Protein AF-A0A9E0WW57-F1 (afdb_monomer)

Radius of gyration: 29.09 Å; Cα contacts (8 Å, |Δi|>4): 1567; chains: 1; bounding box: 92×57×75 Å

Sequence (703 aa):
MQRLDLAATPPTPWKNGLGQTRELACWPPGAGLDDFEWRVSVATVAASGPFSVLPGVDRQLMLLDGDGMRLRSADGSVDQRLNTRWSVLDFAGEAAVDGTLLGGPSTDLNLMLRRGRWQGRLRVVHEAREPGSTPAGLCMVLAGQWRLGNQVFTPGQGLWWSQPQAGPALAPMAPQPGEPAPALAWVGLAPAAALRIQPGQLSLAQLRAAWQQAQTIELDPAARGAIGASAATIQAIVARGDAAYGINTGFGKLAKTRIPDAQLEQLQRNLILSHSVGTGEPMLDATVRLVMLMKAASLARGHSGVRPVVIDTLLALLNADVLPLIPVKGSVGASGDLAPLSHMTLALMGEGLVRVRGQVQPAARALQAAGIAPLALAAKEGLALINGTQVSTALALHGLFLAERLLEAGTVIGALCVDAAKGSDAPFDPRIHAVRGQPGQIAQAAVTRALLAGSQIRQSHLVHDERVQDPYSLRCQPQVMGACRDLIAQAARTLLIEANAVTDNPLVFVDTGEVLSGGNFHAEPVAFAADTLALAISEIGAISERRVALLIDSTLSGLPPFLVDNPGLNSGFMIAHVTAAALASENKSHAHPASVDSLPTSANQEDHVSMATFAARRLAEMAGNTATILGIEWLAAAQGVDFHRPLATSQRLQSAHATLRAQVPFYAEDRLFAPDIEAARQLVLQGRSADGNRDALAGLWPA

Secondary structure (DSSP, 8-state):
-EEEETTTS--EE-TTSSEEEEEEEEESTT--TTT-SEEEEEEEE-S-EEPPP-TTEEEEEEEEESS-EEEEETTSS-EEEE-STT-EEEEETTS-EEEEESSS-EEEEEEEEETTTEEEEEEEE-S-B-PPEESEEEEEEEES-EEETTEEE-TTEEEEESSSEEPPPEEEPPPPTTPPPPEEEEEEEEEPPPEEE-TT---HHHHHHHHHS---EEE-TTHHHHHHHHHHHHHHHHHHT---TTTTB-SGGGTT-BPPGGGHHHHHHHHHHHH---EEEEPPHHHHHHHHHHHHHHHTTS-S---HHHHHHHHHHHHTT-EE--EEE---SSSSSHHHHHHHHHHHTT-SEEEETTEEEEHHHHHHHTTPPPPPP-TTHHHHHHSSSHHHHHHHHHHHHHHHHHHHHHHHHHHHHHHHTT--SGGG-HHHHHHH--HHHHHHHHHHHHHHTT-HHHHTTSSS---S---HHHHTHHHHHHHHHHHHHHHHHHHHHHHTS---SSEEETTTTEEE---TT--HHHHHHHHHHHHHHHHHHHHHHHHHHHHH-HHHHSSPGGG-SSBTTB-TTHHHHHHHHHHHHHHHHHTS-STT----BGGGTB-----HHHHHHHHHHHHHHHHHHHHHHHHHHHHHHHHTTT----HHHHHHHHHHHTTS----S----HHHHHHHHHHHHTTGGGTTTHHHHGGGS--

Foldseek 3Di:
DDKFFQVPFDWDADPVNQWTKRWRDWPPPPDDLQDTQKTKIKIKGQAWFWDAQRAQKKKKKAWQDDQFWFKAAPLRQGTDTRRDHGDIDIDGSNGGIIIHHDGGITMIIMMIHRHQFKDKDKHKDQAWDFAAKFQWWWKAKSFAWKDFANDIDHHRITDIGRGTDGGTGIHGDDHDVPGDRTMMIIMGMHTHDAAEQPFLDDDLVSLVVLLVHAHQYDYDPVLQVLLVLLLVLLVVCVVVVDQDAQFQFAHQVGSVHGHDQVCQLVRLVVQLVVLQPADDAFDDLSLQSQLLLLLLSLSSNNWQNFHPLLSVLSSLCSNQSWGFRFHLDDDLLFQAQQNRLSSVLCLLQQADWTDHSNDIDGSVVSCVVSVHDRDRDHGSRSQSRRGAHRSLLSLQSVLLVLLLLLLLLLLLLLLLLCLLLLHDLVLLPLVVVVVVPQQLLSLSSQLSCVNQPPFLSNVVQPPPNPDPHADCLNNVRSVQSSLLLVLSQQLSVLSSSRSSHNRTPQTADSVVSDTHGDGSSACQSLLVSLLSSLSSLLSSLVSLLVSLVQLQDCVRRVADHLLEPPPPQFPHCVVLSVLSVVLSVVSVVLSPRPQVDADAPSVNSSVGHRSSSSSSNSSVVSSLSSLLSSLSSSLSSLSSQVVPPPGGGDPQSVQLSVLLCSSDPHCHGDDDCVSSSVSSSVCSSVSVSCPSPVVSSCSSDDD

Structure (mmCIF, N/CA/C/O backbone):
data_AF-A0A9E0WW57-F1
#
_entry.id   AF-A0A9E0WW57-F1
#
loop_
_atom_site.group_PDB
_atom_site.id
_atom_site.type_symbol
_atom_site.label_atom_id
_atom_site.label_alt_id
_atom_site.label_comp_id
_atom_site.label_asym_id
_atom_site.label_entity_id
_atom_site.label_seq_id
_atom_site.pdbx_PDB_ins_code
_atom_site.Cartn_x
_atom_site.Cartn_y
_atom_site.Cartn_z
_atom_site.occupancy
_atom_site.B_iso_or_equiv
_atom_site.auth_seq_id
_atom_site.auth_comp_id
_atom_site.auth_asym_id
_atom_site.auth_atom_id
_atom_site.pdbx_PDB_model_num
ATOM 1 N N . MET A 1 1 ? 23.654 -3.320 33.442 1.00 87.75 1 MET A N 1
ATOM 2 C CA . MET A 1 1 ? 24.288 -4.074 32.328 1.00 87.75 1 MET A CA 1
ATOM 3 C C . MET A 1 1 ? 24.526 -5.502 32.763 1.00 87.75 1 MET A C 1
ATOM 5 O O . MET A 1 1 ? 24.764 -5.721 33.944 1.00 87.75 1 MET A O 1
ATOM 9 N N . GLN A 1 2 ? 24.470 -6.446 31.833 1.00 90.81 2 GLN A N 1
ATOM 10 C CA . GLN A 1 2 ? 24.778 -7.851 32.076 1.00 90.81 2 GLN A CA 1
ATOM 11 C C . GLN A 1 2 ? 26.033 -8.244 31.299 1.00 90.81 2 GLN A C 1
ATOM 13 O O . GLN A 1 2 ? 26.244 -7.765 30.183 1.00 90.81 2 GLN A O 1
ATOM 18 N N . ARG A 1 3 ? 26.876 -9.088 31.904 1.00 93.12 3 ARG A N 1
ATOM 19 C CA . ARG A 1 3 ? 28.075 -9.619 31.252 1.00 93.12 3 ARG A CA 1
ATOM 20 C C . ARG A 1 3 ? 27.685 -10.688 30.245 1.00 93.12 3 ARG A C 1
ATOM 22 O O . ARG A 1 3 ? 26.856 -11.543 30.530 1.00 93.12 3 ARG A O 1
ATOM 29 N N . LEU A 1 4 ? 28.323 -10.623 29.090 1.00 92.62 4 LEU A N 1
ATOM 30 C CA . LEU A 1 4 ? 28.211 -11.584 28.014 1.00 92.62 4 LEU A CA 1
ATOM 31 C C . LEU A 1 4 ? 29.529 -12.342 27.888 1.00 92.62 4 LEU A C 1
ATOM 33 O O . LEU A 1 4 ? 30.600 -11.733 27.897 1.00 92.62 4 LEU A O 1
ATOM 37 N N . ASP A 1 5 ? 29.437 -13.662 27.773 1.00 94.50 5 ASP A N 1
ATOM 38 C CA . ASP A 1 5 ? 30.563 -14.539 27.467 1.00 94.50 5 ASP A CA 1
ATOM 39 C C . ASP A 1 5 ? 30.078 -15.653 26.532 1.00 94.50 5 ASP A C 1
ATOM 41 O O . ASP A 1 5 ? 29.324 -16.549 26.926 1.00 94.50 5 ASP A O 1
ATOM 45 N N . LEU A 1 6 ? 30.481 -15.568 25.264 1.00 94.19 6 LEU A N 1
ATOM 46 C CA . LEU A 1 6 ? 30.071 -16.497 24.216 1.00 94.19 6 LEU A CA 1
ATOM 47 C C . LEU A 1 6 ? 30.490 -17.941 24.527 1.00 94.19 6 LEU A C 1
ATOM 49 O O . LEU A 1 6 ? 29.732 -18.868 24.233 1.00 94.19 6 LEU A O 1
ATOM 53 N N . ALA A 1 7 ? 31.660 -18.143 25.142 1.00 92.12 7 ALA A N 1
ATOM 54 C CA . ALA A 1 7 ? 32.162 -19.475 25.467 1.00 92.12 7 ALA A CA 1
ATOM 55 C C . ALA A 1 7 ? 31.309 -20.139 26.557 1.00 92.12 7 ALA A C 1
ATOM 57 O O . ALA A 1 7 ? 31.011 -21.332 26.463 1.00 92.12 7 ALA A O 1
ATOM 58 N N . ALA A 1 8 ? 30.853 -19.349 27.534 1.00 92.56 8 ALA A N 1
ATOM 59 C CA . ALA A 1 8 ? 29.972 -19.801 28.611 1.00 92.56 8 ALA A CA 1
ATOM 60 C C . ALA A 1 8 ? 28.489 -19.918 28.200 1.00 92.56 8 ALA A C 1
ATOM 62 O O . ALA A 1 8 ? 27.704 -20.541 28.912 1.00 92.56 8 ALA A O 1
ATOM 63 N N . THR A 1 9 ? 28.089 -19.335 27.066 1.00 92.31 9 THR A N 1
ATOM 64 C CA . THR A 1 9 ? 26.694 -19.346 26.593 1.00 92.31 9 THR A CA 1
ATOM 65 C C . THR A 1 9 ? 26.376 -20.668 25.885 1.00 92.31 9 THR A C 1
ATOM 67 O O . THR A 1 9 ? 26.959 -20.918 24.831 1.00 92.31 9 THR A O 1
ATOM 70 N N . PRO A 1 10 ? 25.464 -21.520 26.385 1.00 91.44 10 PRO A N 1
ATOM 71 C CA . PRO A 1 10 ? 25.228 -22.843 25.809 1.00 91.44 10 PRO A CA 1
ATOM 72 C C . PRO A 1 10 ? 24.640 -22.765 24.385 1.00 91.44 10 PRO A C 1
ATOM 74 O O . PRO A 1 10 ? 23.759 -21.941 24.125 1.00 91.44 10 PRO A O 1
ATOM 77 N N . PRO A 1 11 ? 25.093 -23.616 23.444 1.00 94.19 11 PRO A N 1
ATOM 78 C CA . PRO A 1 11 ? 24.504 -23.691 22.115 1.00 94.19 11 PRO A CA 1
ATOM 79 C C . PRO A 1 11 ? 23.192 -24.481 22.134 1.00 94.19 11 PRO A C 1
ATOM 81 O O . PRO A 1 11 ? 23.075 -25.514 22.789 1.00 94.19 11 PRO A O 1
ATOM 84 N N . THR A 1 12 ? 22.219 -24.021 21.354 1.00 93.75 12 THR A N 1
ATOM 85 C CA . THR A 1 12 ? 20.977 -24.742 21.066 1.00 93.75 12 THR A CA 1
ATOM 86 C C . THR A 1 12 ? 21.026 -25.260 19.626 1.00 93.75 12 THR A C 1
ATOM 88 O O . THR A 1 12 ? 21.110 -24.440 18.705 1.00 93.75 12 THR A O 1
ATOM 91 N N . PRO A 1 13 ? 20.983 -26.585 19.395 1.00 93.75 13 PRO A N 1
ATOM 92 C CA . PRO A 1 13 ? 20.924 -27.152 18.051 1.00 93.75 13 PRO A CA 1
ATOM 93 C C . PRO A 1 13 ? 19.667 -26.711 17.300 1.00 93.75 13 PRO A C 1
ATOM 95 O O . PRO A 1 13 ? 18.583 -26.594 17.876 1.00 93.75 13 PRO A O 1
ATOM 98 N N . TRP A 1 14 ? 19.794 -26.488 15.997 1.00 90.50 14 TRP A N 1
ATOM 99 C CA . TRP A 1 14 ? 18.646 -26.210 15.143 1.00 90.50 14 TRP A CA 1
ATOM 100 C C . TRP A 1 14 ? 17.806 -27.466 14.925 1.00 90.50 14 TRP A C 1
ATOM 102 O O . TRP A 1 14 ? 18.336 -28.569 14.813 1.00 90.50 14 TRP A O 1
ATOM 112 N N . LYS A 1 15 ? 16.483 -27.299 14.784 1.00 87.75 15 LYS A N 1
ATOM 113 C CA . LYS A 1 15 ? 15.547 -28.418 14.553 1.00 87.75 15 LYS A CA 1
ATOM 114 C C . LYS A 1 15 ? 15.866 -29.229 13.291 1.00 87.75 15 LYS A C 1
ATOM 116 O O . LYS A 1 15 ? 15.566 -30.413 13.246 1.00 87.75 15 LYS A O 1
ATOM 121 N N . ASN A 1 16 ? 16.457 -28.595 12.278 1.00 86.75 16 ASN A N 1
ATOM 122 C CA . ASN A 1 16 ? 16.863 -29.237 11.025 1.00 86.75 16 ASN A CA 1
ATOM 123 C C . ASN A 1 16 ? 18.254 -29.898 11.099 1.00 86.75 16 ASN A C 1
ATOM 125 O O . ASN A 1 16 ? 18.685 -30.497 10.121 1.00 86.75 16 ASN A O 1
ATOM 129 N N . GLY A 1 17 ? 18.971 -29.771 12.222 1.00 90.25 17 GLY A N 1
ATOM 130 C CA . GLY A 1 17 ? 20.317 -30.319 12.403 1.00 90.25 17 GLY A CA 1
ATOM 131 C C . GLY A 1 17 ? 21.423 -29.618 11.603 1.00 90.25 17 GLY A C 1
ATOM 132 O O . GLY A 1 17 ? 22.564 -30.064 11.652 1.00 90.25 17 GLY A O 1
ATOM 133 N N . LEU A 1 18 ? 21.126 -28.525 10.889 1.00 92.25 18 LEU A N 1
ATOM 134 C CA . LEU A 1 18 ? 22.079 -27.862 9.981 1.00 92.25 18 LEU A CA 1
ATOM 135 C C . LEU A 1 18 ? 22.990 -26.838 10.680 1.00 92.25 18 LEU A C 1
ATOM 137 O O . LEU A 1 18 ? 23.841 -26.220 10.042 1.00 92.25 18 LEU A O 1
ATOM 141 N N . GLY A 1 19 ? 22.824 -26.642 11.986 1.00 93.56 19 GLY A N 1
ATOM 142 C CA . GLY A 1 19 ? 23.579 -25.656 12.747 1.00 93.56 19 GLY A CA 1
ATOM 143 C C . GLY A 1 19 ? 23.149 -25.564 14.205 1.00 93.56 19 GLY A C 1
ATOM 144 O O . GLY A 1 19 ? 22.376 -26.382 14.711 1.00 93.56 19 GLY A O 1
ATOM 145 N N . GLN A 1 20 ? 23.671 -24.551 14.886 1.00 95.62 20 GLN A N 1
ATOM 146 C CA . GLN A 1 20 ? 23.374 -24.256 16.287 1.00 95.62 20 GLN A CA 1
ATOM 147 C C . GLN A 1 20 ? 23.400 -22.749 16.547 1.00 95.62 20 GLN A C 1
ATOM 149 O O . GLN A 1 20 ? 24.118 -22.009 15.876 1.00 95.62 20 GLN A O 1
ATOM 154 N N . THR A 1 21 ? 22.660 -22.292 17.557 1.00 95.19 21 THR A N 1
ATOM 155 C CA . THR A 1 21 ? 22.618 -20.881 17.969 1.00 95.19 21 THR A CA 1
ATOM 156 C C . THR A 1 21 ? 22.934 -20.724 19.450 1.00 95.19 21 THR A C 1
ATOM 158 O O . THR A 1 21 ? 22.389 -21.439 20.285 1.00 95.19 21 THR A O 1
ATOM 161 N N . ARG A 1 22 ? 23.777 -19.745 19.778 1.00 96.38 22 ARG A N 1
ATOM 162 C CA . ARG A 1 22 ? 24.003 -19.222 21.128 1.00 96.38 22 ARG A CA 1
ATOM 163 C C . ARG A 1 22 ? 23.269 -17.892 21.250 1.00 96.38 22 ARG A C 1
ATOM 165 O O . ARG A 1 22 ? 23.616 -16.924 20.573 1.00 96.38 22 ARG A O 1
ATOM 172 N N . GLU A 1 23 ? 22.221 -17.853 22.064 1.00 95.00 23 GLU A N 1
ATOM 173 C CA . GLU A 1 23 ? 21.483 -16.617 22.320 1.00 95.00 23 GLU A CA 1
ATOM 174 C C . GLU A 1 23 ? 22.282 -15.720 23.260 1.00 95.00 23 GLU A C 1
ATOM 176 O O . GLU A 1 23 ? 22.566 -16.094 24.392 1.00 95.00 23 GLU A O 1
ATOM 181 N N . LEU A 1 24 ? 22.649 -14.539 22.771 1.00 94.50 24 LEU A N 1
ATOM 182 C CA . LEU A 1 24 ? 23.434 -13.577 23.532 1.00 94.50 24 LEU A CA 1
ATOM 183 C C . LEU A 1 24 ? 22.542 -12.674 24.380 1.00 94.50 24 LEU A C 1
ATOM 185 O O . LEU A 1 24 ? 22.856 -12.391 25.534 1.00 94.50 24 LEU A O 1
ATOM 189 N N . ALA A 1 25 ? 21.447 -12.201 23.785 1.00 93.56 25 ALA A N 1
ATOM 190 C CA . ALA A 1 25 ? 20.455 -11.370 24.444 1.00 93.56 25 ALA A CA 1
ATOM 191 C C . ALA A 1 25 ? 19.126 -11.421 23.677 1.00 93.56 25 ALA A C 1
ATOM 193 O O . ALA A 1 25 ? 19.109 -11.490 22.445 1.00 93.56 25 ALA A O 1
ATOM 194 N N . CYS A 1 26 ? 18.015 -11.344 24.401 1.00 93.00 26 CYS A N 1
ATOM 195 C CA . CYS A 1 26 ? 16.671 -11.314 23.835 1.00 93.00 26 CYS A CA 1
ATOM 196 C C . CYS A 1 26 ? 15.753 -10.449 24.705 1.00 93.00 26 CYS A C 1
ATOM 198 O O . CYS A 1 26 ? 15.917 -10.394 25.929 1.00 93.00 26 CYS A O 1
ATOM 200 N N . TRP A 1 27 ? 14.791 -9.774 24.076 1.00 91.06 27 TRP A N 1
ATOM 201 C CA . TRP A 1 27 ? 13.757 -9.014 24.771 1.00 91.06 27 TRP A CA 1
ATOM 202 C C . TRP A 1 27 ? 12.354 -9.374 24.269 1.00 91.06 27 TRP A C 1
ATOM 204 O O . TRP A 1 27 ? 12.166 -9.393 23.055 1.00 91.06 27 TRP A O 1
ATOM 214 N N . PRO A 1 28 ? 11.368 -9.586 25.165 1.00 89.69 28 PRO A N 1
ATOM 215 C CA . PRO A 1 28 ? 11.549 -9.749 26.611 1.00 89.69 28 PRO A CA 1
ATOM 216 C C . PRO A 1 28 ? 12.412 -10.988 26.946 1.00 89.69 28 PRO A C 1
ATOM 218 O O . PRO A 1 28 ? 12.587 -11.864 26.095 1.00 89.69 28 PRO A O 1
ATOM 221 N N . PRO A 1 29 ? 13.013 -11.066 28.150 1.00 88.00 29 PRO A N 1
ATOM 222 C CA . PRO A 1 29 ? 13.856 -12.200 28.519 1.00 88.00 29 PRO A CA 1
ATOM 223 C C . PRO A 1 29 ? 13.067 -13.513 28.460 1.00 88.00 29 PRO A C 1
ATOM 225 O O . PRO A 1 29 ? 11.960 -13.589 28.989 1.00 88.00 29 PRO A O 1
ATOM 228 N N . GLY A 1 30 ? 13.639 -14.541 27.830 1.00 85.38 30 GLY A N 1
ATOM 229 C CA . GLY A 1 30 ? 12.990 -15.845 27.659 1.00 85.38 30 GLY A CA 1
ATOM 230 C C . GLY A 1 30 ? 11.981 -15.929 26.507 1.00 85.38 30 GLY A C 1
ATOM 231 O O . GLY A 1 30 ? 11.376 -16.985 26.337 1.00 85.38 30 GLY A O 1
ATOM 232 N N . ALA A 1 31 ? 11.809 -14.863 25.715 1.00 88.69 31 ALA A N 1
ATOM 233 C CA . ALA A 1 31 ? 10.988 -14.909 24.508 1.00 88.69 31 ALA A CA 1
ATOM 234 C C . ALA A 1 31 ? 11.537 -15.924 23.489 1.00 88.69 31 ALA A C 1
ATOM 236 O O . ALA A 1 31 ? 12.745 -16.042 23.273 1.00 88.69 31 ALA A O 1
ATOM 237 N N . GLY A 1 32 ? 10.631 -16.655 22.848 1.00 88.19 32 GLY A N 1
ATOM 238 C CA . GLY A 1 32 ? 10.922 -17.524 21.719 1.00 88.19 32 GLY A CA 1
ATOM 239 C C . GLY A 1 32 ? 10.979 -16.760 20.393 1.00 88.19 32 GLY A C 1
ATOM 240 O O . GLY A 1 32 ? 10.920 -15.534 20.329 1.00 88.19 32 GLY A O 1
ATOM 241 N N . LEU A 1 33 ? 11.072 -17.507 19.288 1.00 86.06 33 LEU A N 1
ATOM 242 C CA . LEU A 1 33 ? 11.101 -16.935 17.931 1.00 86.06 33 LEU A CA 1
ATOM 243 C C . LEU A 1 33 ? 9.810 -16.198 17.548 1.00 86.06 33 LEU A C 1
ATOM 245 O O . LEU A 1 33 ? 9.825 -15.349 16.655 1.00 86.06 33 LEU A O 1
ATOM 249 N N . ASP A 1 34 ? 8.708 -16.503 18.223 1.00 80.88 34 ASP A N 1
ATOM 250 C CA . ASP A 1 34 ? 7.412 -15.936 17.888 1.00 80.88 34 ASP A CA 1
ATOM 251 C C . ASP A 1 34 ? 7.193 -14.575 18.554 1.00 80.88 34 ASP A C 1
ATOM 253 O O . ASP A 1 34 ? 6.552 -13.720 17.955 1.00 80.88 34 ASP A O 1
ATOM 257 N N . ASP A 1 35 ? 7.739 -14.331 19.746 1.00 84.06 35 ASP A N 1
ATOM 258 C CA . ASP A 1 35 ? 7.348 -13.232 20.639 1.00 84.06 35 ASP A CA 1
ATOM 259 C C . ASP A 1 35 ? 8.478 -12.283 21.064 1.00 84.06 35 ASP A C 1
ATOM 261 O O . ASP A 1 35 ? 8.219 -11.338 21.807 1.00 84.06 35 ASP A O 1
ATOM 265 N N . PHE A 1 36 ? 9.700 -12.454 20.550 1.00 91.69 36 PHE A N 1
ATOM 266 C CA . PHE A 1 36 ? 10.763 -11.466 20.755 1.00 91.69 36 PHE A CA 1
ATOM 267 C C . PHE A 1 36 ? 10.469 -10.131 20.045 1.00 91.69 36 PHE A C 1
ATOM 269 O O . PHE A 1 36 ? 9.923 -10.107 18.943 1.00 91.69 36 PHE A O 1
ATOM 276 N N . GLU A 1 37 ? 10.924 -9.032 20.639 1.00 90.31 37 GLU A N 1
ATOM 277 C CA . GLU A 1 37 ? 10.997 -7.680 20.072 1.00 90.31 37 GLU A CA 1
ATOM 278 C C . GLU A 1 37 ? 12.332 -7.428 19.371 1.00 90.31 37 GLU A C 1
ATOM 280 O O . GLU A 1 37 ? 12.396 -6.898 18.262 1.00 90.31 37 GLU A O 1
ATOM 285 N N . TRP A 1 38 ? 13.416 -7.852 20.014 1.00 94.00 38 TRP A N 1
ATOM 286 C CA . TRP A 1 38 ? 14.736 -7.928 19.413 1.00 94.00 38 TRP A CA 1
ATOM 287 C C . TRP A 1 38 ? 15.499 -9.116 19.983 1.00 94.00 38 TRP A C 1
ATOM 289 O O . TRP A 1 38 ? 15.294 -9.523 21.130 1.00 94.00 38 TRP A O 1
ATOM 299 N N . ARG A 1 39 ? 16.390 -9.672 19.168 1.00 95.56 39 ARG A N 1
ATOM 300 C CA . ARG A 1 39 ? 17.217 -10.820 19.526 1.00 95.56 39 ARG A CA 1
ATOM 301 C C . ARG A 1 39 ? 18.602 -10.665 18.923 1.00 95.56 39 ARG A C 1
ATOM 303 O O . ARG A 1 39 ? 18.735 -10.343 17.746 1.00 95.56 39 ARG A O 1
ATOM 310 N N . VAL A 1 40 ? 19.628 -10.917 19.726 1.00 96.38 40 VAL A N 1
ATOM 311 C CA . VAL A 1 40 ? 21.020 -10.982 19.282 1.00 96.38 40 VAL A CA 1
ATOM 312 C C . VAL A 1 40 ? 21.549 -12.369 19.593 1.00 96.38 40 VAL A C 1
ATOM 314 O O . VAL A 1 40 ? 21.417 -12.867 20.712 1.00 96.38 40 VAL A O 1
ATOM 317 N N . SER A 1 41 ? 22.137 -13.018 18.599 1.00 96.19 41 SER A N 1
ATOM 318 C CA . SER A 1 41 ? 22.623 -14.386 18.743 1.00 96.19 41 SER A CA 1
ATOM 319 C C . SER A 1 41 ? 23.828 -14.650 17.856 1.00 96.19 41 SER A C 1
ATOM 321 O O . SER A 1 41 ? 23.989 -13.992 16.835 1.00 96.19 41 SER A O 1
ATOM 323 N N . VAL A 1 42 ? 24.660 -15.614 18.237 1.00 97.19 42 VAL A N 1
ATOM 324 C CA . VAL A 1 42 ? 25.728 -16.138 17.381 1.00 97.19 42 VAL A CA 1
ATOM 325 C C . VAL A 1 42 ? 25.301 -17.500 16.864 1.00 97.19 42 VAL A C 1
ATOM 327 O O . VAL A 1 42 ? 24.951 -18.381 17.651 1.00 97.19 42 VAL A O 1
ATOM 330 N N . ALA A 1 43 ? 25.304 -17.671 15.551 1.00 95.75 43 ALA A N 1
ATOM 331 C CA . ALA A 1 43 ? 24.942 -18.910 14.888 1.00 95.75 43 ALA A CA 1
ATOM 332 C C . ALA A 1 43 ? 26.171 -19.551 14.246 1.00 95.75 43 ALA A C 1
ATOM 334 O O . ALA A 1 43 ? 26.975 -18.866 13.628 1.00 95.75 43 ALA A O 1
ATOM 335 N N . THR A 1 44 ? 26.300 -20.870 14.377 1.00 96.25 44 THR A N 1
ATOM 336 C CA . THR A 1 44 ? 27.223 -21.669 13.566 1.00 96.25 44 THR A CA 1
ATOM 337 C C . THR A 1 44 ? 26.397 -22.459 12.565 1.00 96.25 44 THR A C 1
ATOM 339 O O . THR A 1 44 ? 25.612 -23.327 12.955 1.00 96.25 44 THR A O 1
ATOM 342 N N . VAL A 1 45 ? 26.591 -22.165 11.283 1.00 95.56 45 VAL A N 1
ATOM 343 C CA . VAL A 1 45 ? 25.978 -22.869 10.157 1.00 95.56 45 VAL A CA 1
ATOM 344 C C . VAL A 1 45 ? 26.913 -24.000 9.756 1.00 95.56 45 VAL A C 1
ATOM 346 O O . VAL A 1 45 ? 27.993 -23.759 9.221 1.00 95.56 45 VAL A O 1
ATOM 349 N N . ALA A 1 46 ? 26.527 -25.234 10.072 1.00 94.81 46 ALA A N 1
ATOM 350 C CA . ALA A 1 46 ? 27.353 -26.417 9.846 1.00 94.81 46 ALA A CA 1
ATOM 351 C C . ALA A 1 46 ? 27.174 -26.995 8.435 1.00 94.81 46 ALA A C 1
ATOM 353 O O . ALA A 1 46 ? 28.109 -27.580 7.892 1.00 94.81 46 ALA A O 1
ATOM 354 N N . ALA A 1 47 ? 25.993 -26.819 7.841 1.00 95.12 47 ALA A N 1
ATOM 355 C CA . ALA A 1 47 ? 25.672 -27.279 6.496 1.00 95.12 47 ALA A CA 1
ATOM 356 C C . ALA A 1 47 ? 24.751 -26.285 5.775 1.00 95.12 47 ALA A C 1
ATOM 358 O O . ALA A 1 47 ? 23.990 -25.554 6.410 1.00 95.12 47 ALA A O 1
ATOM 359 N N . SER A 1 48 ? 24.820 -26.276 4.442 1.00 95.50 48 SER A N 1
ATOM 360 C CA . SER A 1 48 ? 23.934 -25.471 3.597 1.00 95.50 48 SER A CA 1
ATOM 361 C C . SER A 1 48 ? 22.469 -25.875 3.779 1.00 95.50 48 SER A C 1
ATOM 363 O O . SER A 1 48 ? 22.162 -27.061 3.915 1.00 95.50 48 SER A O 1
ATOM 365 N N . GLY A 1 49 ? 21.562 -24.903 3.729 1.00 92.62 49 GLY A N 1
ATOM 366 C CA . GLY A 1 49 ? 20.126 -25.151 3.801 1.00 92.62 49 GLY A CA 1
ATOM 367 C C . GLY A 1 49 ? 19.300 -23.928 4.203 1.00 92.62 49 GLY A C 1
ATOM 368 O O . GLY A 1 49 ? 19.827 -22.811 4.265 1.00 92.62 49 GLY A O 1
ATOM 369 N N . PRO A 1 50 ? 18.006 -24.136 4.493 1.00 92.00 50 PRO A N 1
ATOM 370 C CA . PRO A 1 50 ? 17.059 -23.047 4.669 1.00 92.00 50 PRO A CA 1
ATOM 371 C C . PRO A 1 50 ? 17.204 -22.356 6.024 1.00 92.00 50 PRO A C 1
ATOM 373 O O . PRO A 1 50 ? 17.400 -22.990 7.068 1.00 92.00 50 PRO A O 1
ATOM 376 N N . PHE A 1 51 ? 17.025 -21.038 6.007 1.00 91.38 51 PHE A N 1
ATOM 377 C CA . PHE A 1 51 ? 16.909 -20.196 7.190 1.00 91.38 51 PHE A CA 1
ATOM 378 C C . PHE A 1 51 ? 15.451 -20.130 7.668 1.00 91.38 51 PHE A C 1
ATOM 380 O O . PHE A 1 51 ? 14.506 -20.334 6.909 1.00 91.38 51 PHE A O 1
ATOM 387 N N . SER A 1 52 ? 15.249 -19.826 8.955 1.00 90.00 52 SER A N 1
ATOM 388 C CA . SER A 1 52 ? 13.901 -19.625 9.500 1.00 90.00 52 SER A CA 1
ATOM 389 C C . SER A 1 52 ? 13.213 -18.413 8.872 1.00 90.00 52 SER A C 1
ATOM 391 O O . SER A 1 52 ? 13.782 -17.318 8.870 1.00 90.00 52 SER A O 1
ATOM 393 N N . VAL A 1 53 ? 11.972 -18.622 8.430 1.00 89.38 53 VAL A N 1
ATOM 394 C CA . VAL A 1 53 ? 11.061 -17.572 7.965 1.00 89.38 53 VAL A CA 1
ATOM 395 C C . VAL A 1 53 ? 10.407 -16.915 9.178 1.00 89.38 53 VAL A C 1
ATOM 397 O O . VAL A 1 53 ? 9.713 -17.569 9.954 1.00 89.38 53 VAL A O 1
ATOM 400 N N . LEU A 1 54 ? 10.656 -15.622 9.353 1.00 89.50 54 LEU A N 1
ATOM 401 C CA . LEU A 1 54 ? 10.217 -14.807 10.482 1.00 89.50 54 LEU A CA 1
ATOM 402 C C . LEU A 1 54 ? 9.512 -13.544 9.962 1.00 89.50 54 LEU A C 1
ATOM 404 O O . LEU A 1 54 ? 10.163 -12.512 9.783 1.00 89.50 54 LEU A O 1
ATOM 408 N N . PRO A 1 55 ? 8.193 -13.600 9.707 1.00 84.25 55 PRO A N 1
ATOM 409 C CA . PRO A 1 55 ? 7.459 -12.456 9.185 1.00 84.25 55 PRO A CA 1
ATOM 410 C C . PRO A 1 55 ? 7.548 -11.213 10.076 1.00 84.25 55 PRO A C 1
ATOM 412 O O . PRO A 1 55 ? 7.399 -11.297 11.299 1.00 84.25 55 PRO A O 1
ATOM 415 N N . GLY A 1 56 ? 7.784 -10.054 9.451 1.00 84.00 56 GLY A N 1
ATOM 416 C CA . GLY A 1 56 ? 7.863 -8.761 10.140 1.00 84.00 56 GLY A CA 1
ATOM 417 C C . GLY A 1 56 ? 9.140 -8.561 10.964 1.00 84.00 56 GLY A C 1
ATOM 418 O O . GLY A 1 56 ? 9.152 -7.746 11.889 1.00 84.00 56 GLY A O 1
ATOM 419 N N . VAL A 1 57 ? 10.201 -9.314 10.667 1.00 91.31 57 VAL A N 1
ATOM 420 C CA . VAL A 1 57 ? 11.505 -9.205 11.333 1.00 91.31 57 VAL A CA 1
ATOM 421 C C . VAL A 1 57 ? 12.545 -8.685 10.348 1.00 91.31 57 VAL A C 1
ATOM 423 O O . VAL A 1 57 ? 12.669 -9.221 9.255 1.00 91.31 57 VAL A O 1
ATOM 426 N N . ASP A 1 58 ? 13.340 -7.697 10.740 1.00 93.00 58 ASP A N 1
ATOM 427 C CA . ASP A 1 58 ? 14.552 -7.308 10.014 1.00 93.00 58 ASP A CA 1
ATOM 428 C C . ASP A 1 58 ? 15.758 -8.052 10.580 1.00 93.00 58 ASP A C 1
ATOM 430 O O . ASP A 1 58 ? 15.928 -8.125 11.802 1.00 93.00 58 ASP A O 1
ATOM 434 N N . ARG A 1 59 ? 16.586 -8.623 9.699 1.00 95.19 59 ARG A N 1
ATOM 435 C CA . ARG A 1 59 ? 17.756 -9.425 10.073 1.00 95.19 59 ARG A CA 1
ATOM 436 C C . ARG A 1 59 ? 19.036 -8.794 9.545 1.00 95.19 59 ARG A C 1
ATOM 438 O O . ARG A 1 59 ? 19.098 -8.440 8.373 1.00 95.19 59 ARG A O 1
ATOM 445 N N . GLN A 1 60 ? 20.056 -8.716 10.397 1.00 97.00 60 GLN A N 1
ATOM 446 C CA . GLN A 1 60 ? 21.415 -8.307 10.026 1.00 97.00 60 GLN A CA 1
ATOM 447 C C . GLN A 1 60 ? 22.385 -9.414 10.431 1.00 97.00 60 GLN A C 1
ATOM 449 O O . GLN A 1 60 ? 22.461 -9.749 11.616 1.00 97.00 60 GLN A O 1
ATOM 454 N N . LEU A 1 61 ? 23.114 -9.979 9.470 1.00 96.44 61 LEU A N 1
ATOM 455 C CA . LEU A 1 61 ? 24.142 -10.991 9.727 1.00 96.44 61 LEU A CA 1
ATOM 456 C C . LEU A 1 61 ? 25.524 -10.399 9.538 1.00 96.44 61 LEU A C 1
ATOM 458 O O . LEU A 1 61 ? 25.788 -9.764 8.521 1.00 96.44 61 LEU A O 1
ATOM 462 N N . MET A 1 62 ? 26.415 -10.668 10.482 1.00 97.44 62 MET A N 1
ATOM 463 C CA . MET A 1 62 ? 27.828 -10.339 10.386 1.00 97.44 62 MET A CA 1
ATOM 464 C C . MET A 1 62 ? 28.672 -11.601 10.410 1.00 97.44 62 MET A C 1
ATOM 466 O O . MET A 1 62 ? 28.590 -12.366 11.366 1.00 97.44 62 MET A O 1
ATOM 470 N N . LEU A 1 63 ? 29.544 -11.782 9.417 1.00 97.00 63 LEU A N 1
ATOM 471 C CA . LEU A 1 63 ? 30.479 -12.907 9.410 1.00 97.00 63 LEU A CA 1
ATOM 472 C C . LEU A 1 63 ? 31.519 -12.745 10.523 1.00 97.00 63 LEU A C 1
ATOM 474 O O . LEU A 1 63 ? 32.284 -11.776 10.522 1.00 97.00 63 LEU A O 1
ATOM 478 N N . LEU A 1 64 ? 31.573 -13.696 11.451 1.00 95.81 64 LEU A N 1
ATOM 479 C CA . LEU A 1 64 ? 32.578 -13.732 12.512 1.00 95.81 64 LEU A CA 1
ATOM 480 C C . LEU A 1 64 ? 33.780 -14.594 12.122 1.00 95.81 64 LEU A C 1
ATOM 482 O O . LEU A 1 64 ? 34.923 -14.167 12.330 1.00 95.81 64 LEU A O 1
ATOM 486 N N . ASP A 1 65 ? 33.507 -15.778 11.566 1.00 94.50 65 ASP A N 1
ATOM 487 C CA . ASP A 1 65 ? 34.502 -16.800 11.236 1.00 94.50 65 ASP A CA 1
ATOM 488 C C . ASP A 1 65 ? 34.036 -17.740 10.103 1.00 94.50 65 ASP A C 1
ATOM 490 O O . ASP A 1 65 ? 32.831 -17.886 9.871 1.00 94.50 65 ASP A O 1
ATOM 494 N N . GLY A 1 66 ? 34.988 -18.396 9.435 1.00 94.38 66 GLY A N 1
ATOM 495 C CA . GLY A 1 66 ? 34.773 -19.274 8.276 1.00 94.38 66 GLY A CA 1
ATOM 496 C C . GLY A 1 66 ? 34.733 -18.549 6.922 1.00 94.38 66 GLY A C 1
ATOM 497 O O . GLY A 1 66 ? 34.806 -17.322 6.844 1.00 94.38 66 GLY A O 1
ATOM 498 N N . ASP A 1 67 ? 34.596 -19.325 5.842 1.00 93.56 67 ASP A N 1
ATOM 499 C CA . ASP A 1 67 ? 34.610 -18.822 4.453 1.00 93.56 67 ASP A CA 1
ATOM 500 C C . ASP A 1 67 ? 33.324 -18.080 4.049 1.00 93.56 67 ASP A C 1
ATOM 502 O O . ASP A 1 67 ? 33.238 -17.479 2.971 1.00 93.56 67 ASP A O 1
ATOM 506 N N . GLY A 1 68 ? 32.312 -18.113 4.915 1.00 94.69 68 GLY A N 1
ATOM 507 C CA . GLY A 1 68 ? 31.046 -17.433 4.732 1.00 94.69 68 GLY A CA 1
ATOM 508 C C . GLY A 1 68 ? 30.031 -18.218 3.905 1.00 94.69 68 GLY A C 1
ATOM 509 O O . GLY A 1 68 ? 30.169 -19.413 3.631 1.00 94.69 68 GLY A O 1
ATOM 510 N N . MET A 1 69 ? 28.967 -17.524 3.510 1.00 95.88 69 MET A N 1
ATOM 511 C CA . MET A 1 69 ? 27.824 -18.122 2.824 1.00 95.88 69 MET A CA 1
ATOM 512 C C . MET A 1 69 ? 27.204 -17.175 1.794 1.00 95.88 69 MET A C 1
ATOM 514 O O . MET A 1 69 ? 27.331 -15.953 1.883 1.00 95.88 69 MET A O 1
ATOM 518 N N . ARG A 1 70 ? 26.506 -17.739 0.809 1.00 94.94 70 ARG A N 1
ATOM 519 C CA . ARG A 1 70 ? 25.606 -17.009 -0.088 1.00 94.94 70 ARG A CA 1
ATOM 520 C C . ARG A 1 70 ? 24.168 -17.255 0.347 1.00 94.94 70 ARG A C 1
ATOM 522 O O . ARG A 1 70 ? 23.767 -18.406 0.474 1.00 94.94 70 ARG A O 1
ATOM 529 N N . LEU A 1 71 ? 23.422 -16.183 0.568 1.00 93.44 71 LEU A N 1
ATOM 530 C CA . LEU A 1 71 ? 22.007 -16.204 0.908 1.00 93.44 71 LEU A CA 1
ATOM 531 C C . LEU A 1 71 ? 21.191 -15.967 -0.357 1.00 93.44 71 LEU A C 1
ATOM 533 O O . LEU A 1 71 ? 21.399 -14.949 -1.017 1.00 93.44 71 LEU A O 1
ATOM 537 N N . ARG A 1 72 ? 20.278 -16.884 -0.683 1.00 89.38 72 ARG A N 1
ATOM 538 C CA . ARG A 1 72 ? 19.414 -16.774 -1.860 1.00 89.38 72 ARG A CA 1
ATOM 539 C C . ARG A 1 72 ? 17.972 -17.132 -1.528 1.00 89.38 72 ARG A C 1
ATOM 541 O O . ARG A 1 72 ? 17.742 -18.172 -0.927 1.00 89.38 72 ARG A O 1
ATOM 548 N N . SER A 1 73 ? 17.008 -16.318 -1.939 1.00 84.88 73 SER A N 1
ATOM 549 C CA . SER A 1 73 ? 15.588 -16.671 -1.883 1.00 84.88 73 SER A CA 1
ATOM 550 C C . SER A 1 73 ? 15.081 -17.200 -3.225 1.00 84.88 73 SER A C 1
ATOM 552 O O . SER A 1 73 ? 15.608 -16.859 -4.287 1.00 84.88 73 SER A O 1
ATOM 554 N N . ALA A 1 74 ? 14.045 -18.041 -3.188 1.00 72.19 74 ALA A N 1
ATOM 555 C CA . ALA A 1 74 ? 13.457 -18.635 -4.394 1.00 72.19 74 ALA A CA 1
ATOM 556 C C . ALA A 1 74 ? 12.819 -17.593 -5.332 1.00 72.19 74 ALA A C 1
ATOM 558 O O . ALA A 1 74 ? 12.865 -17.748 -6.548 1.00 72.19 74 ALA A O 1
ATOM 559 N N . ASP A 1 75 ? 12.270 -16.517 -4.767 1.00 63.03 75 ASP A N 1
ATOM 560 C CA . ASP A 1 75 ? 11.722 -15.366 -5.498 1.00 63.03 75 ASP A CA 1
ATOM 561 C C . ASP A 1 75 ? 12.799 -14.349 -5.923 1.00 63.03 75 ASP A C 1
ATOM 563 O O . ASP A 1 75 ? 12.488 -13.289 -6.466 1.00 63.03 75 ASP A O 1
ATOM 567 N N . GLY A 1 76 ? 14.067 -14.644 -5.613 1.00 67.00 76 GLY A N 1
ATOM 568 C CA . GLY A 1 76 ? 15.224 -13.801 -5.878 1.00 67.00 76 GLY A CA 1
ATOM 569 C C . GLY A 1 76 ? 15.304 -12.528 -5.034 1.00 67.00 76 GLY A C 1
ATOM 570 O O . GLY A 1 76 ? 16.300 -11.810 -5.113 1.00 67.00 76 GLY A O 1
ATOM 571 N N . SER A 1 77 ? 14.295 -12.195 -4.220 1.00 63.81 77 SER A N 1
ATOM 572 C CA . SER A 1 77 ? 14.268 -10.968 -3.404 1.00 63.81 77 SER A CA 1
ATOM 573 C C . SER A 1 77 ? 15.531 -10.769 -2.552 1.00 63.81 77 SER A C 1
ATOM 575 O O . SER A 1 77 ? 15.926 -9.630 -2.292 1.00 63.81 77 SER A O 1
ATOM 577 N N . VAL A 1 78 ? 16.209 -11.864 -2.202 1.00 77.44 78 VAL A N 1
ATOM 578 C CA . VAL A 1 78 ? 17.537 -11.906 -1.596 1.00 77.44 78 VAL A CA 1
ATOM 579 C C . VAL A 1 78 ? 18.473 -12.719 -2.496 1.00 77.44 78 VAL A C 1
ATOM 581 O O . VAL A 1 78 ? 18.235 -13.899 -2.727 1.00 77.44 78 VAL A O 1
ATOM 584 N N . ASP A 1 79 ? 19.572 -12.118 -2.951 1.00 85.50 79 ASP A N 1
ATOM 585 C CA . ASP A 1 79 ? 20.741 -12.827 -3.489 1.00 85.50 79 ASP A CA 1
ATOM 586 C C . ASP A 1 79 ? 22.006 -12.058 -3.098 1.00 85.50 79 ASP A C 1
ATOM 588 O O . ASP A 1 79 ? 22.400 -11.083 -3.738 1.00 85.50 79 ASP A O 1
ATOM 592 N N . GLN A 1 80 ? 22.593 -12.434 -1.966 1.00 87.94 80 GLN A N 1
ATOM 593 C CA . GLN A 1 80 ? 23.677 -11.681 -1.345 1.00 87.94 80 GLN A CA 1
ATOM 594 C C . GLN A 1 80 ? 24.757 -12.626 -0.812 1.00 87.94 80 GLN A C 1
ATOM 596 O O . GLN A 1 80 ? 24.475 -13.708 -0.294 1.00 87.94 80 GLN A O 1
ATOM 601 N N . ARG A 1 81 ? 26.025 -12.222 -0.935 1.00 92.50 81 ARG A N 1
ATOM 602 C CA . ARG A 1 81 ? 27.179 -13.013 -0.491 1.00 92.50 81 ARG A CA 1
ATOM 603 C C . ARG A 1 81 ? 27.791 -12.397 0.764 1.00 92.50 81 ARG A C 1
ATOM 605 O O . ARG A 1 81 ? 28.263 -11.267 0.729 1.00 92.50 81 ARG A O 1
ATOM 612 N N . LEU A 1 82 ? 27.838 -13.173 1.840 1.00 93.44 82 LEU A N 1
ATOM 613 C CA . LEU A 1 82 ? 28.494 -12.837 3.097 1.00 93.44 82 LEU A CA 1
ATOM 614 C C . LEU A 1 82 ? 29.808 -13.623 3.184 1.00 93.44 82 LEU A C 1
ATOM 616 O O . LEU A 1 82 ? 29.826 -14.738 3.691 1.00 93.44 82 LEU A O 1
ATOM 620 N N . ASN A 1 83 ? 30.893 -13.076 2.634 1.00 93.38 83 ASN A N 1
ATOM 621 C CA . ASN A 1 83 ? 32.211 -13.733 2.550 1.00 93.38 83 ASN A CA 1
ATOM 622 C C . ASN A 1 83 ? 33.372 -12.857 3.046 1.00 93.38 83 ASN A C 1
ATOM 624 O O . ASN A 1 83 ? 34.533 -13.232 2.919 1.00 93.38 83 ASN A O 1
ATOM 628 N N . THR A 1 84 ? 33.068 -11.665 3.554 1.00 93.88 84 THR A N 1
ATOM 629 C CA . THR A 1 84 ? 34.071 -10.744 4.087 1.00 93.88 84 THR A CA 1
ATOM 630 C C . THR A 1 84 ? 33.917 -10.689 5.597 1.00 93.88 84 THR A C 1
ATOM 632 O O . THR A 1 84 ? 32.827 -10.413 6.105 1.00 93.88 84 THR A O 1
ATOM 635 N N . ARG A 1 85 ? 34.997 -10.961 6.333 1.00 93.31 85 ARG A N 1
ATOM 636 C CA . ARG A 1 85 ? 34.973 -10.941 7.799 1.00 93.31 85 ARG A CA 1
ATOM 637 C C . ARG A 1 85 ? 34.495 -9.576 8.303 1.00 93.31 85 ARG A C 1
ATOM 639 O O . ARG A 1 85 ? 34.947 -8.540 7.826 1.00 93.31 85 ARG A O 1
ATOM 646 N N . TRP A 1 86 ? 33.550 -9.601 9.237 1.00 93.75 86 TRP A N 1
ATOM 647 C CA . TRP A 1 86 ? 32.866 -8.447 9.828 1.00 93.75 86 TRP A CA 1
ATOM 648 C C . TRP A 1 86 ? 32.032 -7.571 8.881 1.00 93.75 86 TRP A C 1
ATOM 650 O O . TRP A 1 86 ? 31.495 -6.548 9.311 1.00 93.75 86 TRP A O 1
ATOM 660 N N . SER A 1 87 ? 31.866 -7.970 7.618 1.00 90.12 87 SER A N 1
ATOM 661 C CA . SER A 1 87 ? 30.838 -7.370 6.762 1.00 90.12 87 SER A CA 1
ATOM 662 C C . SER A 1 87 ? 29.447 -7.705 7.295 1.00 90.12 87 SER A C 1
ATOM 664 O O . SER A 1 87 ? 29.262 -8.757 7.908 1.00 90.12 87 SER A O 1
ATOM 666 N N . VAL A 1 88 ? 28.494 -6.794 7.083 1.00 92.56 88 VAL A N 1
ATOM 667 C CA . VAL A 1 88 ? 27.103 -6.936 7.524 1.00 92.56 88 VAL A CA 1
ATOM 668 C C . VAL A 1 88 ? 26.198 -7.018 6.306 1.00 92.56 88 VAL A C 1
ATOM 670 O O . VAL A 1 88 ? 26.357 -6.240 5.366 1.00 92.56 88 VAL A O 1
ATOM 673 N N . LEU A 1 89 ? 25.255 -7.950 6.347 1.00 92.44 89 LEU A N 1
ATOM 674 C CA . LEU A 1 89 ? 24.245 -8.176 5.325 1.00 92.44 89 LEU A CA 1
ATOM 675 C C . LEU A 1 89 ? 22.860 -8.043 5.950 1.00 92.44 89 LEU A C 1
ATOM 677 O O . LEU A 1 89 ? 22.586 -8.686 6.964 1.00 92.44 89 LEU A O 1
ATOM 681 N N . ASP A 1 90 ? 21.991 -7.254 5.320 1.00 92.50 90 ASP A N 1
ATOM 682 C CA . ASP A 1 90 ? 20.610 -7.034 5.749 1.00 92.50 90 ASP A CA 1
ATOM 683 C C . ASP A 1 90 ? 19.620 -7.807 4.858 1.00 92.50 90 ASP A C 1
ATOM 685 O O . ASP A 1 90 ? 19.744 -7.809 3.627 1.00 92.50 90 ASP A O 1
ATOM 689 N N . PHE A 1 91 ? 18.618 -8.450 5.463 1.00 90.25 91 PHE A N 1
ATOM 690 C CA . PHE A 1 91 ? 17.494 -9.048 4.735 1.00 90.25 91 PHE A CA 1
ATOM 691 C C . PHE A 1 91 ? 16.220 -9.143 5.586 1.00 90.25 91 PHE A C 1
ATOM 693 O O . PHE A 1 91 ? 16.258 -9.153 6.818 1.00 90.25 91 PHE A O 1
ATOM 700 N N . ALA A 1 92 ? 15.073 -9.220 4.910 1.00 87.75 92 ALA A N 1
ATOM 701 C CA . ALA A 1 92 ? 13.770 -9.386 5.541 1.00 87.75 92 ALA A CA 1
ATOM 702 C C . ALA A 1 92 ? 13.580 -10.834 6.022 1.00 87.75 92 ALA A C 1
ATOM 704 O O . ALA A 1 92 ? 13.824 -11.782 5.280 1.00 87.75 92 ALA A O 1
ATOM 705 N N . GLY A 1 93 ? 13.132 -11.018 7.260 1.00 89.12 93 GLY A N 1
ATOM 706 C CA . GLY A 1 93 ? 12.958 -12.324 7.888 1.00 89.12 93 GLY A CA 1
ATOM 707 C C . GLY A 1 93 ? 11.890 -13.186 7.220 1.00 89.12 93 GLY A C 1
ATOM 708 O O . GLY A 1 93 ? 11.999 -14.406 7.264 1.00 89.12 93 GLY A O 1
ATOM 709 N N . GLU A 1 94 ? 10.889 -12.585 6.575 1.00 85.69 94 GLU A N 1
ATOM 710 C CA . GLU A 1 94 ? 9.888 -13.284 5.759 1.00 85.69 94 GLU A CA 1
ATOM 711 C C . GLU A 1 94 ? 10.448 -13.900 4.470 1.00 85.69 94 GLU A C 1
ATOM 713 O O . GLU A 1 94 ? 9.804 -14.779 3.898 1.00 85.69 94 GLU A O 1
ATOM 718 N N . ALA A 1 95 ? 11.620 -13.463 4.001 1.00 83.38 95 ALA A N 1
ATOM 719 C CA . ALA A 1 95 ? 12.218 -14.032 2.805 1.00 83.38 95 ALA A CA 1
ATOM 720 C C . ALA A 1 95 ? 12.636 -15.482 3.091 1.00 83.38 95 ALA A C 1
ATOM 722 O O . ALA A 1 95 ? 13.435 -15.752 3.992 1.00 83.38 95 ALA A O 1
ATOM 723 N N . ALA A 1 96 ? 12.096 -16.424 2.315 1.00 86.56 96 ALA A N 1
ATOM 724 C CA . ALA A 1 96 ? 12.491 -17.828 2.363 1.00 86.56 96 ALA A CA 1
ATOM 725 C C . ALA A 1 96 ? 13.889 -17.980 1.748 1.00 86.56 96 ALA A C 1
ATOM 727 O O . ALA A 1 96 ? 14.029 -18.198 0.547 1.00 86.56 96 ALA A O 1
ATOM 728 N N . VAL A 1 97 ? 14.911 -17.770 2.577 1.00 92.19 97 VAL A N 1
ATOM 729 C CA . VAL A 1 97 ? 16.321 -17.741 2.182 1.00 92.19 97 VAL A CA 1
ATOM 730 C C . VAL A 1 97 ? 16.987 -19.088 2.453 1.00 92.19 97 VAL A C 1
ATOM 732 O O . VAL A 1 97 ? 16.955 -19.589 3.576 1.00 92.19 97 VAL A O 1
ATOM 735 N N . ASP A 1 98 ? 17.677 -19.614 1.449 1.00 92.81 98 ASP A N 1
ATOM 736 C CA . ASP A 1 98 ? 18.635 -20.707 1.559 1.00 92.81 98 ASP A CA 1
ATOM 737 C C . ASP A 1 98 ? 20.062 -20.159 1.668 1.00 92.81 98 ASP A C 1
ATOM 739 O O . ASP A 1 98 ? 20.504 -19.330 0.867 1.00 92.81 98 ASP A O 1
ATOM 743 N N . GLY A 1 99 ? 20.800 -20.633 2.671 1.00 93.75 99 GLY A N 1
ATOM 744 C CA . GLY A 1 99 ? 22.216 -20.338 2.850 1.00 93.75 99 GLY A CA 1
ATOM 745 C C . GLY A 1 99 ? 23.083 -21.439 2.252 1.00 93.75 99 GLY A C 1
ATOM 746 O O . GLY A 1 99 ? 23.015 -22.586 2.682 1.00 93.75 99 GLY A O 1
ATOM 747 N N . THR A 1 100 ? 23.929 -21.092 1.284 1.00 95.75 100 THR A N 1
ATOM 748 C CA . THR A 1 100 ? 24.937 -21.993 0.709 1.00 95.75 100 THR A CA 1
ATOM 749 C C . THR A 1 100 ? 26.319 -21.636 1.248 1.00 95.75 100 THR A C 1
ATOM 751 O O . THR A 1 100 ? 26.816 -20.544 0.971 1.00 95.75 100 THR A O 1
ATOM 754 N N . LEU A 1 101 ? 26.944 -22.538 2.008 1.00 96.44 101 LEU A N 1
ATOM 755 C CA . LEU A 1 101 ? 28.308 -22.361 2.521 1.00 96.44 101 LEU A CA 1
ATOM 756 C C . LEU A 1 101 ? 29.326 -22.315 1.371 1.00 96.44 101 LEU A C 1
ATOM 758 O O . LEU A 1 101 ? 29.200 -23.055 0.397 1.00 96.44 101 LEU A O 1
ATOM 762 N N . LEU A 1 102 ? 30.335 -21.447 1.481 1.00 94.62 102 LEU A N 1
ATOM 763 C CA . LEU A 1 102 ? 31.302 -21.202 0.401 1.00 94.62 102 LEU A CA 1
ATOM 764 C C . LEU A 1 102 ? 32.538 -22.110 0.442 1.00 94.62 102 LEU A C 1
ATOM 766 O O . LEU A 1 102 ? 33.145 -22.337 -0.601 1.00 94.62 102 LEU A O 1
ATOM 770 N N . GLY A 1 103 ? 32.904 -22.620 1.617 1.00 91.06 103 GLY A N 1
ATOM 771 C CA . GLY A 1 103 ? 34.096 -23.464 1.787 1.00 91.06 103 GLY A CA 1
ATOM 772 C C . GLY A 1 103 ? 34.139 -24.288 3.079 1.00 91.06 103 GLY A C 1
ATOM 773 O O . GLY A 1 103 ? 34.975 -25.176 3.213 1.00 91.06 103 GLY A O 1
ATOM 774 N N . GLY A 1 104 ? 33.185 -24.086 3.995 1.00 92.19 104 GLY A N 1
ATOM 775 C CA . GLY A 1 104 ? 33.050 -24.874 5.219 1.00 92.19 104 GLY A CA 1
ATOM 776 C C . GLY A 1 104 ? 32.072 -24.243 6.212 1.00 92.19 104 GLY A C 1
ATOM 777 O O . GLY A 1 104 ? 31.432 -23.237 5.880 1.00 92.19 104 GLY A O 1
ATOM 778 N N . PRO A 1 105 ? 31.946 -24.814 7.426 1.00 95.31 105 PRO A N 1
ATOM 779 C CA . PRO A 1 105 ? 31.135 -24.238 8.488 1.00 95.31 105 PRO A CA 1
ATOM 780 C C . PRO A 1 105 ? 31.494 -22.774 8.727 1.00 95.31 105 PRO A C 1
ATOM 782 O O . PRO A 1 105 ? 32.667 -22.409 8.761 1.00 95.31 105 PRO A O 1
ATOM 785 N N . SER A 1 106 ? 30.479 -21.935 8.885 1.00 96.75 106 SER A N 1
ATOM 786 C CA . SER A 1 106 ? 30.657 -20.496 9.089 1.00 96.75 106 SER A CA 1
ATOM 787 C C . SER A 1 106 ? 29.913 -20.046 10.332 1.00 96.75 106 SER A C 1
ATOM 789 O O . SER A 1 106 ? 28.869 -20.604 10.674 1.00 96.75 106 SER A O 1
ATOM 791 N N . THR A 1 107 ? 30.459 -19.048 11.020 1.00 96.56 107 THR A N 1
ATOM 792 C CA . THR A 1 107 ? 29.854 -18.479 12.224 1.00 96.56 107 THR A CA 1
ATOM 793 C C . THR A 1 107 ? 29.493 -17.023 11.984 1.00 96.56 107 THR A C 1
ATOM 795 O O . THR A 1 107 ? 30.337 -16.235 11.552 1.00 96.56 107 THR A O 1
ATOM 798 N N . ASP A 1 108 ? 28.255 -16.655 12.296 1.00 96.69 108 ASP A N 1
ATOM 799 C CA . ASP A 1 108 ? 27.728 -15.306 12.134 1.00 96.69 108 ASP A CA 1
ATOM 800 C C . ASP A 1 108 ? 27.112 -14.754 13.426 1.00 96.69 108 ASP A C 1
ATOM 802 O O . ASP A 1 108 ? 26.619 -15.489 14.281 1.00 96.69 108 ASP A O 1
ATOM 806 N N . LEU A 1 109 ? 27.168 -13.431 13.575 1.00 97.38 109 LEU A N 1
ATOM 807 C CA . LEU A 1 109 ? 26.409 -12.677 14.565 1.00 97.38 109 LEU A CA 1
ATOM 808 C C . LEU A 1 109 ? 25.132 -12.170 13.901 1.00 97.38 109 LEU A C 1
ATOM 810 O O . LEU A 1 109 ? 25.190 -11.431 12.921 1.00 97.38 109 LEU A O 1
ATOM 814 N N . ASN A 1 110 ? 23.993 -12.536 14.467 1.00 96.50 110 ASN A N 1
ATOM 815 C CA . ASN A 1 110 ? 22.673 -12.288 13.919 1.00 96.50 110 ASN A CA 1
ATOM 816 C C . ASN A 1 110 ? 21.882 -11.359 14.842 1.00 96.50 110 ASN A C 1
ATOM 818 O O . ASN A 1 110 ? 21.579 -11.715 15.987 1.00 96.50 110 ASN A O 1
ATOM 822 N N . LEU A 1 111 ? 21.550 -10.178 14.326 1.00 97.19 111 LEU A N 1
ATOM 823 C CA . LEU A 1 111 ? 20.629 -9.225 14.932 1.00 97.19 111 LEU A CA 1
ATOM 824 C C . LEU A 1 111 ? 19.257 -9.365 14.269 1.00 97.19 111 LEU A C 1
ATOM 826 O O . LEU A 1 111 ? 19.135 -9.158 13.067 1.00 97.19 111 LEU A O 1
ATOM 830 N N . MET A 1 112 ? 18.229 -9.654 15.062 1.00 96.69 112 MET A N 1
ATOM 831 C CA . MET A 1 112 ? 16.832 -9.694 14.637 1.00 96.69 112 MET A CA 1
ATOM 832 C C . MET A 1 112 ? 16.041 -8.588 15.340 1.00 96.69 112 MET A C 1
ATOM 834 O O . MET A 1 112 ? 16.134 -8.452 16.561 1.00 96.69 112 MET A O 1
ATOM 838 N N . LEU A 1 113 ? 15.244 -7.827 14.593 1.00 94.44 113 LEU A N 1
ATOM 839 C CA . LEU A 1 113 ? 14.440 -6.707 15.096 1.00 94.44 113 LEU A CA 1
ATOM 840 C C . LEU A 1 113 ? 12.997 -6.824 14.612 1.00 94.44 113 LEU A C 1
ATOM 842 O O . LEU A 1 113 ? 12.776 -7.062 13.428 1.00 94.44 113 LEU A O 1
ATOM 846 N N . ARG A 1 114 ? 12.005 -6.603 15.479 1.00 90.00 114 ARG A N 1
ATOM 847 C CA . ARG A 1 114 ? 10.611 -6.442 15.040 1.00 90.00 114 ARG A CA 1
ATOM 848 C C . ARG A 1 114 ? 10.452 -5.116 14.309 1.00 90.00 114 ARG A C 1
ATOM 850 O O . ARG A 1 114 ? 10.563 -4.040 14.909 1.00 90.00 114 ARG A O 1
ATOM 857 N N . ARG A 1 115 ? 10.182 -5.213 13.007 1.00 88.38 115 ARG A N 1
ATOM 858 C CA . ARG A 1 115 ? 10.081 -4.076 12.094 1.00 88.38 115 ARG A CA 1
ATOM 859 C C . ARG A 1 115 ? 9.015 -3.098 12.583 1.00 88.38 115 ARG A C 1
ATOM 861 O O . ARG A 1 115 ? 7.907 -3.497 12.933 1.00 88.38 115 ARG A O 1
ATOM 868 N N . GLY A 1 116 ? 9.373 -1.817 12.645 1.00 82.31 116 GLY A N 1
ATOM 869 C CA . GLY A 1 116 ? 8.477 -0.738 13.078 1.00 82.31 116 GLY A CA 1
ATOM 870 C C . GLY A 1 116 ? 8.186 -0.668 14.583 1.00 82.31 116 GLY A C 1
ATOM 871 O O . GLY A 1 116 ? 7.544 0.284 15.021 1.00 82.31 116 GLY A O 1
ATOM 872 N N . ARG A 1 117 ? 8.699 -1.612 15.386 1.00 85.19 117 ARG A N 1
ATOM 873 C CA . ARG A 1 117 ? 8.669 -1.553 16.860 1.00 85.19 117 ARG A CA 1
ATOM 874 C C . ARG A 1 117 ? 10.029 -1.211 17.446 1.00 85.19 117 ARG A C 1
ATOM 876 O O . ARG A 1 117 ? 10.117 -0.400 18.365 1.00 85.19 117 ARG A O 1
ATOM 883 N N . TRP A 1 118 ? 11.089 -1.780 16.877 1.00 90.06 118 TRP A N 1
ATOM 884 C CA . TRP A 1 118 ? 12.470 -1.529 17.271 1.00 90.06 118 TRP A CA 1
ATOM 885 C C . TRP A 1 118 ? 13.341 -1.231 16.061 1.00 90.06 118 TRP A C 1
ATOM 887 O O . TRP A 1 118 ? 13.112 -1.719 14.958 1.00 90.06 118 TRP A O 1
ATOM 897 N N . GLN A 1 119 ? 14.374 -0.434 16.296 1.00 90.62 119 GLN A N 1
ATOM 898 C CA . GLN A 1 119 ? 15.408 -0.119 15.327 1.00 90.62 119 GLN A CA 1
ATOM 899 C C . GLN A 1 119 ? 16.784 -0.332 15.948 1.00 90.62 119 GLN A C 1
ATOM 901 O O . GLN A 1 119 ? 17.003 -0.132 17.146 1.00 90.62 119 GLN A O 1
ATOM 906 N N . GLY A 1 120 ? 17.730 -0.724 15.107 1.00 91.31 120 GLY A N 1
ATOM 907 C CA . GLY A 1 120 ? 19.098 -0.979 15.508 1.00 91.31 120 GLY A CA 1
ATOM 908 C C . GLY A 1 120 ? 19.970 -1.262 14.304 1.00 91.31 120 GLY A C 1
ATOM 909 O O . GLY A 1 120 ? 19.482 -1.600 13.226 1.00 91.31 120 GLY A O 1
ATOM 910 N N . ARG A 1 121 ? 21.279 -1.099 14.473 1.00 92.62 121 ARG A N 1
ATOM 911 C CA . ARG A 1 121 ? 22.242 -1.455 13.433 1.00 92.62 121 ARG A CA 1
ATOM 912 C C . ARG A 1 121 ? 23.453 -2.117 14.043 1.00 92.62 121 ARG A C 1
ATOM 914 O O . ARG A 1 121 ? 24.046 -1.569 14.973 1.00 92.62 121 ARG A O 1
ATOM 921 N N . LEU A 1 122 ? 23.812 -3.258 13.481 1.00 94.19 122 LEU A N 1
ATOM 922 C CA . LEU A 1 122 ? 25.030 -3.965 13.803 1.00 94.19 122 LEU A CA 1
ATOM 923 C C . LEU A 1 122 ? 26.204 -3.288 13.087 1.00 94.19 122 LEU A C 1
ATOM 925 O O . LEU A 1 122 ? 26.152 -3.030 11.884 1.00 94.19 122 LEU A O 1
ATOM 929 N N . ARG A 1 123 ? 27.244 -2.925 13.841 1.00 94.25 123 ARG A N 1
ATOM 930 C CA . ARG A 1 123 ? 28.432 -2.234 13.320 1.00 94.25 123 ARG A CA 1
ATOM 931 C C . ARG A 1 123 ? 29.697 -2.740 13.991 1.00 94.25 123 ARG A C 1
ATOM 933 O O . ARG A 1 123 ? 29.650 -3.214 15.122 1.00 94.25 123 ARG A O 1
ATOM 940 N N . VAL A 1 124 ? 30.823 -2.555 13.312 1.00 94.50 124 VAL A N 1
ATOM 941 C CA . VAL A 1 124 ? 32.155 -2.748 13.888 1.00 94.50 124 VAL A CA 1
ATOM 942 C C . VAL A 1 124 ? 32.691 -1.404 14.367 1.00 94.50 124 VAL A C 1
ATOM 944 O O . VAL A 1 124 ? 32.541 -0.387 13.689 1.00 94.50 124 VAL A O 1
ATOM 947 N N . VAL A 1 125 ? 33.303 -1.402 15.543 1.00 93.25 125 VAL A N 1
ATOM 948 C CA . VAL A 1 125 ? 33.996 -0.262 16.139 1.00 93.25 125 VAL A CA 1
ATOM 949 C C . VAL A 1 125 ? 35.462 -0.648 16.317 1.00 93.25 125 VAL A C 1
ATOM 951 O O . VAL A 1 125 ? 35.757 -1.723 16.835 1.00 93.25 125 VAL A O 1
ATOM 954 N N . HIS A 1 126 ? 36.366 0.227 15.877 1.00 93.31 126 HIS A N 1
ATOM 955 C CA . HIS A 1 126 ? 37.822 0.034 15.961 1.00 93.31 126 HIS A CA 1
ATOM 956 C C . HIS A 1 126 ? 38.512 1.035 16.894 1.00 93.31 126 HIS A C 1
ATOM 958 O O . HIS A 1 126 ? 39.650 0.829 17.302 1.00 93.31 126 HIS A O 1
ATOM 964 N N . GLU A 1 127 ? 37.820 2.116 17.247 1.00 91.19 127 GLU A N 1
ATOM 965 C CA . GLU A 1 127 ? 38.383 3.249 17.975 1.00 91.19 127 GLU A CA 1
ATOM 966 C C . GLU A 1 127 ? 3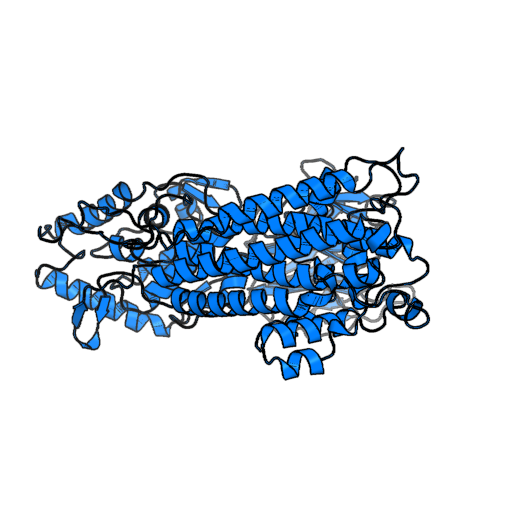7.630 3.502 19.280 1.00 91.19 127 GLU A C 1
ATOM 968 O O . GLU A 1 127 ? 36.521 2.998 19.494 1.00 91.19 127 GLU A O 1
ATOM 973 N N . ALA A 1 128 ? 38.243 4.296 20.159 1.00 89.06 128 ALA A N 1
ATOM 974 C CA . ALA A 1 128 ? 37.603 4.716 21.394 1.00 89.06 128 ALA A CA 1
ATOM 975 C C . ALA A 1 128 ? 36.321 5.504 21.098 1.00 89.06 128 ALA A C 1
ATOM 977 O O . ALA A 1 128 ? 36.265 6.314 20.171 1.00 89.06 128 ALA A O 1
ATOM 978 N N . ARG A 1 129 ? 35.282 5.275 21.896 1.00 84.62 129 ARG A N 1
ATOM 979 C CA . ARG A 1 129 ? 33.993 5.939 21.728 1.00 84.62 129 ARG A CA 1
ATOM 980 C C . ARG A 1 129 ? 33.270 6.030 23.058 1.00 84.62 129 ARG A C 1
ATOM 982 O O . ARG A 1 129 ? 33.171 5.042 23.774 1.00 84.62 129 ARG A O 1
ATOM 989 N N . GLU A 1 130 ? 32.685 7.189 23.316 1.00 82.44 130 GLU A N 1
ATOM 990 C CA . GLU A 1 130 ? 31.682 7.382 24.362 1.00 82.44 130 GLU A CA 1
ATOM 991 C C . GLU A 1 130 ? 30.299 7.259 23.711 1.00 82.44 130 GLU A C 1
ATOM 993 O O . GLU A 1 130 ? 29.871 8.171 22.992 1.00 82.44 130 GLU A O 1
ATOM 998 N N . PRO A 1 131 ? 29.608 6.113 23.834 1.00 75.62 131 PRO A N 1
ATOM 999 C CA . PRO A 1 131 ? 28.283 5.975 23.260 1.00 75.62 131 PRO A CA 1
ATOM 1000 C C . PRO A 1 131 ? 27.302 6.871 24.024 1.00 75.62 131 PRO A C 1
ATOM 1002 O O . PRO A 1 131 ? 27.299 6.905 25.252 1.00 75.62 131 PRO A O 1
ATOM 1005 N N . GLY A 1 132 ? 26.416 7.558 23.298 1.00 72.75 132 GLY A N 1
ATOM 1006 C CA . GLY A 1 132 ? 25.271 8.222 23.921 1.00 72.75 132 GLY A CA 1
ATOM 1007 C C . GLY A 1 132 ? 24.349 7.226 24.641 1.00 72.75 132 GLY A C 1
ATOM 1008 O O . GLY A 1 132 ? 24.485 6.006 24.510 1.00 72.75 132 GLY A O 1
ATOM 1009 N N . SER A 1 133 ? 23.375 7.750 25.386 1.00 74.94 133 SER A N 1
ATOM 1010 C CA . SER A 1 133 ? 22.337 6.917 26.002 1.00 74.94 133 SER A CA 1
ATOM 1011 C C . SER A 1 133 ? 21.576 6.129 24.935 1.00 74.94 133 SER A C 1
ATOM 1013 O O . SER A 1 133 ? 21.135 6.694 23.933 1.00 74.94 133 SER A O 1
ATOM 1015 N N . THR A 1 134 ? 21.432 4.822 25.150 1.00 78.56 134 THR A N 1
ATOM 1016 C CA . THR A 1 134 ? 20.637 3.946 24.282 1.00 78.56 134 THR A CA 1
ATOM 1017 C C . THR A 1 134 ? 19.657 3.146 25.140 1.00 78.56 134 THR A C 1
ATOM 1019 O O . THR A 1 134 ? 20.059 2.616 26.180 1.00 78.56 134 THR A O 1
ATOM 1022 N N . PRO A 1 135 ? 18.376 3.042 24.736 1.00 81.69 135 PRO A N 1
ATOM 1023 C CA . PRO A 1 135 ? 17.371 2.271 25.469 1.00 81.69 135 PRO A CA 1
ATOM 1024 C C . PRO A 1 135 ? 17.769 0.813 25.724 1.00 81.69 135 PRO A C 1
ATOM 1026 O O . PRO A 1 135 ? 17.489 0.271 26.788 1.00 81.69 135 PRO A O 1
ATOM 1029 N N . ALA A 1 136 ? 18.433 0.185 24.757 1.00 90.81 136 ALA A N 1
ATOM 1030 C CA . ALA A 1 136 ? 18.992 -1.152 24.873 1.00 90.81 136 ALA A CA 1
ATOM 1031 C C . ALA A 1 136 ? 20.229 -1.274 23.971 1.00 90.81 136 ALA A C 1
ATOM 1033 O O . ALA A 1 136 ? 20.489 -0.418 23.119 1.00 90.81 136 ALA A O 1
ATOM 1034 N N . GLY A 1 137 ? 20.995 -2.344 24.131 1.00 92.56 137 GLY A N 1
ATOM 1035 C CA . GLY A 1 137 ? 22.121 -2.595 23.247 1.00 92.56 137 GLY A CA 1
ATOM 1036 C C . GLY A 1 137 ? 23.025 -3.724 23.696 1.00 92.56 137 GLY A C 1
ATOM 1037 O O . GLY A 1 137 ? 22.819 -4.353 24.736 1.00 92.56 137 GLY A O 1
ATOM 1038 N N . LEU A 1 138 ? 24.022 -3.984 22.859 1.00 94.31 138 LEU A N 1
ATOM 1039 C CA . LEU A 1 138 ? 25.016 -5.024 23.058 1.00 94.31 138 LEU A CA 1
ATOM 1040 C C . LEU A 1 138 ? 26.355 -4.576 22.484 1.00 94.31 138 LEU A C 1
ATOM 1042 O O . LEU A 1 138 ? 26.424 -4.009 21.392 1.00 94.31 138 LEU A O 1
ATOM 1046 N N . CYS A 1 139 ? 27.425 -4.883 23.203 1.00 94.75 139 CYS A N 1
ATOM 1047 C CA . CYS A 1 139 ? 28.778 -4.838 22.689 1.00 94.75 139 CYS A CA 1
ATOM 1048 C C . CYS A 1 139 ? 29.485 -6.169 22.939 1.00 94.75 139 CYS A C 1
ATOM 1050 O O . CYS A 1 139 ? 29.347 -6.755 24.010 1.00 94.75 139 CYS A O 1
ATOM 1052 N N . MET A 1 140 ? 30.235 -6.650 21.950 1.00 96.69 140 MET A N 1
ATOM 1053 C CA . MET A 1 140 ? 31.005 -7.892 22.037 1.00 96.69 140 MET A CA 1
ATOM 1054 C C . MET A 1 140 ? 32.355 -7.696 21.363 1.00 96.69 140 MET A C 1
ATOM 1056 O O . MET A 1 140 ? 32.426 -7.255 20.216 1.00 96.69 140 MET A O 1
ATOM 1060 N N . VAL A 1 141 ? 33.433 -8.026 22.064 1.00 96.75 141 VAL A N 1
ATOM 1061 C CA . VAL A 1 141 ? 34.787 -7.937 21.516 1.00 96.75 141 VAL A CA 1
ATOM 1062 C C . VAL A 1 141 ? 34.955 -8.985 20.417 1.00 96.75 141 VAL A C 1
ATOM 1064 O O . VAL A 1 141 ? 34.678 -10.166 20.626 1.00 96.75 141 VAL A O 1
ATOM 1067 N N . LEU A 1 142 ? 35.407 -8.549 19.243 1.00 95.88 142 LEU A N 1
ATOM 1068 C CA . LEU A 1 142 ? 35.663 -9.396 18.074 1.00 95.88 142 LEU A CA 1
ATOM 1069 C C . LEU A 1 142 ? 37.145 -9.757 17.945 1.00 95.88 142 LEU A C 1
ATOM 1071 O O . LEU A 1 142 ? 37.475 -10.868 17.540 1.00 95.88 142 LEU A O 1
ATOM 1075 N N . ALA A 1 143 ? 38.032 -8.814 18.271 1.00 94.81 143 ALA A N 1
ATOM 1076 C CA . ALA A 1 143 ? 39.481 -8.972 18.212 1.00 94.81 143 ALA A CA 1
ATOM 1077 C C . ALA A 1 143 ? 40.175 -8.049 19.224 1.00 94.81 143 ALA A C 1
ATOM 1079 O O . ALA A 1 143 ? 39.640 -6.992 19.573 1.00 94.81 143 ALA A O 1
ATOM 1080 N N . GLY A 1 144 ? 41.377 -8.441 19.659 1.00 93.75 144 GLY A N 1
ATOM 1081 C CA . GLY A 1 144 ? 42.170 -7.708 20.648 1.00 93.75 144 GLY A CA 1
ATOM 1082 C C . GLY A 1 144 ? 41.501 -7.639 22.024 1.00 93.75 144 GLY A C 1
ATOM 1083 O O . GLY A 1 144 ? 40.627 -8.442 22.352 1.00 93.75 144 GLY A O 1
ATOM 1084 N N . GLN A 1 145 ? 41.913 -6.663 22.832 1.00 94.38 145 GLN A N 1
ATOM 1085 C CA . GLN A 1 145 ? 41.323 -6.388 24.142 1.00 94.38 145 GLN A CA 1
ATOM 1086 C C . GLN A 1 145 ? 40.638 -5.026 24.146 1.00 94.38 145 GLN A C 1
ATOM 1088 O O . GLN A 1 145 ? 41.135 -4.059 23.566 1.00 94.38 145 GLN A O 1
ATOM 1093 N N . TRP A 1 146 ? 39.503 -4.946 24.832 1.00 95.94 146 TRP A N 1
ATOM 1094 C CA . TRP A 1 146 ? 38.766 -3.700 25.012 1.00 95.94 146 TRP A CA 1
ATOM 1095 C C . TRP A 1 146 ? 38.476 -3.463 26.478 1.00 95.94 146 TRP A C 1
ATOM 1097 O O . TRP A 1 146 ? 38.081 -4.373 27.206 1.00 95.94 146 TRP A O 1
ATOM 1107 N N . ARG A 1 147 ? 38.602 -2.210 26.897 1.00 95.00 147 ARG A N 1
ATOM 1108 C CA . ARG A 1 147 ? 38.041 -1.738 28.151 1.00 95.00 147 ARG A CA 1
ATOM 1109 C C . ARG A 1 147 ? 36.624 -1.228 27.888 1.00 95.00 147 ARG A C 1
ATOM 1111 O O . ARG A 1 147 ? 36.440 -0.318 27.084 1.00 95.00 147 ARG A O 1
ATOM 1118 N N . LEU A 1 148 ? 35.642 -1.838 28.549 1.00 93.06 148 LEU A N 1
ATOM 1119 C CA . LEU A 1 148 ? 34.229 -1.455 28.504 1.00 93.06 148 LEU A CA 1
ATOM 1120 C C . LEU A 1 148 ? 33.843 -0.937 29.894 1.00 93.06 148 LEU A C 1
ATOM 1122 O O . LEU A 1 148 ? 33.757 -1.707 30.856 1.00 93.06 148 LEU A O 1
ATOM 1126 N N . GLY A 1 149 ? 33.689 0.380 30.026 1.00 88.56 149 GLY A N 1
ATOM 1127 C CA . GLY A 1 149 ? 33.629 1.035 31.333 1.00 88.56 149 GLY A CA 1
ATOM 1128 C C . GLY A 1 149 ? 34.923 0.801 32.122 1.00 88.56 149 GLY A C 1
ATOM 1129 O O . GLY A 1 149 ? 36.004 1.175 31.676 1.00 88.56 149 GLY A O 1
ATOM 1130 N N . ASN A 1 150 ? 34.831 0.138 33.277 1.00 88.88 150 ASN A N 1
ATOM 1131 C CA . ASN A 1 150 ? 35.981 -0.095 34.166 1.00 88.88 150 ASN A CA 1
ATOM 1132 C C . ASN A 1 150 ? 36.580 -1.509 34.057 1.00 88.88 150 ASN A C 1
ATOM 1134 O O . ASN A 1 150 ? 37.450 -1.868 34.847 1.00 88.88 150 ASN A O 1
ATOM 1138 N N . GLN A 1 151 ? 36.110 -2.333 33.118 1.00 94.12 151 GLN A N 1
ATOM 1139 C CA . GLN A 1 151 ? 36.506 -3.740 32.999 1.00 94.12 151 GLN A CA 1
ATOM 1140 C C . GLN A 1 151 ? 37.121 -4.035 31.632 1.00 94.12 151 GLN A C 1
ATOM 1142 O O . GLN A 1 151 ? 36.749 -3.419 30.637 1.00 94.12 151 GLN A O 1
ATOM 1147 N N . VAL A 1 152 ? 38.064 -4.978 31.592 1.00 94.19 152 VAL A N 1
ATOM 1148 C CA . VAL A 1 152 ? 38.709 -5.451 30.358 1.00 94.19 152 VAL A CA 1
ATOM 1149 C C . VAL A 1 152 ? 38.029 -6.730 29.879 1.00 94.19 152 VAL A C 1
ATOM 1151 O O . VAL A 1 152 ? 37.751 -7.627 30.676 1.00 94.19 152 VAL A O 1
ATOM 1154 N N . PHE A 1 153 ? 37.780 -6.798 28.577 1.00 96.38 153 PHE A N 1
ATOM 1155 C CA . PHE A 1 153 ? 37.112 -7.891 27.885 1.00 96.38 153 PHE A CA 1
ATOM 1156 C C . PHE A 1 153 ? 37.983 -8.380 26.726 1.00 96.38 153 PHE A C 1
ATOM 1158 O O . PHE A 1 153 ? 38.645 -7.589 26.047 1.00 96.38 153 PHE A O 1
ATOM 1165 N N . THR A 1 154 ? 37.969 -9.690 26.509 1.00 95.44 154 THR A N 1
ATOM 1166 C CA . THR A 1 154 ? 38.674 -10.392 25.427 1.00 95.44 154 THR A CA 1
ATOM 1167 C C . THR A 1 154 ? 37.673 -10.899 24.377 1.00 95.44 154 THR A C 1
ATOM 1169 O O . THR A 1 154 ? 36.463 -10.817 24.614 1.00 95.44 154 THR A O 1
ATOM 1172 N N . PRO A 1 155 ? 38.122 -11.403 23.207 1.00 95.94 155 PRO A N 1
ATOM 1173 C CA . PRO A 1 155 ? 37.221 -11.822 22.136 1.00 95.94 155 PRO A CA 1
ATOM 1174 C C . PRO A 1 155 ? 36.146 -12.813 22.599 1.00 95.94 155 PRO A C 1
ATOM 1176 O O . PRO A 1 155 ? 36.429 -13.757 23.332 1.00 95.94 155 PRO A O 1
ATOM 1179 N N . GLY A 1 156 ? 34.900 -12.578 22.180 1.00 94.44 156 GLY A N 1
ATOM 1180 C CA . GLY A 1 156 ? 33.722 -13.341 22.605 1.00 94.44 156 GLY A CA 1
ATOM 1181 C C . GLY A 1 156 ? 33.098 -12.878 23.927 1.00 94.44 156 GLY A C 1
ATOM 1182 O O . GLY A 1 156 ? 32.008 -13.335 24.268 1.00 94.44 156 GLY A O 1
ATOM 1183 N N . GLN A 1 157 ? 33.733 -11.956 24.656 1.00 97.12 157 GLN A N 1
ATOM 1184 C CA . GLN A 1 157 ? 33.169 -11.348 25.860 1.00 97.12 157 GLN A CA 1
ATOM 1185 C C . GLN A 1 157 ? 32.613 -9.949 25.581 1.00 97.12 157 GLN A C 1
ATOM 1187 O O . GLN A 1 157 ? 33.011 -9.270 24.631 1.00 97.12 157 GLN A O 1
ATOM 1192 N N . GLY A 1 158 ? 31.698 -9.489 26.430 1.00 95.75 158 GLY A N 1
ATOM 1193 C CA . GLY A 1 158 ? 31.121 -8.161 26.291 1.00 95.75 158 GLY A CA 1
ATOM 1194 C C . GLY A 1 158 ? 30.054 -7.821 27.321 1.00 95.75 158 GLY A C 1
ATOM 1195 O O . GLY A 1 158 ? 30.000 -8.406 28.407 1.00 95.75 158 GLY A O 1
ATOM 1196 N N . LEU A 1 159 ? 29.197 -6.865 26.969 1.00 94.94 159 LEU A N 1
ATOM 1197 C CA . LEU A 1 159 ? 28.107 -6.376 27.808 1.00 94.94 159 LEU A CA 1
ATOM 1198 C C . LEU A 1 159 ? 26.828 -6.212 26.987 1.00 94.94 159 LEU A C 1
ATOM 1200 O O . LEU A 1 159 ? 26.872 -5.841 25.817 1.00 94.94 159 LEU A O 1
ATOM 1204 N N . TRP A 1 160 ? 25.678 -6.410 27.624 1.00 93.19 160 TRP A N 1
ATOM 1205 C CA . TRP A 1 160 ? 24.384 -6.061 27.042 1.00 93.19 160 TRP A CA 1
ATOM 1206 C C . TRP A 1 160 ? 23.439 -5.430 28.066 1.00 93.19 160 TRP A C 1
ATOM 1208 O O . TRP A 1 160 ? 23.659 -5.480 29.286 1.00 93.19 160 TRP A O 1
ATOM 1218 N N . TRP A 1 161 ? 22.401 -4.766 27.565 1.00 91.94 161 TRP A N 1
ATOM 1219 C CA . TRP A 1 161 ? 21.371 -4.134 28.380 1.00 91.94 161 TRP A CA 1
ATOM 1220 C C . TRP A 1 161 ? 20.038 -3.987 27.655 1.00 91.94 161 TRP A C 1
ATOM 1222 O O . TRP A 1 161 ? 19.990 -3.891 26.434 1.00 91.94 161 TRP A O 1
ATOM 1232 N N . SER A 1 162 ? 18.959 -3.938 28.436 1.00 86.19 162 SER A N 1
ATOM 1233 C CA . SER A 1 162 ? 17.570 -3.814 27.969 1.00 86.19 162 SER A CA 1
ATOM 1234 C C . SER A 1 162 ? 16.789 -2.676 28.636 1.00 86.19 162 SER A C 1
ATOM 1236 O O . SER A 1 162 ? 15.574 -2.597 28.485 1.00 86.19 162 SER A O 1
ATOM 1238 N N . GLN A 1 163 ? 17.468 -1.818 29.401 1.00 77.62 163 GLN A N 1
ATOM 1239 C CA . GLN A 1 163 ? 16.879 -0.660 30.074 1.00 77.62 163 GLN A CA 1
ATOM 1240 C C . GLN A 1 163 ? 17.661 0.606 29.706 1.00 77.62 163 GLN A C 1
ATOM 1242 O O . GLN A 1 163 ? 18.886 0.507 29.559 1.00 77.62 163 GLN A O 1
ATOM 1247 N N . PRO A 1 164 ? 16.999 1.777 29.593 1.00 73.62 164 PRO A N 1
ATOM 1248 C CA . PRO A 1 164 ? 17.661 3.020 29.220 1.00 73.62 164 PRO A CA 1
ATOM 1249 C C . PRO A 1 164 ? 18.812 3.369 30.159 1.00 73.62 164 PRO A C 1
ATOM 1251 O O . PRO A 1 164 ? 18.618 3.584 31.353 1.00 73.62 164 PRO A O 1
ATOM 1254 N N . GLN A 1 165 ? 20.018 3.440 29.604 1.00 73.88 165 GLN A N 1
ATOM 1255 C CA . GLN A 1 165 ? 21.226 3.861 30.308 1.00 73.88 165 GLN A CA 1
ATOM 1256 C C . GLN A 1 165 ? 22.297 4.290 29.293 1.00 73.88 165 GLN A C 1
ATOM 1258 O O . GLN A 1 165 ? 22.218 3.970 28.102 1.00 73.88 165 GLN A O 1
ATOM 1263 N N . ALA A 1 166 ? 23.326 4.995 29.767 1.00 72.56 166 ALA A N 1
ATOM 1264 C CA . ALA A 1 166 ? 24.532 5.211 28.974 1.00 72.56 166 ALA A CA 1
ATOM 1265 C C . ALA A 1 166 ? 25.163 3.856 28.624 1.00 72.56 166 ALA A C 1
ATOM 1267 O O . ALA A 1 166 ? 25.293 2.992 29.494 1.00 72.56 166 ALA A O 1
ATOM 1268 N N . GLY A 1 167 ? 25.539 3.666 27.357 1.00 76.75 167 GLY A N 1
ATOM 1269 C CA . GLY A 1 167 ? 26.380 2.533 26.977 1.00 76.75 167 GLY A CA 1
ATOM 1270 C C . GLY A 1 167 ? 27.731 2.593 27.704 1.00 76.75 167 GLY A C 1
ATOM 1271 O O . GLY A 1 167 ? 28.116 3.658 28.189 1.00 76.75 167 GLY A O 1
ATOM 1272 N N . PRO A 1 168 ? 28.470 1.476 27.813 1.00 85.44 168 PRO A N 1
ATOM 1273 C CA . PRO A 1 168 ? 29.786 1.517 28.436 1.00 85.44 168 PRO A CA 1
ATOM 1274 C C . PRO A 1 168 ? 30.739 2.355 27.574 1.00 85.44 168 PRO A C 1
ATOM 1276 O O . PRO A 1 168 ? 30.742 2.203 26.352 1.00 85.44 168 PRO A O 1
ATOM 1279 N N . ALA A 1 169 ? 31.576 3.182 28.203 1.00 88.50 169 ALA A N 1
ATOM 1280 C CA . ALA A 1 169 ? 32.717 3.807 27.536 1.00 88.50 169 ALA A CA 1
ATOM 1281 C C . ALA A 1 169 ? 33.552 2.720 26.843 1.00 88.50 169 ALA A C 1
ATOM 1283 O O . ALA A 1 169 ? 33.921 1.728 27.479 1.00 88.50 169 ALA A O 1
ATOM 1284 N N . LEU A 1 170 ? 33.805 2.875 25.545 1.00 92.06 170 LEU A N 1
ATOM 1285 C CA . LEU A 1 170 ? 34.530 1.906 24.730 1.00 92.06 170 LEU A CA 1
ATOM 1286 C C . LEU A 1 170 ? 35.956 2.413 24.541 1.00 92.06 170 LEU A C 1
ATOM 1288 O O . LEU A 1 170 ? 36.155 3.464 23.936 1.00 92.06 170 LEU A O 1
ATOM 1292 N N . ALA A 1 171 ? 36.950 1.669 25.015 1.00 93.75 171 ALA A N 1
ATOM 1293 C CA . ALA A 1 171 ? 38.353 2.005 24.801 1.00 93.75 171 ALA A CA 1
ATOM 1294 C C . ALA A 1 171 ? 39.128 0.770 24.312 1.00 93.75 171 ALA A C 1
ATOM 1296 O O . ALA A 1 171 ? 39.286 -0.184 25.081 1.00 93.75 171 ALA A O 1
ATOM 1297 N N . PRO A 1 172 ? 39.622 0.757 23.059 1.00 93.94 172 PRO A N 1
ATOM 1298 C CA . PRO A 1 172 ? 40.506 -0.304 22.601 1.00 93.94 172 PRO A CA 1
ATOM 1299 C C . PRO A 1 172 ? 41.807 -0.263 23.406 1.00 93.94 172 PRO A C 1
ATOM 1301 O O . PRO A 1 172 ? 42.326 0.809 23.727 1.00 93.94 172 PRO A O 1
ATOM 1304 N N . MET A 1 173 ? 42.344 -1.429 23.746 1.00 91.94 173 MET A N 1
ATOM 1305 C CA . MET A 1 173 ? 43.673 -1.528 24.342 1.00 91.94 173 MET A CA 1
ATOM 1306 C C . MET A 1 173 ? 44.726 -1.640 23.242 1.00 91.94 173 MET A C 1
ATOM 1308 O O . MET A 1 173 ? 44.462 -2.203 22.181 1.00 91.94 173 MET A O 1
ATOM 1312 N N . ALA A 1 174 ? 45.918 -1.094 23.493 1.00 87.75 174 ALA A N 1
ATOM 1313 C CA . ALA A 1 174 ? 47.023 -1.206 22.550 1.00 87.75 174 ALA A CA 1
ATOM 1314 C C . ALA A 1 174 ? 47.328 -2.696 22.285 1.00 87.75 174 ALA A C 1
ATOM 1316 O O . ALA A 1 174 ? 47.534 -3.432 23.256 1.00 87.75 174 ALA A O 1
ATOM 1317 N N . PRO A 1 175 ? 47.330 -3.147 21.017 1.00 85.06 175 PRO A N 1
ATOM 1318 C CA . PRO A 1 175 ? 47.595 -4.544 20.691 1.00 85.06 175 PRO A CA 1
ATOM 1319 C C . PRO A 1 175 ? 49.042 -4.903 21.036 1.00 85.06 175 PRO A C 1
ATOM 1321 O O . PRO A 1 175 ? 49.954 -4.093 20.837 1.00 85.06 175 PRO A O 1
ATOM 1324 N N . GLN A 1 176 ? 49.271 -6.118 21.537 1.00 81.19 176 GLN A N 1
ATOM 1325 C CA . GLN A 1 176 ? 50.634 -6.631 21.681 1.00 81.19 176 GLN A CA 1
ATOM 1326 C C . GLN A 1 176 ? 51.236 -6.968 20.303 1.00 81.19 176 GLN A C 1
ATOM 1328 O O . GLN A 1 176 ? 50.496 -7.185 19.338 1.00 81.19 176 GLN A O 1
ATOM 1333 N N . PRO A 1 177 ? 52.576 -7.025 20.163 1.00 79.94 177 PRO A N 1
ATOM 1334 C CA . PRO A 1 177 ? 53.208 -7.416 18.905 1.00 79.94 177 PRO A CA 1
ATOM 1335 C C . PRO A 1 177 ? 52.688 -8.774 18.406 1.00 79.94 177 PRO A C 1
ATOM 1337 O O . PRO A 1 177 ? 52.827 -9.783 19.090 1.00 79.94 177 PRO A O 1
ATOM 1340 N N . GLY A 1 178 ? 52.095 -8.792 17.209 1.00 79.00 178 GLY A N 1
ATOM 1341 C CA . GLY A 1 178 ? 51.508 -9.992 16.599 1.00 79.00 178 GLY A CA 1
ATOM 1342 C C . GLY A 1 178 ? 50.015 -10.208 16.880 1.00 79.00 178 GLY A C 1
ATOM 1343 O O . GLY A 1 178 ? 49.420 -11.098 16.276 1.00 79.00 178 GLY A O 1
ATOM 1344 N N . GLU A 1 179 ? 49.386 -9.395 17.734 1.00 81.44 179 GLU A N 1
ATOM 1345 C CA . GLU A 1 179 ? 47.935 -9.429 17.935 1.00 81.44 179 GLU A CA 1
ATOM 1346 C C . GLU A 1 179 ? 47.185 -8.641 16.845 1.00 81.44 179 GLU A C 1
ATOM 1348 O O . GLU A 1 179 ? 47.678 -7.621 16.352 1.00 81.44 179 GLU A O 1
ATOM 1353 N N . PRO A 1 180 ? 45.970 -9.079 16.462 1.00 83.00 180 PRO A N 1
ATOM 1354 C CA . PRO A 1 180 ? 45.135 -8.333 15.529 1.00 83.00 180 PRO A CA 1
ATOM 1355 C C . PRO A 1 180 ? 44.700 -6.992 16.128 1.00 83.00 180 PRO A C 1
ATOM 1357 O O . PRO A 1 180 ? 44.512 -6.862 17.340 1.00 83.00 180 PRO A O 1
ATOM 1360 N N . ALA A 1 181 ? 44.469 -6.006 15.257 1.00 89.19 181 ALA A N 1
ATOM 1361 C CA . ALA A 1 181 ? 43.922 -4.719 15.670 1.00 89.19 181 ALA A CA 1
ATOM 1362 C C . ALA A 1 181 ? 42.593 -4.911 16.435 1.00 89.19 181 ALA A C 1
ATOM 1364 O O . ALA A 1 181 ? 41.752 -5.712 16.006 1.00 89.19 181 ALA A O 1
ATOM 1365 N N . PRO A 1 182 ? 42.388 -4.194 17.555 1.00 93.44 182 PRO A N 1
ATOM 1366 C CA . PRO A 1 182 ? 41.193 -4.341 18.366 1.00 93.44 182 PRO A CA 1
ATOM 1367 C C . PRO A 1 182 ? 39.934 -3.983 17.569 1.00 93.44 182 PRO A C 1
ATOM 1369 O O . PRO A 1 182 ? 39.858 -2.956 16.893 1.00 93.44 182 PRO A O 1
ATOM 1372 N N . ALA A 1 183 ? 38.928 -4.848 17.656 1.00 95.00 183 ALA A N 1
ATOM 1373 C CA . ALA A 1 183 ? 37.640 -4.666 16.996 1.00 95.00 183 ALA A CA 1
ATOM 1374 C C . ALA A 1 183 ? 36.508 -5.125 17.914 1.00 95.00 183 ALA A C 1
ATOM 1376 O O . ALA A 1 183 ? 36.649 -6.108 18.645 1.00 95.00 183 ALA A O 1
ATOM 1377 N N . LEU A 1 184 ? 35.380 -4.426 17.863 1.00 95.38 184 LEU A N 1
ATOM 1378 C CA . LEU A 1 184 ? 34.216 -4.681 18.703 1.00 95.38 184 LEU A CA 1
ATOM 1379 C C . LEU A 1 184 ? 32.932 -4.578 17.878 1.00 95.38 184 LEU A C 1
ATOM 1381 O O . LEU A 1 184 ? 32.736 -3.616 17.141 1.00 95.38 184 LEU A O 1
ATOM 1385 N N . ALA A 1 185 ? 32.042 -5.557 18.018 1.00 96.06 185 ALA A N 1
ATOM 1386 C CA . ALA A 1 185 ? 30.684 -5.473 17.510 1.00 96.06 185 ALA A CA 1
ATOM 1387 C C . ALA A 1 185 ? 29.872 -4.588 18.449 1.00 96.06 185 ALA A C 1
ATOM 1389 O O . ALA A 1 185 ? 29.873 -4.799 19.662 1.00 96.06 185 ALA A O 1
ATOM 1390 N N . TRP A 1 186 ? 29.161 -3.621 17.884 1.00 94.00 186 TRP A N 1
ATOM 1391 C CA . TRP A 1 186 ? 28.265 -2.726 18.598 1.00 94.00 186 TRP A CA 1
ATOM 1392 C C . TRP A 1 186 ? 26.869 -2.785 17.989 1.00 94.00 186 TRP A C 1
ATOM 1394 O O . TRP A 1 186 ? 26.699 -2.637 16.775 1.00 94.00 186 TRP A O 1
ATOM 1404 N N . VAL A 1 187 ? 25.872 -2.919 18.858 1.00 93.50 187 VAL A N 1
ATOM 1405 C CA . VAL A 1 187 ? 24.456 -2.791 18.533 1.00 93.50 187 VAL A CA 1
ATOM 1406 C C . VAL A 1 187 ? 23.838 -1.779 19.492 1.00 93.50 187 VAL A C 1
ATOM 1408 O O . VAL A 1 187 ? 23.704 -2.043 20.683 1.00 93.50 187 VAL A O 1
ATOM 1411 N N . GLY A 1 188 ? 23.444 -0.620 18.964 1.00 90.19 188 GLY A N 1
ATOM 1412 C CA . GLY A 1 188 ? 22.563 0.308 19.673 1.00 90.19 188 GLY A CA 1
ATOM 1413 C C . GLY A 1 188 ? 21.119 0.018 19.289 1.00 90.19 188 GLY A C 1
ATOM 1414 O O . GLY A 1 188 ? 20.813 0.005 18.095 1.00 90.19 188 GLY A O 1
ATOM 1415 N N . LEU A 1 189 ? 20.260 -0.219 20.278 1.00 91.50 189 LEU A N 1
ATOM 1416 C CA . LEU A 1 189 ? 18.847 -0.533 20.092 1.00 91.50 189 LEU A CA 1
ATOM 1417 C C . LEU A 1 189 ? 17.987 0.577 20.686 1.00 91.50 189 LEU A C 1
ATOM 1419 O O . LEU A 1 189 ? 18.199 1.020 21.817 1.00 91.50 189 LEU A O 1
ATOM 1423 N N . ALA A 1 190 ? 16.985 0.997 19.929 1.00 88.75 190 ALA A N 1
ATOM 1424 C CA . ALA A 1 190 ? 15.972 1.928 20.393 1.00 88.75 190 ALA A CA 1
ATOM 1425 C C . ALA A 1 190 ? 14.593 1.476 19.907 1.00 88.75 190 ALA A C 1
ATOM 1427 O O . ALA A 1 190 ? 14.500 0.891 18.822 1.00 88.75 190 ALA A O 1
ATOM 1428 N N . PRO A 1 191 ? 13.517 1.773 20.654 1.00 85.75 191 PRO A N 1
ATOM 1429 C CA . PRO A 1 191 ? 12.179 1.729 20.091 1.00 85.75 191 PRO A CA 1
ATOM 1430 C C . PRO A 1 191 ? 12.133 2.565 18.808 1.00 85.75 191 PRO A C 1
ATOM 1432 O O . PRO A 1 191 ? 12.785 3.613 18.700 1.00 85.75 191 PRO A O 1
ATOM 1435 N N . ALA A 1 192 ? 11.388 2.087 17.819 1.00 84.25 192 ALA A N 1
ATOM 1436 C CA . ALA A 1 192 ? 11.045 2.904 16.668 1.00 84.25 192 ALA A CA 1
ATOM 1437 C C . ALA A 1 192 ? 10.226 4.115 17.144 1.00 84.25 192 ALA A C 1
ATOM 1439 O O . ALA A 1 192 ? 9.500 4.035 18.139 1.00 84.25 192 ALA A O 1
ATOM 1440 N N . ALA A 1 193 ? 10.362 5.249 16.454 1.00 84.19 193 ALA A N 1
ATOM 1441 C CA . ALA A 1 193 ? 9.576 6.431 16.781 1.00 84.19 193 ALA A CA 1
ATOM 1442 C C . ALA A 1 193 ? 8.082 6.106 16.649 1.00 84.19 193 ALA A C 1
ATOM 1444 O O . ALA A 1 193 ? 7.650 5.595 15.616 1.00 84.19 193 ALA A O 1
ATOM 1445 N N . ALA A 1 194 ? 7.305 6.399 17.692 1.00 88.44 194 ALA A N 1
ATOM 1446 C CA . ALA A 1 194 ? 5.872 6.175 17.653 1.00 88.44 194 ALA A CA 1
ATOM 1447 C C . ALA A 1 194 ? 5.204 7.132 16.655 1.00 88.44 194 ALA A C 1
ATOM 1449 O O . ALA A 1 194 ? 5.475 8.336 16.633 1.00 88.44 194 ALA A O 1
ATOM 1450 N N . LEU A 1 195 ? 4.285 6.601 15.854 1.00 93.94 195 LEU A N 1
ATOM 1451 C CA . LEU A 1 195 ? 3.348 7.389 15.073 1.00 93.94 195 LEU A CA 1
ATOM 1452 C C . LEU A 1 195 ? 2.337 8.005 16.040 1.00 93.94 195 LEU A C 1
ATOM 1454 O O . LEU A 1 195 ? 1.480 7.322 16.601 1.00 93.94 195 LEU A O 1
ATOM 1458 N N . ARG A 1 196 ? 2.434 9.320 16.233 1.00 95.75 196 ARG A N 1
ATOM 1459 C CA . ARG A 1 196 ? 1.491 10.064 17.066 1.00 95.75 196 ARG A CA 1
ATOM 1460 C C . ARG A 1 196 ? 0.262 10.481 16.266 1.00 95.75 196 ARG A C 1
ATOM 1462 O O . ARG A 1 196 ? 0.378 11.202 15.276 1.00 95.75 196 ARG A O 1
ATOM 1469 N N . ILE A 1 197 ? -0.914 10.066 16.726 1.00 97.31 197 ILE A N 1
ATOM 1470 C CA . ILE A 1 197 ? -2.202 10.560 16.248 1.00 97.31 197 ILE A CA 1
ATOM 1471 C C . ILE A 1 197 ? -2.441 11.923 16.886 1.00 97.31 197 ILE A C 1
ATOM 1473 O O . ILE A 1 197 ? -2.799 12.021 18.060 1.00 97.31 197 ILE A O 1
ATOM 1477 N N . GLN A 1 198 ? -2.278 12.966 16.083 1.00 97.19 198 GLN A N 1
ATOM 1478 C CA . GLN A 1 198 ? -2.891 14.266 16.323 1.00 97.19 198 GLN A CA 1
ATOM 1479 C C . GLN A 1 198 ? -4.212 14.276 15.548 1.00 97.19 198 GLN A C 1
ATOM 1481 O O . GLN A 1 198 ? -4.178 14.264 14.314 1.00 97.19 198 GLN A O 1
ATOM 1486 N N . PRO A 1 199 ? -5.374 14.192 16.225 1.00 96.00 199 PRO A N 1
ATOM 1487 C CA . PRO A 1 199 ? -6.646 13.997 15.537 1.00 96.00 199 PRO A CA 1
ATOM 1488 C C . PRO A 1 199 ? -6.904 15.082 14.488 1.00 96.00 199 PRO A C 1
ATOM 1490 O O . PRO A 1 199 ? -6.805 16.273 14.775 1.00 96.00 199 PRO A O 1
ATOM 1493 N N . GLY A 1 200 ? -7.228 14.661 13.264 1.00 96.88 200 GLY A N 1
ATOM 1494 C CA . GLY A 1 200 ? -7.443 15.561 12.128 1.00 96.88 200 GLY A CA 1
ATOM 1495 C C . GLY A 1 200 ? -6.172 16.043 11.412 1.00 96.88 200 GLY A C 1
ATOM 1496 O O . GLY A 1 200 ? -6.285 16.860 10.503 1.00 96.88 200 GLY A O 1
ATOM 1497 N N . GLN A 1 201 ? -4.984 15.564 11.802 1.00 97.88 201 GLN A N 1
ATOM 1498 C CA . GLN A 1 201 ? -3.692 15.979 11.235 1.00 97.88 201 GLN A CA 1
ATOM 1499 C C . GLN A 1 201 ? -2.807 14.800 10.792 1.00 97.88 201 GLN A C 1
ATOM 1501 O O . GLN A 1 201 ? -1.585 14.922 10.728 1.00 97.88 201 GLN A O 1
ATOM 1506 N N . LEU A 1 202 ? -3.396 13.642 10.479 1.00 97.69 202 LEU A N 1
ATOM 1507 C CA . LEU A 1 202 ? -2.655 12.554 9.840 1.00 97.69 202 LEU A CA 1
ATOM 1508 C C . LEU A 1 202 ? -2.147 13.009 8.471 1.00 97.69 202 LEU A C 1
ATOM 1510 O O . LEU A 1 202 ? -2.899 13.578 7.682 1.00 97.69 202 LEU A O 1
ATOM 1514 N N . SER A 1 203 ? -0.886 12.706 8.177 1.00 97.94 203 SER A N 1
ATOM 1515 C CA . SER A 1 203 ? -0.264 12.917 6.868 1.00 97.94 203 SER A CA 1
ATOM 1516 C C . SER A 1 203 ? -0.315 11.655 6.001 1.00 97.94 203 SER A C 1
ATOM 1518 O O . SER A 1 203 ? -0.341 10.531 6.510 1.00 97.94 203 SER A O 1
ATOM 1520 N N . LEU A 1 204 ? -0.225 11.815 4.674 1.00 97.06 204 LEU A N 1
ATOM 1521 C CA . LEU A 1 204 ? -0.062 10.677 3.754 1.00 97.06 204 LEU A CA 1
ATOM 1522 C C . LEU A 1 204 ? 1.192 9.851 4.072 1.00 97.06 204 LEU A C 1
ATOM 1524 O O . LEU A 1 204 ? 1.176 8.638 3.896 1.00 97.06 204 LEU A O 1
ATOM 1528 N N . ALA A 1 205 ? 2.261 10.478 4.574 1.00 95.44 205 ALA A N 1
ATOM 1529 C CA . ALA A 1 205 ? 3.475 9.777 4.986 1.00 95.44 205 ALA A CA 1
ATOM 1530 C C . ALA A 1 205 ? 3.223 8.844 6.184 1.00 95.44 205 ALA A C 1
ATOM 1532 O O . ALA A 1 205 ? 3.633 7.686 6.152 1.00 95.44 205 ALA A O 1
ATOM 1533 N N . GLN A 1 206 ? 2.497 9.312 7.205 1.00 96.25 206 GLN A N 1
ATOM 1534 C CA . GLN A 1 206 ? 2.103 8.485 8.353 1.00 96.25 206 GLN A CA 1
ATOM 1535 C C . GLN A 1 206 ? 1.174 7.339 7.936 1.00 96.25 206 GLN A C 1
ATOM 1537 O O . GLN A 1 206 ? 1.392 6.196 8.337 1.00 96.25 206 GLN A O 1
ATOM 1542 N N . LEU A 1 207 ? 0.179 7.621 7.088 1.00 98.12 207 LEU A N 1
ATOM 1543 C CA . LEU A 1 207 ? -0.722 6.599 6.548 1.00 98.12 207 LEU A CA 1
ATOM 1544 C C . LEU A 1 207 ? 0.059 5.550 5.746 1.00 98.12 207 LEU A C 1
ATOM 1546 O O . LEU A 1 207 ? -0.112 4.354 5.958 1.00 98.12 207 LEU A O 1
ATOM 1550 N N . ARG A 1 208 ? 0.987 5.976 4.883 1.00 96.06 208 ARG A N 1
ATOM 1551 C CA . ARG A 1 208 ? 1.844 5.067 4.113 1.00 96.06 208 ARG A CA 1
ATOM 1552 C C . ARG A 1 208 ? 2.745 4.222 5.012 1.00 96.06 208 ARG A C 1
ATOM 1554 O O . ARG A 1 208 ? 2.895 3.034 4.748 1.00 96.06 208 ARG A O 1
ATOM 1561 N N . ALA A 1 209 ? 3.303 4.795 6.078 1.00 92.62 209 ALA A N 1
ATOM 1562 C CA . ALA A 1 209 ? 4.116 4.055 7.041 1.00 92.62 209 ALA A CA 1
ATOM 1563 C C . ALA A 1 209 ? 3.301 2.963 7.761 1.00 92.62 209 ALA A C 1
ATOM 1565 O O . ALA A 1 209 ? 3.776 1.835 7.894 1.00 92.62 209 ALA A O 1
ATOM 1566 N N . ALA A 1 210 ? 2.065 3.271 8.169 1.00 94.31 210 ALA A N 1
ATOM 1567 C CA . ALA A 1 210 ? 1.146 2.303 8.777 1.00 94.31 210 ALA A CA 1
ATOM 1568 C C . ALA A 1 210 ? 0.634 1.245 7.784 1.00 94.31 210 ALA A C 1
ATOM 1570 O O . ALA A 1 210 ? 0.383 0.105 8.166 1.00 94.31 210 ALA A O 1
ATOM 1571 N N . TRP A 1 211 ? 0.492 1.608 6.508 1.00 95.25 211 TRP A N 1
ATOM 1572 C CA . TRP A 1 211 ? 0.140 0.679 5.434 1.00 95.25 211 TRP A CA 1
ATOM 1573 C C . TRP A 1 211 ? 1.279 -0.302 5.122 1.00 95.25 211 TRP A C 1
ATOM 1575 O O . TRP A 1 211 ? 1.033 -1.483 4.900 1.00 95.25 211 TRP A O 1
ATOM 1585 N N . GLN A 1 212 ? 2.530 0.163 5.117 1.00 89.81 212 GLN A N 1
ATOM 1586 C CA . GLN A 1 212 ? 3.688 -0.668 4.774 1.00 89.81 212 GLN A CA 1
ATOM 1587 C C . GLN A 1 212 ? 4.017 -1.711 5.841 1.00 89.81 212 GLN A C 1
ATOM 1589 O O . GLN A 1 212 ? 4.480 -2.800 5.507 1.00 89.81 212 GLN A O 1
ATOM 1594 N N . GLN A 1 213 ? 3.824 -1.378 7.116 1.00 86.12 213 GLN A N 1
ATOM 1595 C CA . GLN A 1 213 ? 4.237 -2.230 8.227 1.00 86.12 213 GLN A CA 1
ATOM 1596 C C . GLN A 1 213 ? 3.558 -1.823 9.538 1.00 86.12 213 GLN A C 1
ATOM 1598 O O . GLN A 1 213 ? 2.970 -0.747 9.649 1.00 86.12 213 GLN A O 1
ATOM 1603 N N . ALA A 1 214 ? 3.706 -2.670 10.557 1.00 88.19 214 ALA A N 1
ATOM 1604 C CA . ALA A 1 214 ? 3.327 -2.327 11.921 1.00 88.19 214 ALA A CA 1
ATOM 1605 C C . ALA A 1 214 ? 4.047 -1.072 12.415 1.00 88.19 214 ALA A C 1
ATOM 1607 O O . ALA A 1 214 ? 5.223 -0.862 12.128 1.00 88.19 214 ALA A O 1
ATOM 1608 N N . GLN A 1 215 ? 3.331 -0.253 13.179 1.00 88.56 215 GLN A N 1
ATOM 1609 C CA . GLN A 1 215 ? 3.857 0.948 13.815 1.00 88.56 215 GLN A CA 1
ATOM 1610 C C . GLN A 1 215 ? 3.487 0.906 15.291 1.00 88.56 215 GLN A C 1
ATOM 1612 O O . GLN A 1 215 ? 2.391 0.463 15.642 1.00 88.56 215 GLN A O 1
ATOM 1617 N N . THR A 1 216 ? 4.367 1.418 16.144 1.00 90.44 216 THR A N 1
ATOM 1618 C CA . THR A 1 216 ? 3.959 1.845 17.485 1.00 90.44 216 THR A CA 1
ATOM 1619 C C . THR A 1 216 ? 3.128 3.115 17.341 1.00 90.44 216 THR A C 1
ATOM 1621 O O . THR A 1 216 ? 3.578 4.069 16.711 1.00 90.44 216 THR A O 1
ATOM 1624 N N . ILE A 1 217 ? 1.920 3.140 17.890 1.00 94.75 217 ILE A N 1
ATOM 1625 C CA . ILE A 1 217 ? 0.956 4.227 17.724 1.00 94.75 217 ILE A CA 1
ATOM 1626 C C . ILE A 1 217 ? 0.542 4.763 19.088 1.00 94.75 217 ILE A C 1
ATOM 1628 O O . ILE A 1 217 ? 0.159 4.013 19.986 1.00 94.75 217 ILE A O 1
ATOM 1632 N N . GLU A 1 218 ? 0.577 6.085 19.211 1.00 95.69 218 GLU A N 1
ATOM 1633 C CA . GLU A 1 218 ? 0.184 6.820 20.411 1.00 95.69 218 GLU A CA 1
ATOM 1634 C C . GLU A 1 218 ? -0.867 7.871 20.066 1.00 95.69 218 GLU A C 1
ATOM 1636 O O . GLU A 1 218 ? -0.795 8.512 19.019 1.00 95.69 218 GLU A O 1
ATOM 1641 N N . LEU A 1 219 ? -1.814 8.106 20.971 1.00 97.25 219 LEU A N 1
ATOM 1642 C CA . LEU A 1 219 ? -2.710 9.255 20.879 1.00 97.25 219 LEU A CA 1
ATOM 1643 C C . LEU A 1 219 ? -2.073 10.472 21.554 1.00 97.25 219 LEU A C 1
ATOM 1645 O O . LEU A 1 219 ? -1.563 10.354 22.669 1.00 97.25 219 LEU A O 1
ATOM 1649 N N . ASP A 1 220 ? -2.146 11.641 20.915 1.00 96.12 220 ASP A N 1
ATOM 1650 C CA . ASP A 1 220 ? -1.731 12.893 21.545 1.00 96.12 220 ASP A CA 1
ATOM 1651 C C . ASP A 1 220 ? -2.539 13.137 22.842 1.00 96.12 220 ASP A C 1
ATOM 1653 O O . ASP A 1 220 ? -3.777 13.149 22.798 1.00 96.12 220 ASP A O 1
ATOM 1657 N N . PRO A 1 221 ? -1.886 13.330 24.007 1.00 94.94 221 PRO A N 1
ATOM 1658 C CA . PRO A 1 221 ? -2.577 13.550 25.276 1.00 94.94 221 PRO A CA 1
ATOM 1659 C C . PRO A 1 221 ? -3.587 14.703 25.246 1.00 94.94 221 PRO A C 1
ATOM 1661 O O . PRO A 1 221 ? -4.592 14.640 25.958 1.00 94.94 221 PRO A O 1
ATOM 1664 N N . ALA A 1 222 ? -3.373 15.717 24.399 1.00 95.31 222 ALA A N 1
ATOM 1665 C CA . ALA A 1 222 ? -4.283 16.853 24.259 1.00 95.31 222 ALA A CA 1
ATOM 1666 C C . ALA A 1 222 ? -5.692 16.447 23.781 1.00 95.31 222 ALA A C 1
ATOM 1668 O O . ALA A 1 222 ? -6.673 17.110 24.118 1.00 95.31 222 ALA A O 1
ATOM 1669 N N . ALA A 1 223 ? -5.828 15.326 23.062 1.00 96.50 223 ALA A N 1
ATOM 1670 C CA . ALA A 1 223 ? -7.118 14.842 22.565 1.00 96.50 223 ALA A CA 1
ATOM 1671 C C . ALA A 1 223 ? -8.038 14.301 23.676 1.00 96.50 223 ALA A C 1
ATOM 1673 O O . ALA A 1 223 ? -9.261 14.267 23.521 1.00 96.50 223 ALA A O 1
ATOM 1674 N N . ARG A 1 224 ? -7.471 13.881 24.817 1.00 96.81 224 ARG A N 1
ATOM 1675 C CA . ARG A 1 224 ? -8.211 13.197 25.895 1.00 96.81 224 ARG A CA 1
ATOM 1676 C C . ARG A 1 224 ? -9.341 14.046 26.470 1.00 96.81 224 ARG A C 1
ATOM 1678 O O . ARG A 1 224 ? -10.400 13.500 26.777 1.00 96.81 224 ARG A O 1
ATOM 1685 N N . GLY A 1 225 ? -9.131 15.360 26.578 1.00 97.00 225 GLY A N 1
ATOM 1686 C CA . GLY A 1 225 ? -10.137 16.296 27.081 1.00 97.00 225 GLY A CA 1
ATOM 1687 C C . GLY A 1 225 ? -11.393 16.325 26.207 1.00 97.00 225 GLY A C 1
ATOM 1688 O O . GLY A 1 225 ? -12.493 16.121 26.715 1.00 97.00 225 GLY A O 1
ATOM 1689 N N . ALA A 1 226 ? -11.226 16.493 24.891 1.00 96.88 226 ALA A N 1
ATOM 1690 C CA . ALA A 1 226 ? -12.338 16.539 23.939 1.00 96.88 226 ALA A CA 1
ATOM 1691 C C . ALA A 1 226 ? -13.110 15.209 23.885 1.00 96.88 226 ALA A C 1
ATOM 1693 O O . ALA A 1 226 ? -14.341 15.198 23.907 1.00 96.88 226 ALA A O 1
ATOM 1694 N N . ILE A 1 227 ? -12.394 14.078 23.893 1.00 97.94 227 ILE A N 1
ATOM 1695 C CA . ILE A 1 227 ? -13.004 12.740 23.939 1.00 97.94 227 ILE A CA 1
ATOM 1696 C C . ILE A 1 227 ? -13.877 12.602 25.190 1.00 97.94 227 ILE A C 1
ATOM 1698 O O . ILE A 1 227 ? -15.062 12.281 25.081 1.00 97.94 227 ILE A O 1
ATOM 1702 N N . GLY A 1 228 ? -13.310 12.888 26.368 1.00 97.75 228 GLY A N 1
ATOM 1703 C CA . GLY A 1 228 ? -14.016 12.784 27.644 1.00 97.75 228 GLY A CA 1
ATOM 1704 C C . GLY A 1 228 ? -15.245 13.690 27.720 1.00 97.75 228 GLY A C 1
ATOM 1705 O O . GLY A 1 228 ? -16.305 13.240 28.152 1.00 97.75 228 GLY A O 1
ATOM 1706 N N . ALA A 1 229 ? -15.133 14.931 27.243 1.00 97.38 229 ALA A N 1
ATOM 1707 C CA . ALA A 1 229 ? -16.247 15.872 27.224 1.00 97.38 229 ALA A CA 1
ATOM 1708 C C . ALA A 1 229 ? -17.391 15.391 26.315 1.00 97.38 229 ALA A C 1
ATOM 1710 O O . ALA A 1 229 ? -18.545 15.384 26.736 1.00 97.38 229 ALA A O 1
ATOM 1711 N N . SER A 1 230 ? -17.075 14.890 25.116 1.00 96.81 230 SER A N 1
ATOM 1712 C CA . SER A 1 230 ? -18.084 14.349 24.195 1.00 96.81 230 SER A CA 1
ATOM 1713 C C . SER A 1 230 ? -18.821 13.134 24.769 1.00 96.81 230 SER A C 1
ATOM 1715 O O . SER A 1 230 ? -20.039 13.017 24.622 1.00 96.81 230 SER A O 1
ATOM 1717 N N . ALA A 1 231 ? -18.106 12.253 25.476 1.00 96.31 231 ALA A N 1
ATOM 1718 C CA . ALA A 1 231 ? -18.695 11.105 26.157 1.00 96.31 231 ALA A CA 1
ATOM 1719 C C . ALA A 1 231 ? -19.620 11.543 27.304 1.00 96.31 231 ALA A C 1
ATOM 1721 O O . ALA A 1 231 ? -20.713 10.996 27.464 1.00 96.31 231 ALA A O 1
ATOM 1722 N N . ALA A 1 232 ? -19.215 12.557 28.076 1.00 95.56 232 ALA A N 1
ATOM 1723 C CA . ALA A 1 232 ? -20.025 13.118 29.155 1.00 95.56 232 ALA A CA 1
ATOM 1724 C C . ALA A 1 232 ? -21.326 13.751 28.630 1.00 95.56 232 ALA A C 1
ATOM 1726 O O . ALA A 1 232 ? -22.377 13.588 29.251 1.00 95.56 232 ALA A O 1
ATOM 1727 N N . THR A 1 233 ? -21.299 14.400 27.460 1.00 93.69 233 THR A N 1
ATOM 1728 C CA . THR A 1 233 ? -22.510 14.927 26.808 1.00 93.69 233 THR A CA 1
ATOM 1729 C C . THR A 1 233 ? -23.516 13.816 26.493 1.00 93.69 233 THR A C 1
ATOM 1731 O O . THR A 1 233 ? -24.702 13.968 26.789 1.00 93.69 233 THR A O 1
ATOM 1734 N N . ILE A 1 234 ? -23.064 12.669 25.968 1.00 91.31 234 ILE A N 1
ATOM 1735 C CA . ILE A 1 234 ? -23.939 11.509 25.723 1.00 91.31 234 ILE A CA 1
ATOM 1736 C C . ILE A 1 234 ? -24.529 10.974 27.029 1.00 91.31 234 ILE A C 1
ATOM 1738 O O . ILE A 1 234 ? -25.733 10.732 27.105 1.00 91.31 234 ILE A O 1
ATOM 1742 N N . GLN A 1 235 ? -23.711 10.834 28.073 1.00 90.06 235 GLN A N 1
ATOM 1743 C CA . GLN A 1 235 ? -24.181 10.377 29.384 1.00 90.06 235 GLN A CA 1
ATOM 1744 C C . GLN A 1 235 ? -25.246 11.313 29.970 1.00 90.06 235 GLN A C 1
ATOM 1746 O O . GLN A 1 235 ? -26.258 10.840 30.485 1.00 90.06 235 GLN A O 1
ATOM 1751 N N . ALA A 1 236 ? -25.064 12.630 29.839 1.00 89.69 236 ALA A N 1
ATOM 1752 C CA . ALA A 1 236 ? -26.044 13.615 30.285 1.00 89.69 236 ALA A CA 1
ATOM 1753 C C . ALA A 1 236 ? -27.374 13.508 29.519 1.00 89.69 236 ALA A C 1
ATOM 1755 O O . ALA A 1 236 ? -28.435 13.627 30.127 1.00 89.69 236 ALA A O 1
ATOM 1756 N N . ILE A 1 237 ? -27.341 13.248 28.206 1.00 85.00 237 ILE A N 1
ATOM 1757 C CA . ILE A 1 237 ? -28.552 13.035 27.393 1.00 85.00 237 ILE A CA 1
ATOM 1758 C C . ILE A 1 237 ? -29.296 11.776 27.838 1.00 85.00 237 ILE A C 1
ATOM 1760 O O . ILE A 1 237 ? -30.507 11.826 28.051 1.00 85.00 237 ILE A O 1
ATOM 1764 N N . VAL A 1 238 ? -28.578 10.665 28.033 1.00 84.00 238 VAL A N 1
ATOM 1765 C CA . VAL A 1 238 ? -29.176 9.417 28.531 1.00 84.00 238 VAL A CA 1
ATOM 1766 C C . VAL A 1 238 ? -29.834 9.650 29.892 1.00 84.00 238 VAL A C 1
ATOM 1768 O O . VAL A 1 238 ? -30.988 9.276 30.075 1.00 84.00 238 VAL A O 1
ATOM 1771 N N . ALA A 1 239 ? -29.154 10.350 30.806 1.00 86.38 239 ALA A N 1
ATOM 1772 C CA . ALA A 1 239 ? -29.678 10.657 32.136 1.00 86.38 239 ALA A CA 1
ATOM 1773 C C . ALA A 1 239 ? -30.926 11.562 32.122 1.00 86.38 239 ALA A C 1
ATOM 1775 O O . ALA A 1 239 ? -31.768 11.445 33.010 1.00 86.38 239 ALA A O 1
ATOM 1776 N N . ARG A 1 240 ? -31.071 12.449 31.124 1.00 85.06 240 ARG A N 1
ATOM 1777 C CA . ARG A 1 240 ? -32.282 13.273 30.937 1.00 85.06 240 ARG A CA 1
ATOM 1778 C C . ARG A 1 240 ? -33.478 12.470 30.419 1.00 85.06 240 ARG A C 1
ATOM 1780 O O . ARG A 1 240 ? -34.616 12.860 30.656 1.00 85.06 240 ARG A O 1
ATOM 1787 N N . GLY A 1 241 ? -33.233 11.348 29.743 1.00 74.06 241 GLY A N 1
ATOM 1788 C CA . GLY A 1 241 ? -34.270 10.449 29.233 1.00 74.06 241 GLY A CA 1
ATOM 1789 C C . GLY A 1 241 ? -34.857 10.828 27.867 1.00 74.06 241 GLY A C 1
ATOM 1790 O O . GLY A 1 241 ? -35.677 10.062 27.349 1.00 74.06 241 GLY A O 1
ATOM 1791 N N . ASP A 1 242 ? -34.412 11.940 27.271 1.00 71.44 242 ASP A N 1
ATOM 1792 C CA . ASP A 1 242 ? -34.821 12.413 25.943 1.00 71.44 242 ASP A CA 1
ATOM 1793 C C . ASP A 1 242 ? -34.515 11.366 24.863 1.00 71.44 242 ASP A C 1
ATOM 1795 O O . ASP A 1 242 ? -33.464 10.724 24.885 1.00 71.44 242 ASP A O 1
ATOM 1799 N N . ALA A 1 243 ? -35.420 11.179 23.899 1.00 72.31 243 ALA A N 1
ATOM 1800 C CA . ALA A 1 243 ? -35.183 10.264 22.785 1.00 72.31 243 ALA A CA 1
ATOM 1801 C C . ALA A 1 243 ? -34.137 10.853 21.825 1.00 72.31 243 ALA A C 1
ATOM 1803 O O . ALA A 1 243 ? -34.360 11.910 21.237 1.00 72.31 243 ALA A O 1
ATOM 1804 N N . ALA A 1 244 ? -33.022 10.148 21.632 1.00 75.12 244 ALA A N 1
ATOM 1805 C CA . ALA A 1 244 ? -31.955 10.555 20.728 1.00 75.12 244 ALA A CA 1
ATOM 1806 C C . ALA A 1 244 ? -31.509 9.390 19.826 1.00 75.12 244 ALA A C 1
ATOM 1808 O O . ALA A 1 244 ? -31.317 8.252 20.278 1.00 75.12 244 ALA A O 1
ATOM 1809 N N . TYR A 1 245 ? -31.378 9.678 18.525 1.00 76.12 245 TYR A N 1
ATOM 1810 C CA . TYR A 1 245 ? -31.082 8.683 17.490 1.00 76.12 245 TYR A CA 1
ATOM 1811 C C . TYR A 1 245 ? -29.780 7.925 17.777 1.00 76.12 245 TYR A C 1
ATOM 1813 O O . TYR A 1 245 ? -28.742 8.540 18.015 1.00 76.12 245 TYR A O 1
ATOM 1821 N N . GLY A 1 246 ? -29.836 6.589 17.772 1.00 74.00 246 GLY A N 1
ATOM 1822 C CA . GLY A 1 246 ? -28.667 5.727 17.981 1.00 74.00 246 GLY A CA 1
ATOM 1823 C C . GLY A 1 246 ? -28.080 5.746 19.400 1.00 74.00 246 GLY A C 1
ATOM 1824 O O . GLY A 1 246 ? -27.100 5.049 19.656 1.00 74.00 246 GLY A O 1
ATOM 1825 N N . ILE A 1 247 ? -28.674 6.512 20.324 1.00 79.81 247 ILE A N 1
ATOM 1826 C CA . ILE A 1 247 ? -28.270 6.598 21.735 1.00 79.81 247 ILE A CA 1
ATOM 1827 C C . ILE A 1 247 ? -29.206 5.739 22.594 1.00 79.81 247 ILE A C 1
ATOM 1829 O O . ILE A 1 247 ? -28.748 4.794 23.231 1.00 79.81 247 ILE A O 1
ATOM 1833 N N . ASN A 1 248 ? -30.512 6.027 22.577 1.00 78.81 248 ASN A N 1
ATOM 1834 C CA . ASN A 1 248 ? -31.546 5.290 23.324 1.00 78.81 248 ASN A CA 1
ATOM 1835 C C . ASN A 1 248 ? -32.792 4.971 22.476 1.00 78.81 248 ASN A C 1
ATOM 1837 O O . ASN A 1 248 ? -33.895 4.779 22.993 1.00 78.81 248 ASN A O 1
ATOM 1841 N N . THR A 1 249 ? -32.612 4.911 21.159 1.00 80.62 249 THR A N 1
ATOM 1842 C CA . THR A 1 249 ? -33.636 4.555 20.171 1.00 80.62 249 THR A CA 1
ATOM 1843 C C . THR A 1 249 ? -33.143 3.426 19.265 1.00 80.62 249 THR A C 1
ATOM 1845 O O . THR A 1 249 ? -31.952 3.112 19.256 1.00 80.62 249 THR A O 1
ATOM 1848 N N . GLY A 1 250 ? -34.050 2.792 18.515 1.00 76.44 250 GLY A N 1
ATOM 1849 C CA . GLY A 1 250 ? -33.686 1.834 17.464 1.00 76.44 250 GLY A CA 1
ATOM 1850 C C . GLY A 1 250 ? -32.968 2.481 16.267 1.00 76.44 250 GLY A C 1
ATOM 1851 O O . GLY A 1 250 ? -32.795 3.696 16.202 1.00 76.44 250 GLY A O 1
ATOM 1852 N N . PHE A 1 251 ? -32.566 1.668 15.286 1.00 77.19 251 PHE A N 1
ATOM 1853 C CA . PHE A 1 251 ? -31.802 2.115 14.109 1.00 77.19 251 PHE A CA 1
ATOM 1854 C C . PHE A 1 251 ? -32.659 2.149 12.833 1.00 77.19 251 PHE A C 1
ATOM 1856 O O . PHE A 1 251 ? -33.638 1.404 12.712 1.00 77.19 251 PHE A O 1
ATOM 1863 N N . GLY A 1 252 ? -32.302 3.013 11.876 1.00 74.31 252 GLY A N 1
ATOM 1864 C CA . GLY A 1 252 ? -33.011 3.149 10.598 1.00 74.31 252 GLY A CA 1
ATOM 1865 C C . GLY A 1 252 ? -34.506 3.433 10.787 1.00 74.31 252 GLY A C 1
ATOM 1866 O O . GLY A 1 252 ? -34.894 4.364 11.491 1.00 74.31 252 GLY A O 1
ATOM 1867 N N . LYS A 1 253 ? -35.371 2.584 10.220 1.00 70.12 253 LYS A N 1
ATOM 1868 C CA . LYS A 1 253 ? -36.838 2.704 10.344 1.00 70.12 253 LYS A CA 1
ATOM 1869 C C . LYS A 1 253 ? -37.346 2.652 11.798 1.00 70.12 253 LYS A C 1
ATOM 1871 O O . LYS A 1 253 ? -38.439 3.141 12.080 1.00 70.12 253 LYS A O 1
ATOM 1876 N N . LEU A 1 254 ? -36.565 2.087 12.724 1.00 73.06 254 LEU A N 1
ATOM 1877 C CA . LEU A 1 254 ? -36.901 1.968 14.148 1.00 73.06 254 LEU A CA 1
ATOM 1878 C C . LEU A 1 254 ? -36.415 3.159 14.998 1.00 73.06 254 LEU A C 1
ATOM 1880 O O . LEU A 1 254 ? -36.549 3.124 16.220 1.00 73.06 254 LEU A O 1
ATOM 1884 N N . ALA A 1 255 ? -35.910 4.232 14.376 1.00 72.00 255 ALA A N 1
ATOM 1885 C CA . ALA A 1 255 ? -35.431 5.447 15.051 1.00 72.00 255 ALA A CA 1
ATOM 1886 C C . ALA A 1 255 ? -36.452 6.112 15.997 1.00 72.00 255 ALA A C 1
ATOM 1888 O O . ALA A 1 255 ? -36.072 6.878 16.877 1.00 72.00 255 ALA A O 1
ATOM 1889 N N . LYS A 1 256 ? -37.753 5.828 15.838 1.00 72.00 256 LYS A N 1
ATOM 1890 C CA . LYS A 1 256 ? -38.834 6.383 16.676 1.00 72.00 256 LYS A CA 1
ATOM 1891 C C . LYS A 1 256 ? -39.156 5.541 17.919 1.00 72.00 256 LYS A C 1
ATOM 1893 O O . LYS A 1 256 ? -39.983 5.950 18.728 1.00 72.00 256 LYS A O 1
ATOM 1898 N N . THR A 1 257 ? -38.541 4.371 18.079 1.00 76.94 257 THR A N 1
ATOM 1899 C CA . THR A 1 257 ? -38.809 3.461 19.201 1.00 76.94 257 THR A CA 1
ATOM 1900 C C . THR A 1 257 ? -37.768 3.660 20.298 1.00 76.94 257 THR A C 1
ATOM 1902 O O . THR A 1 257 ? -36.601 3.333 20.092 1.00 76.94 257 THR A O 1
ATOM 1905 N N . ARG A 1 258 ? -38.181 4.175 21.466 1.00 81.19 258 ARG A N 1
ATOM 1906 C CA . ARG A 1 258 ? -37.315 4.310 22.651 1.00 81.19 258 ARG A CA 1
ATOM 1907 C C . ARG A 1 258 ? -37.013 2.935 23.251 1.00 81.19 258 ARG A C 1
ATOM 1909 O O . ARG A 1 258 ? -37.922 2.128 23.438 1.00 81.19 258 ARG A O 1
ATOM 1916 N N . ILE A 1 259 ? -35.751 2.702 23.591 1.00 83.12 259 ILE A N 1
ATOM 1917 C CA . ILE A 1 259 ? -35.266 1.477 24.230 1.00 83.12 259 ILE A CA 1
ATOM 1918 C C . ILE A 1 259 ? -35.012 1.759 25.718 1.00 83.12 259 ILE A C 1
ATOM 1920 O O . ILE A 1 259 ? -34.440 2.801 26.040 1.00 83.12 259 ILE A O 1
ATOM 1924 N N . PRO A 1 260 ? -35.439 0.877 26.641 1.00 84.69 260 PRO A N 1
ATOM 1925 C CA . PRO A 1 260 ? -35.132 1.030 28.059 1.00 84.69 260 PRO A CA 1
ATOM 1926 C C . PRO A 1 260 ? -33.624 1.023 28.325 1.00 84.69 260 PRO A C 1
ATOM 1928 O O . PRO A 1 260 ? -32.897 0.211 27.756 1.00 84.69 260 PRO A O 1
ATOM 1931 N N . ASP A 1 261 ? -33.174 1.859 29.258 1.00 79.94 261 ASP A N 1
ATOM 1932 C CA . ASP A 1 261 ? -31.757 2.062 29.578 1.00 79.94 261 ASP A CA 1
ATOM 1933 C C . ASP A 1 261 ? -31.028 0.747 29.938 1.00 79.94 261 ASP A C 1
ATOM 1935 O O . ASP A 1 261 ? -29.899 0.513 29.510 1.00 79.94 261 ASP A O 1
ATOM 1939 N N . ALA A 1 262 ? -31.717 -0.172 30.627 1.00 85.81 262 ALA A N 1
ATOM 1940 C CA . ALA A 1 262 ? -31.205 -1.499 30.988 1.00 85.81 262 ALA A CA 1
ATOM 1941 C C . ALA A 1 262 ? -30.928 -2.427 29.785 1.00 85.81 262 ALA A C 1
ATOM 1943 O O . ALA A 1 262 ? -30.287 -3.462 29.944 1.00 85.81 262 ALA A O 1
ATOM 1944 N N . GLN A 1 263 ? -31.418 -2.088 28.589 1.00 88.31 263 GLN A N 1
ATOM 1945 C CA . GLN A 1 263 ? -31.223 -2.865 27.361 1.00 88.31 263 GLN A CA 1
ATOM 1946 C C . GLN A 1 263 ? -30.213 -2.220 26.402 1.00 88.31 263 GLN A C 1
ATOM 1948 O O . GLN A 1 263 ? -29.960 -2.778 25.335 1.00 88.31 263 GLN A O 1
ATOM 1953 N N . LEU A 1 264 ? -29.621 -1.066 26.741 1.00 84.56 264 LEU A N 1
ATOM 1954 C CA . LEU A 1 264 ? -28.764 -0.322 25.810 1.00 84.56 264 LEU A CA 1
ATOM 1955 C C . LEU A 1 264 ? -27.484 -1.073 25.438 1.00 84.56 264 LEU A C 1
ATOM 1957 O O . LEU A 1 264 ? -27.104 -1.057 24.271 1.00 84.56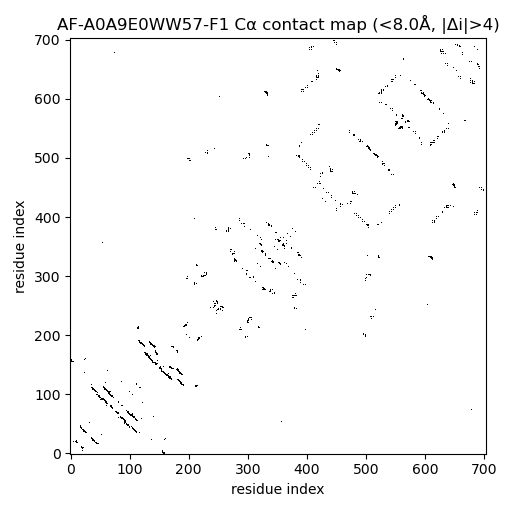 264 LEU A O 1
ATOM 1961 N N . GLU A 1 265 ? -26.856 -1.775 26.380 1.00 88.56 265 GLU A N 1
ATOM 1962 C CA . GLU A 1 265 ? -25.686 -2.619 26.095 1.00 88.56 265 GLU A CA 1
ATOM 1963 C C . GLU A 1 265 ? -26.048 -3.768 25.140 1.00 88.56 265 GLU A C 1
ATOM 1965 O O . GLU A 1 265 ? -25.394 -3.971 24.114 1.00 88.56 265 GLU A O 1
ATOM 1970 N N . GLN A 1 266 ? -27.158 -4.466 25.415 1.00 91.38 266 GLN A N 1
ATOM 1971 C CA . GLN A 1 266 ? -27.662 -5.530 24.544 1.00 91.38 266 GLN A CA 1
ATOM 1972 C C . GLN A 1 266 ? -28.019 -5.001 23.148 1.00 91.38 266 GLN A C 1
ATOM 1974 O O . GLN A 1 266 ? -27.766 -5.680 22.153 1.00 91.38 266 GLN A O 1
ATOM 1979 N N . LEU A 1 267 ? -28.575 -3.788 23.058 1.00 88.69 267 LEU A N 1
ATOM 1980 C CA . LEU A 1 267 ? -28.869 -3.118 21.794 1.00 88.69 267 LEU A CA 1
ATOM 1981 C C . LEU A 1 267 ? -27.592 -2.905 20.970 1.00 88.69 267 LEU A C 1
ATOM 1983 O O . LEU A 1 267 ? -27.587 -3.238 19.785 1.00 88.69 267 LEU A O 1
ATOM 1987 N N . GLN A 1 268 ? -26.511 -2.407 21.584 1.00 91.81 268 GLN A N 1
ATOM 1988 C CA . GLN A 1 268 ? -25.237 -2.228 20.880 1.00 91.81 268 GLN A CA 1
ATOM 1989 C C . GLN A 1 268 ? -24.660 -3.571 20.428 1.00 91.81 268 GLN A C 1
ATOM 1991 O O . GLN A 1 268 ? -24.268 -3.714 19.274 1.00 91.81 268 GLN A O 1
ATOM 1996 N N . ARG A 1 269 ? -24.661 -4.584 21.301 1.00 94.56 269 ARG A N 1
ATOM 1997 C CA . ARG A 1 269 ? -24.200 -5.935 20.955 1.00 94.56 269 ARG A CA 1
ATOM 1998 C C . ARG A 1 269 ? -24.978 -6.515 19.768 1.00 94.56 269 ARG A C 1
ATOM 2000 O O . ARG A 1 269 ? -24.377 -7.020 18.821 1.00 94.56 269 ARG A O 1
ATOM 2007 N N . ASN A 1 270 ? -26.308 -6.418 19.794 1.00 94.50 270 ASN A N 1
ATOM 2008 C CA . ASN A 1 270 ? -27.175 -6.914 18.723 1.00 94.50 270 ASN A CA 1
ATOM 2009 C C . ASN A 1 270 ? -26.955 -6.170 17.404 1.00 94.50 270 ASN A C 1
ATOM 2011 O O . ASN A 1 270 ? -27.002 -6.794 16.341 1.00 94.50 270 ASN A O 1
ATOM 2015 N N . LEU A 1 271 ? -26.698 -4.858 17.458 1.00 93.75 271 LEU A N 1
ATOM 2016 C CA . LEU A 1 271 ? -26.335 -4.074 16.281 1.00 93.75 271 LEU A CA 1
ATOM 2017 C C . LEU A 1 271 ? -25.095 -4.677 15.609 1.00 93.75 271 LEU A C 1
ATOM 2019 O O . LEU A 1 271 ? -25.159 -5.035 14.437 1.00 93.75 271 LEU A O 1
ATOM 2023 N N . ILE A 1 272 ? -24.012 -4.877 16.364 1.00 97.19 272 ILE A N 1
ATOM 2024 C CA . ILE A 1 272 ? -22.756 -5.405 15.816 1.00 97.19 272 ILE A CA 1
ATOM 2025 C C . ILE A 1 272 ? -22.936 -6.816 15.244 1.00 97.19 272 ILE A C 1
ATOM 2027 O O . ILE A 1 272 ? -22.480 -7.087 14.133 1.00 97.19 272 ILE A O 1
ATOM 2031 N N . LEU A 1 273 ? -23.652 -7.702 15.943 1.00 96.81 273 LEU A N 1
ATOM 2032 C CA . LEU A 1 273 ? -23.906 -9.067 15.467 1.00 96.81 273 LEU A CA 1
ATOM 2033 C C . LEU A 1 273 ? -24.716 -9.080 14.165 1.00 96.81 273 LEU A C 1
ATOM 2035 O O . LEU A 1 273 ? -24.338 -9.750 13.208 1.00 96.81 273 LEU A O 1
ATOM 2039 N N . SER A 1 274 ? -25.812 -8.319 14.111 1.00 95.44 274 SER A N 1
ATOM 2040 C CA . SER A 1 274 ? -26.701 -8.281 12.941 1.00 95.44 274 SER A CA 1
ATOM 2041 C C . SER A 1 274 ? -26.080 -7.598 11.722 1.00 95.44 274 SER A C 1
ATOM 2043 O O . SER A 1 274 ? -26.462 -7.913 10.599 1.00 95.44 274 SER A O 1
ATOM 2045 N N . HIS A 1 275 ? -25.132 -6.680 11.929 1.00 96.06 275 HIS A N 1
ATOM 2046 C CA . HIS A 1 275 ? -24.477 -5.943 10.848 1.00 96.06 275 HIS A CA 1
ATOM 2047 C C . HIS A 1 275 ? -23.193 -6.618 10.357 1.00 96.06 275 HIS A C 1
ATOM 2049 O O . HIS A 1 275 ? -22.716 -6.293 9.275 1.00 96.06 275 HIS A O 1
ATOM 2055 N N . SER A 1 276 ? -22.655 -7.606 11.076 1.00 97.44 276 SER A N 1
ATOM 2056 C CA . SER A 1 276 ? -21.473 -8.382 10.666 1.00 97.44 276 SER A CA 1
ATOM 2057 C C . SER A 1 276 ? -21.782 -9.407 9.566 1.00 97.44 276 SER A C 1
ATOM 2059 O O . SER A 1 276 ? -21.596 -10.610 9.729 1.00 97.44 276 SER A O 1
ATOM 2061 N N . VAL A 1 277 ? -22.245 -8.916 8.415 1.00 97.00 277 VAL A N 1
ATOM 2062 C CA . VAL A 1 277 ? -22.715 -9.707 7.261 1.00 97.00 277 VAL A CA 1
ATOM 2063 C C . VAL A 1 277 ? -21.803 -9.593 6.032 1.00 97.00 277 VAL A C 1
ATOM 2065 O O . VAL A 1 277 ? -22.177 -9.986 4.930 1.00 97.00 277 VAL A O 1
ATOM 2068 N N . GLY A 1 278 ? -20.598 -9.036 6.206 1.00 97.25 278 GLY A N 1
ATOM 2069 C CA . GLY A 1 278 ? -19.587 -8.964 5.146 1.00 97.25 278 GLY A CA 1
ATOM 2070 C C . GLY A 1 278 ? -19.201 -10.341 4.584 1.00 97.25 278 GLY A C 1
ATOM 2071 O O . GLY A 1 278 ? -19.272 -11.350 5.283 1.00 97.25 278 GLY A O 1
ATOM 2072 N N . THR A 1 279 ? -18.768 -10.377 3.321 1.00 97.69 279 THR A N 1
ATOM 2073 C CA . THR A 1 279 ? -18.391 -11.606 2.599 1.00 97.69 279 THR A CA 1
ATOM 2074 C C . THR A 1 279 ? -17.206 -11.390 1.642 1.00 97.69 279 THR A C 1
ATOM 2076 O O . THR A 1 279 ? -16.708 -10.274 1.480 1.00 97.69 279 THR A O 1
ATOM 2079 N N . GLY A 1 280 ? -16.764 -12.460 0.980 1.00 95.75 280 GLY A N 1
ATOM 2080 C CA . GLY A 1 280 ? -15.596 -12.483 0.100 1.00 95.75 280 GLY A CA 1
ATOM 2081 C C . GLY A 1 280 ? -14.282 -12.679 0.853 1.00 95.75 280 GLY A C 1
ATOM 2082 O O . GLY A 1 280 ? -14.271 -12.967 2.048 1.00 95.75 280 GLY A O 1
ATOM 2083 N N . GLU A 1 281 ? -13.176 -12.524 0.127 1.00 96.00 281 GLU A N 1
ATOM 2084 C CA . GLU A 1 281 ? -11.837 -12.679 0.692 1.00 96.00 281 GLU A CA 1
ATOM 2085 C C . GLU A 1 281 ? -11.586 -11.691 1.845 1.00 96.00 281 GLU A C 1
ATOM 2087 O O . GLU A 1 281 ? -12.063 -10.545 1.796 1.00 96.00 281 GLU A O 1
ATOM 2092 N N . PRO A 1 282 ? -10.824 -12.101 2.874 1.00 96.75 282 PRO A N 1
ATOM 2093 C CA . PRO A 1 282 ? -10.345 -11.186 3.893 1.00 96.75 282 PRO A CA 1
ATOM 2094 C C . PRO A 1 282 ? -9.526 -10.047 3.285 1.00 96.75 282 PRO A C 1
ATOM 2096 O O . PRO A 1 282 ? -8.688 -10.244 2.406 1.00 96.75 282 PRO A O 1
ATOM 2099 N N . MET A 1 283 ? -9.751 -8.846 3.797 1.00 96.88 283 MET A N 1
ATOM 2100 C CA . MET A 1 283 ? -8.966 -7.667 3.478 1.00 96.88 283 MET A CA 1
ATOM 2101 C C . MET A 1 283 ? -7.495 -7.864 3.876 1.00 96.88 283 MET A C 1
ATOM 2103 O O . MET A 1 283 ? -7.188 -8.536 4.861 1.00 96.88 283 MET A O 1
ATOM 2107 N N . LEU A 1 284 ? -6.584 -7.245 3.119 1.00 95.75 284 LEU A N 1
ATOM 2108 C CA . LEU A 1 284 ? -5.155 -7.249 3.427 1.00 95.75 284 LEU A CA 1
ATOM 2109 C C . LEU A 1 284 ? -4.881 -6.606 4.791 1.00 95.75 284 LEU A C 1
ATOM 2111 O O . LEU A 1 284 ? -5.417 -5.539 5.094 1.00 95.75 284 LEU A O 1
ATOM 2115 N N . ASP A 1 285 ? -3.958 -7.192 5.553 1.00 95.88 285 ASP A N 1
ATOM 2116 C CA . ASP A 1 285 ? -3.497 -6.690 6.854 1.00 95.88 285 ASP A CA 1
ATOM 2117 C C . ASP A 1 285 ? -3.125 -5.199 6.802 1.00 95.88 285 ASP A C 1
ATOM 2119 O O . ASP A 1 285 ? -3.519 -4.412 7.661 1.00 95.88 285 ASP A O 1
ATOM 2123 N N . ALA A 1 286 ? -2.426 -4.792 5.738 1.00 94.62 286 ALA A N 1
ATOM 2124 C CA . ALA A 1 286 ? -2.050 -3.407 5.463 1.00 94.62 286 ALA A CA 1
ATOM 2125 C C . ALA A 1 286 ? -3.257 -2.450 5.417 1.00 94.62 286 ALA A C 1
ATOM 2127 O O . ALA A 1 286 ? -3.202 -1.337 5.938 1.00 94.62 286 ALA A O 1
ATOM 2128 N N . THR A 1 287 ? -4.365 -2.882 4.815 1.00 97.94 287 THR A N 1
ATOM 2129 C CA . THR A 1 287 ? -5.596 -2.091 4.732 1.00 97.94 287 THR A CA 1
ATOM 2130 C C . THR A 1 287 ? -6.364 -2.135 6.054 1.00 97.94 287 THR A C 1
ATOM 2132 O O . THR A 1 287 ? -6.857 -1.097 6.487 1.00 97.94 287 THR A O 1
ATOM 2135 N N . VAL A 1 288 ? -6.397 -3.274 6.758 1.00 98.56 288 VAL A N 1
ATOM 2136 C CA . VAL A 1 288 ? -7.013 -3.376 8.097 1.00 98.56 288 VAL A CA 1
ATOM 2137 C C . VAL A 1 288 ? -6.335 -2.428 9.096 1.00 98.56 288 VAL A C 1
ATOM 2139 O O . VAL A 1 288 ? -7.027 -1.725 9.836 1.00 98.56 288 VAL A O 1
ATOM 2142 N N . ARG A 1 289 ? -4.997 -2.315 9.068 1.00 98.00 289 ARG A N 1
ATOM 2143 C CA . ARG A 1 289 ? -4.255 -1.326 9.875 1.00 98.00 289 ARG A CA 1
ATOM 2144 C C . ARG A 1 289 ? -4.731 0.102 9.616 1.00 98.00 289 ARG A C 1
ATOM 2146 O O . ARG A 1 289 ? -4.946 0.850 10.568 1.00 98.00 289 ARG A O 1
ATOM 2153 N N . LEU A 1 290 ? -4.915 0.476 8.346 1.00 98.69 290 LEU A N 1
ATOM 2154 C CA . LEU A 1 290 ? -5.425 1.797 7.970 1.00 98.69 290 LEU A CA 1
ATOM 2155 C C . LEU A 1 290 ? -6.849 2.024 8.490 1.00 98.69 290 LEU A C 1
ATOM 2157 O O . LEU A 1 290 ? -7.120 3.088 9.043 1.00 98.69 290 LEU A O 1
ATOM 2161 N N . VAL A 1 291 ? -7.738 1.031 8.361 1.00 98.75 291 VAL A N 1
ATOM 2162 C CA . VAL A 1 291 ? -9.116 1.106 8.880 1.00 98.75 291 VAL A CA 1
ATOM 2163 C C . VAL A 1 291 ? -9.113 1.410 10.376 1.00 98.75 291 VAL A C 1
ATOM 2165 O O . VAL A 1 291 ? -9.766 2.358 10.815 1.00 98.75 291 VAL A O 1
ATOM 2168 N N . MET A 1 292 ? -8.343 0.646 11.153 1.00 98.75 292 MET A N 1
ATOM 2169 C CA . MET A 1 292 ? -8.258 0.812 12.605 1.00 98.75 292 MET A CA 1
ATOM 2170 C C . MET A 1 292 ? -7.631 2.156 12.994 1.00 98.75 292 MET A C 1
ATOM 2172 O O . MET A 1 292 ? -8.167 2.848 13.861 1.00 98.75 292 MET A O 1
ATOM 2176 N N . LEU A 1 293 ? -6.538 2.552 12.330 1.00 98.62 293 LEU A N 1
ATOM 2177 C CA . LEU A 1 293 ? -5.861 3.831 12.561 1.00 98.62 293 LEU A CA 1
ATOM 2178 C C . LEU A 1 293 ? -6.803 5.015 12.310 1.00 98.62 293 LEU A C 1
ATOM 2180 O O . LEU A 1 293 ? -6.941 5.886 13.169 1.00 98.62 293 LEU A O 1
ATOM 2184 N N . MET A 1 294 ? -7.481 5.038 11.161 1.00 98.69 294 MET A N 1
ATOM 2185 C CA . MET A 1 294 ? -8.396 6.124 10.804 1.00 98.69 294 MET A CA 1
ATOM 2186 C C . MET A 1 294 ? -9.656 6.122 11.670 1.00 98.69 294 MET A C 1
ATOM 2188 O O . MET A 1 294 ? -10.150 7.193 12.016 1.00 98.69 294 MET A O 1
ATOM 2192 N N . LYS A 1 295 ? -10.165 4.952 12.089 1.00 98.69 295 LYS A N 1
ATOM 2193 C CA . LYS A 1 295 ? -11.285 4.897 13.040 1.00 98.69 295 LYS A CA 1
ATOM 2194 C C . LYS A 1 295 ? -10.878 5.503 14.380 1.00 98.69 295 LYS A C 1
ATOM 2196 O O . LYS A 1 295 ? -11.591 6.366 14.885 1.00 98.69 295 LYS A O 1
ATOM 2201 N N . ALA A 1 296 ? -9.723 5.115 14.922 1.00 98.50 296 ALA A N 1
ATOM 2202 C CA . ALA A 1 296 ? -9.207 5.689 16.161 1.00 98.50 296 ALA A CA 1
ATOM 2203 C C . ALA A 1 296 ? -9.001 7.210 16.037 1.00 98.50 296 ALA A C 1
ATOM 2205 O O . ALA A 1 296 ? -9.442 7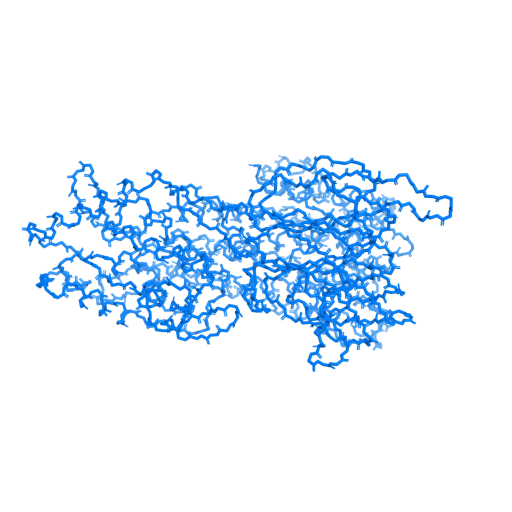.956 16.910 1.00 98.50 296 ALA A O 1
ATOM 2206 N N . ALA A 1 297 ? -8.406 7.680 14.935 1.00 98.38 297 ALA A N 1
ATOM 2207 C CA . ALA A 1 297 ? -8.173 9.102 14.687 1.00 98.38 297 ALA A CA 1
ATOM 2208 C C . ALA A 1 297 ? -9.472 9.913 14.537 1.00 98.38 297 ALA A C 1
ATOM 2210 O O . ALA A 1 297 ? -9.574 10.998 15.110 1.00 98.38 297 ALA A O 1
ATOM 2211 N N . SER A 1 298 ? -10.475 9.380 13.828 1.00 98.44 298 SER A N 1
ATOM 2212 C CA . SER A 1 298 ? -11.801 9.997 13.680 1.00 98.44 298 SER A CA 1
ATOM 2213 C C . SER A 1 298 ? -12.505 10.130 15.030 1.00 98.44 298 SER A C 1
ATOM 2215 O O . SER A 1 298 ? -12.959 11.217 15.378 1.00 98.44 298 SER A O 1
ATOM 2217 N N . LEU A 1 299 ? -12.564 9.050 15.820 1.00 98.56 299 LEU A N 1
ATOM 2218 C CA . LEU A 1 299 ? -13.189 9.065 17.149 1.00 98.56 299 LEU A CA 1
ATOM 2219 C C . LEU A 1 299 ? -12.468 10.031 18.101 1.00 98.56 299 LEU A C 1
ATOM 2221 O O . LEU A 1 299 ? -13.101 10.738 18.888 1.00 98.56 299 LEU A O 1
ATOM 2225 N N . ALA A 1 300 ? -11.138 10.107 17.995 1.00 98.31 300 ALA A N 1
ATOM 2226 C CA . ALA A 1 300 ? -10.310 10.974 18.821 1.00 98.31 300 ALA A CA 1
ATOM 2227 C C . ALA A 1 300 ? -10.505 12.475 18.555 1.00 98.31 300 ALA A C 1
ATOM 2229 O O . ALA A 1 300 ? -10.036 13.291 19.348 1.00 98.31 300 ALA A O 1
ATOM 2230 N N . ARG A 1 301 ? -11.233 12.860 17.497 1.00 98.19 301 ARG A N 1
ATOM 2231 C CA . ARG A 1 301 ? -11.643 14.256 17.282 1.00 98.19 301 ARG A CA 1
ATOM 2232 C C . ARG A 1 301 ? -12.693 14.744 18.285 1.00 98.19 301 ARG A C 1
ATOM 2234 O O . ARG A 1 301 ? -12.933 15.942 18.339 1.00 98.19 301 ARG A O 1
ATOM 2241 N N . GLY A 1 302 ? -13.303 13.855 19.074 1.00 97.31 302 GLY A N 1
ATOM 2242 C CA . GLY A 1 302 ? -14.192 14.249 20.174 1.00 97.31 302 GLY A CA 1
ATOM 2243 C C . GLY A 1 302 ? -15.592 14.687 19.737 1.00 97.31 302 GLY A C 1
ATOM 2244 O O . GLY A 1 302 ? -16.238 15.450 20.442 1.00 97.31 302 GLY A O 1
ATOM 2245 N N . HIS A 1 303 ? -16.077 14.202 18.594 1.00 97.69 303 HIS A N 1
ATOM 2246 C CA . HIS A 1 303 ? -17.440 14.472 18.110 1.00 97.69 303 HIS A CA 1
ATOM 2247 C C . HIS A 1 303 ? -18.325 13.218 18.054 1.00 97.69 303 HIS A C 1
ATOM 2249 O O . HIS A 1 303 ? -19.498 13.303 17.705 1.00 97.69 303 HIS A O 1
ATOM 2255 N N . SER A 1 304 ? -17.788 12.056 18.431 1.00 96.75 304 SER A N 1
ATOM 2256 C CA . SER A 1 304 ? -18.483 10.768 18.314 1.00 96.75 304 SER A CA 1
ATOM 2257 C C . SER A 1 304 ? -19.106 10.291 19.629 1.00 96.75 304 SER A C 1
ATOM 2259 O O . SER A 1 304 ? -19.880 9.336 19.623 1.00 96.75 304 SER A O 1
ATOM 2261 N N . GLY A 1 305 ? -18.798 10.934 20.762 1.00 95.88 305 GLY A N 1
ATOM 2262 C CA . GLY A 1 305 ? -19.419 10.626 22.056 1.00 95.88 305 GLY A CA 1
ATOM 2263 C C . GLY A 1 305 ? -19.043 9.266 22.653 1.00 95.88 305 GLY A C 1
ATOM 2264 O O . GLY A 1 305 ? -19.802 8.721 23.451 1.00 95.88 305 GLY A O 1
ATOM 2265 N N . VAL A 1 306 ? -17.900 8.700 22.255 1.00 97.56 306 VAL A N 1
ATOM 2266 C CA . VAL A 1 306 ? -17.409 7.402 22.745 1.00 97.56 306 VAL A CA 1
ATOM 2267 C C . VAL A 1 306 ? -16.530 7.564 23.979 1.00 97.56 306 VAL A C 1
ATOM 2269 O O . VAL A 1 306 ? -15.828 8.567 24.125 1.00 97.56 306 VAL A O 1
ATOM 2272 N N . ARG A 1 307 ? -16.500 6.557 24.858 1.00 97.88 307 ARG A N 1
ATOM 2273 C CA . ARG A 1 307 ? -15.577 6.564 26.000 1.00 97.88 307 ARG A CA 1
ATOM 2274 C C . ARG A 1 307 ? -14.116 6.436 25.535 1.00 97.88 307 ARG A C 1
ATOM 2276 O O . ARG A 1 307 ? -13.852 5.735 24.555 1.00 97.88 307 ARG A O 1
ATOM 2283 N N . PRO A 1 308 ? -13.141 6.993 26.285 1.00 97.88 308 PRO A N 1
ATOM 2284 C CA . PRO A 1 308 ? -11.715 6.832 25.983 1.00 97.88 308 PRO A CA 1
ATOM 2285 C C . PRO A 1 308 ? -11.275 5.373 25.790 1.00 97.88 308 PRO A C 1
ATOM 2287 O O . PRO A 1 308 ? -10.504 5.090 24.877 1.00 97.88 308 PRO A O 1
ATOM 2290 N N . VAL A 1 309 ? -11.844 4.444 26.571 1.00 98.19 309 VAL A N 1
ATOM 2291 C CA . VAL A 1 309 ? -11.529 3.006 26.504 1.00 98.19 309 VAL A CA 1
ATOM 2292 C C . VAL A 1 309 ? -11.774 2.392 25.121 1.00 98.19 309 VAL A C 1
ATOM 2294 O O . VAL A 1 309 ? -11.074 1.459 24.738 1.00 98.19 309 VAL A O 1
ATOM 2297 N N . VAL A 1 310 ? -12.718 2.925 24.336 1.00 98.50 310 VAL A N 1
ATOM 2298 C CA . VAL A 1 310 ? -12.990 2.452 22.968 1.00 98.50 310 VAL A CA 1
ATOM 2299 C C . VAL A 1 310 ? -11.784 2.714 22.065 1.00 98.50 310 VAL A C 1
ATOM 2301 O O . VAL A 1 310 ? -11.314 1.820 21.362 1.00 98.50 310 VAL A O 1
ATOM 2304 N N . ILE A 1 311 ? -11.250 3.936 22.126 1.00 98.56 311 ILE A N 1
ATOM 2305 C CA . ILE A 1 311 ? -10.072 4.345 21.356 1.00 98.56 311 ILE A CA 1
ATOM 2306 C C . ILE A 1 311 ? -8.836 3.610 21.883 1.00 98.56 311 ILE A C 1
ATOM 2308 O O . ILE A 1 311 ? -8.057 3.090 21.091 1.00 98.56 311 ILE A O 1
ATOM 2312 N N . ASP A 1 312 ? -8.689 3.490 23.204 1.00 98.25 312 ASP A N 1
ATOM 2313 C CA . ASP A 1 312 ? -7.571 2.766 23.816 1.00 98.25 312 ASP A CA 1
ATOM 2314 C C . ASP A 1 312 ? -7.533 1.295 23.399 1.00 98.25 312 ASP A C 1
ATOM 2316 O O . ASP A 1 312 ? -6.460 0.768 23.118 1.00 98.25 312 ASP A O 1
ATOM 2320 N N . THR A 1 313 ? -8.695 0.647 23.283 1.00 98.56 313 THR A N 1
ATOM 2321 C CA . THR A 1 313 ? -8.786 -0.746 22.826 1.00 98.56 313 THR A CA 1
ATOM 2322 C C . THR A 1 313 ? -8.371 -0.871 21.359 1.00 98.56 313 THR A C 1
ATOM 2324 O O . THR A 1 313 ? -7.549 -1.726 21.034 1.00 98.56 313 THR A O 1
ATOM 2327 N N . LEU A 1 314 ? -8.852 0.015 20.474 1.00 98.38 314 LEU A N 1
ATOM 2328 C CA . LEU A 1 314 ? -8.413 0.063 19.069 1.00 98.38 314 LEU A CA 1
ATOM 2329 C C . LEU A 1 314 ? -6.889 0.206 18.954 1.00 98.38 314 LEU A C 1
ATOM 2331 O O . LEU A 1 314 ? -6.250 -0.537 18.207 1.00 98.38 314 LEU A O 1
ATOM 2335 N N . LEU A 1 315 ? -6.305 1.137 19.715 1.00 98.19 315 LEU A N 1
ATOM 2336 C CA . LEU A 1 315 ? -4.861 1.366 19.729 1.00 98.19 315 LEU A CA 1
ATOM 2337 C C . LEU A 1 315 ? -4.095 0.186 20.327 1.00 98.19 315 LEU A C 1
ATOM 2339 O O . LEU A 1 315 ? -3.016 -0.135 19.838 1.00 98.19 315 LEU A O 1
ATOM 2343 N N . ALA A 1 316 ? -4.637 -0.484 21.346 1.00 97.94 316 ALA A N 1
ATOM 2344 C CA . ALA A 1 316 ? -4.022 -1.665 21.939 1.00 97.94 316 ALA A CA 1
ATOM 2345 C C . ALA A 1 316 ? -3.937 -2.824 20.936 1.00 97.94 316 ALA A C 1
ATOM 2347 O O . ALA A 1 316 ? -2.863 -3.406 20.788 1.00 97.94 316 ALA A O 1
ATOM 2348 N N . LEU A 1 317 ? -5.018 -3.119 20.198 1.00 97.94 317 LEU A N 1
ATOM 2349 C CA . LEU A 1 317 ? -4.993 -4.152 19.154 1.00 97.94 317 LEU A CA 1
ATOM 2350 C C . LEU A 1 317 ? -4.015 -3.782 18.036 1.00 97.94 317 LEU A C 1
ATOM 2352 O O . LEU A 1 317 ? -3.216 -4.620 17.624 1.00 97.94 317 LEU A O 1
ATOM 2356 N N . LEU A 1 318 ? -4.060 -2.533 17.563 1.00 95.75 318 LEU A N 1
ATOM 2357 C CA . LEU A 1 318 ? -3.210 -2.079 16.466 1.00 95.75 318 LEU A CA 1
ATOM 2358 C C . LEU A 1 318 ? -1.724 -2.122 16.847 1.00 95.75 318 LEU A C 1
ATOM 2360 O O . LEU A 1 318 ? -0.904 -2.596 16.064 1.00 95.75 318 LEU A O 1
ATOM 2364 N N . ASN A 1 319 ? -1.393 -1.712 18.076 1.00 94.19 319 ASN A N 1
ATOM 2365 C CA . ASN A 1 319 ? -0.049 -1.842 18.623 1.00 94.19 319 ASN A CA 1
ATOM 2366 C C . ASN A 1 319 ? 0.356 -3.307 18.755 1.00 94.19 319 ASN A C 1
ATOM 2368 O O . ASN A 1 319 ? 1.471 -3.639 18.372 1.00 94.19 319 ASN A O 1
ATOM 2372 N N . ALA A 1 320 ? -0.512 -4.181 19.273 1.00 92.19 320 ALA A N 1
ATOM 2373 C CA . ALA A 1 320 ? -0.256 -5.618 19.425 1.00 92.19 320 ALA A CA 1
ATOM 2374 C C . ALA A 1 320 ? -0.269 -6.404 18.100 1.00 92.19 320 ALA A C 1
ATOM 2376 O O . ALA A 1 320 ? -0.020 -7.609 18.103 1.00 92.19 320 ALA A O 1
ATOM 2377 N N . ASP A 1 321 ? -0.547 -5.728 16.986 1.00 92.31 321 ASP A N 1
ATOM 2378 C CA . ASP A 1 321 ? -0.726 -6.315 15.664 1.00 92.31 321 ASP A CA 1
ATOM 2379 C C . ASP A 1 321 ? -1.776 -7.439 15.620 1.00 92.31 321 ASP A C 1
ATOM 2381 O O . ASP A 1 321 ? -1.606 -8.480 14.979 1.00 92.31 321 ASP A O 1
ATOM 2385 N N . VAL A 1 322 ? -2.866 -7.226 16.358 1.00 96.50 322 VAL A N 1
ATOM 2386 C CA . VAL A 1 322 ? -4.045 -8.090 16.377 1.00 96.50 322 VAL A CA 1
ATOM 2387 C C . VAL A 1 322 ? -5.069 -7.507 15.413 1.00 96.50 322 VAL A C 1
ATOM 2389 O O . VAL A 1 322 ? -5.791 -6.570 15.748 1.00 96.50 322 VAL A O 1
ATOM 2392 N N . LEU A 1 323 ? -5.110 -8.045 14.196 1.00 97.94 323 LEU A N 1
ATOM 2393 C CA . LEU A 1 323 ? -5.876 -7.470 13.093 1.00 97.94 323 LEU A CA 1
ATOM 2394 C C . LEU A 1 323 ? -7.204 -8.214 12.908 1.00 97.94 323 LEU A C 1
ATOM 2396 O O . LEU A 1 323 ? -7.183 -9.420 12.665 1.00 97.94 323 LEU A O 1
ATOM 2400 N N . PRO A 1 324 ? -8.367 -7.549 12.998 1.00 98.44 324 PRO A N 1
ATOM 2401 C CA . PRO A 1 324 ? -9.653 -8.181 12.715 1.00 98.44 324 PRO A CA 1
ATOM 2402 C C . PRO A 1 324 ? -9.709 -8.785 11.309 1.00 98.44 324 PRO A C 1
ATOM 2404 O O . PRO A 1 324 ? -9.243 -8.180 10.343 1.00 98.44 324 PRO A O 1
ATOM 2407 N N . LEU A 1 325 ? -10.301 -9.974 11.180 1.00 98.06 325 LEU A N 1
ATOM 2408 C CA . LEU A 1 325 ? -10.517 -10.603 9.881 1.00 98.06 325 LEU A CA 1
ATOM 2409 C C . LEU A 1 325 ? -11.756 -9.979 9.219 1.00 98.06 325 LEU A C 1
ATOM 2411 O O . LEU A 1 325 ? -12.880 -10.408 9.461 1.00 98.06 325 LEU A O 1
ATOM 2415 N N . ILE A 1 326 ? -11.546 -8.943 8.407 1.00 98.56 326 ILE A N 1
ATOM 2416 C CA . ILE A 1 326 ? -12.622 -8.160 7.781 1.00 98.56 326 ILE A CA 1
ATOM 2417 C C . ILE A 1 326 ? -12.844 -8.637 6.338 1.00 98.56 326 ILE A C 1
ATOM 2419 O O . ILE A 1 326 ? -11.930 -8.499 5.525 1.00 98.56 326 ILE A O 1
ATOM 2423 N N . PRO A 1 327 ? -14.030 -9.152 5.967 1.00 98.25 327 PRO A N 1
ATOM 2424 C CA . PRO A 1 327 ? -14.347 -9.454 4.572 1.00 98.25 327 PRO A CA 1
ATOM 2425 C C . PRO A 1 327 ? -14.434 -8.182 3.713 1.00 98.25 327 PRO A C 1
ATOM 2427 O O . PRO A 1 327 ? -14.968 -7.162 4.152 1.00 98.25 327 PRO A O 1
ATOM 2430 N N . VAL A 1 328 ? -13.940 -8.233 2.473 1.00 96.69 328 VAL A N 1
ATOM 2431 C CA . VAL A 1 328 ? -13.812 -7.035 1.616 1.00 96.69 328 VAL A CA 1
ATOM 2432 C C . VAL A 1 328 ? -15.115 -6.594 0.916 1.00 96.69 328 VAL A C 1
ATOM 2434 O O . VAL A 1 328 ? -15.161 -5.507 0.338 1.00 96.69 328 VAL A O 1
ATOM 2437 N N . LYS A 1 329 ? -16.185 -7.405 0.928 1.00 97.88 329 LYS A N 1
ATOM 2438 C CA . LYS A 1 329 ? -17.479 -7.090 0.281 1.00 97.88 329 LYS A CA 1
ATOM 2439 C C . LYS A 1 329 ? -18.611 -6.965 1.304 1.00 97.88 329 LYS A C 1
ATOM 2441 O O . LYS A 1 329 ? -18.619 -7.661 2.315 1.00 97.88 329 LYS A O 1
ATOM 2446 N N . GLY A 1 330 ? -19.601 -6.121 0.997 1.00 95.69 330 GLY A N 1
ATOM 2447 C CA . GLY A 1 330 ? -20.836 -5.966 1.783 1.00 95.69 330 GLY A CA 1
ATOM 2448 C C . GLY A 1 330 ? -21.203 -4.522 2.141 1.00 95.69 330 GLY A C 1
ATOM 2449 O O . GLY A 1 330 ? -22.316 -4.286 2.592 1.00 95.69 330 GLY A O 1
ATOM 2450 N N . SER A 1 331 ? -20.299 -3.557 1.936 1.00 97.00 331 SER A N 1
ATOM 2451 C CA . SER A 1 331 ? -20.596 -2.125 2.087 1.00 97.00 331 SER A CA 1
ATOM 2452 C C . SER A 1 331 ? -21.050 -1.501 0.764 1.00 97.00 331 SER A C 1
ATOM 2454 O O . SER A 1 331 ? -20.547 -1.861 -0.303 1.00 97.00 331 SER A O 1
ATOM 2456 N N . VAL A 1 332 ? -21.967 -0.539 0.871 1.00 96.00 332 VAL A N 1
ATOM 2457 C CA . VAL A 1 332 ? -22.435 0.351 -0.207 1.00 96.00 332 VAL A CA 1
ATOM 2458 C C . VAL A 1 332 ? -21.956 1.802 -0.021 1.00 96.00 332 VAL A C 1
ATOM 2460 O O . VAL A 1 332 ? -22.285 2.668 -0.824 1.00 96.00 332 VAL A O 1
ATOM 2463 N N . GLY A 1 333 ? -21.182 2.095 1.035 1.00 91.69 333 GLY A N 1
ATOM 2464 C CA . GLY A 1 333 ? -20.642 3.435 1.308 1.00 91.69 333 GLY A CA 1
ATOM 2465 C C . GLY A 1 333 ? -21.704 4.513 1.588 1.00 91.69 333 GLY A C 1
ATOM 2466 O O . GLY A 1 333 ? -21.512 5.662 1.184 1.00 91.69 333 GLY A O 1
ATOM 2467 N N . ALA A 1 334 ? -22.829 4.143 2.216 1.00 75.19 334 ALA A N 1
ATOM 2468 C CA . ALA A 1 334 ? -24.026 4.987 2.339 1.00 75.19 334 ALA A CA 1
ATOM 2469 C C . ALA A 1 334 ? -24.347 5.460 3.747 1.00 75.19 334 ALA A C 1
ATOM 2471 O O . ALA A 1 334 ? -24.540 6.645 3.922 1.00 75.19 334 ALA A O 1
ATOM 2472 N N . SER A 1 335 ? -24.387 4.550 4.726 1.00 78.06 335 SER A N 1
ATOM 2473 C CA . SER A 1 335 ? -24.534 4.827 6.167 1.00 78.06 335 SER A CA 1
ATOM 2474 C C . SER A 1 335 ? -23.203 4.588 6.888 1.00 78.06 335 SER A C 1
ATOM 2476 O O . SER A 1 335 ? -23.149 4.178 8.050 1.00 78.06 335 SER A O 1
ATOM 2478 N N . GLY A 1 336 ? -22.112 4.779 6.147 1.00 80.56 336 GLY A N 1
ATOM 2479 C CA . GLY A 1 336 ? -20.793 4.263 6.459 1.00 80.56 336 GLY A CA 1
ATOM 2480 C C . GLY A 1 336 ? -20.586 2.833 5.972 1.00 80.56 336 GLY A C 1
ATOM 2481 O O . GLY A 1 336 ? -21.476 2.184 5.417 1.00 80.56 336 GLY A O 1
ATOM 2482 N N . ASP A 1 337 ? -19.387 2.326 6.214 1.00 96.06 337 ASP A N 1
ATOM 2483 C CA . ASP A 1 337 ? -18.964 0.978 5.874 1.00 96.06 337 ASP A CA 1
ATOM 2484 C C . ASP A 1 337 ? -19.427 -0.043 6.927 1.00 96.06 337 ASP A C 1
ATOM 2486 O O . ASP A 1 337 ? -18.628 -0.770 7.521 1.00 96.06 337 ASP A O 1
ATOM 2490 N N . LEU A 1 338 ? -20.745 -0.084 7.156 1.00 96.25 338 LEU A N 1
ATOM 2491 C CA . LEU A 1 338 ? -21.393 -0.769 8.280 1.00 96.25 338 LEU A CA 1
ATOM 2492 C C . LEU A 1 338 ? -20.935 -2.220 8.448 1.00 96.25 338 LEU A C 1
ATOM 2494 O O . LEU A 1 338 ? -20.459 -2.604 9.515 1.00 96.25 338 LEU A O 1
ATOM 2498 N N . ALA A 1 339 ? -21.070 -3.029 7.396 1.00 97.12 339 ALA A N 1
ATOM 2499 C CA . ALA A 1 339 ? -20.767 -4.453 7.458 1.00 97.12 339 ALA A CA 1
ATOM 2500 C C . ALA A 1 339 ? -19.294 -4.760 7.785 1.00 97.12 339 ALA A C 1
ATOM 2502 O O . ALA A 1 339 ? -19.038 -5.481 8.754 1.00 97.12 339 ALA A O 1
ATOM 2503 N N . PRO A 1 340 ? -18.303 -4.220 7.051 1.00 98.06 340 PRO A N 1
ATOM 2504 C CA . PRO A 1 340 ? -16.901 -4.477 7.373 1.00 98.06 340 PRO A CA 1
ATOM 2505 C C . PRO A 1 340 ? -16.457 -3.847 8.709 1.00 98.06 340 PRO A C 1
ATOM 2507 O O . PRO A 1 340 ? -15.688 -4.472 9.440 1.00 98.06 340 PRO A O 1
ATOM 2510 N N . LEU A 1 341 ? -16.969 -2.672 9.101 1.00 98.56 341 LEU A N 1
ATOM 2511 C CA . LEU A 1 341 ? -16.646 -2.080 10.411 1.00 98.56 341 LEU A CA 1
ATOM 2512 C C . LEU A 1 341 ? -17.297 -2.830 11.586 1.00 98.56 341 LEU A C 1
ATOM 2514 O O . LEU A 1 341 ? -16.779 -2.806 12.706 1.00 98.56 341 LEU A O 1
ATOM 2518 N N . SER A 1 342 ? -18.394 -3.546 11.344 1.00 98.31 342 SER A N 1
ATOM 2519 C CA . SER A 1 342 ? -19.003 -4.430 12.342 1.00 98.31 342 SER A CA 1
ATOM 2520 C C . SER A 1 342 ? -18.123 -5.652 12.617 1.00 98.31 342 SER A C 1
ATOM 2522 O O . SER A 1 342 ? -17.899 -5.973 13.780 1.00 98.31 342 SER A O 1
ATOM 2524 N N . HIS A 1 343 ? -17.500 -6.244 11.589 1.00 98.56 343 HIS A N 1
ATOM 2525 C CA . HIS A 1 343 ? -16.494 -7.307 11.767 1.00 98.56 343 HIS A CA 1
ATOM 2526 C C . HIS A 1 343 ? -15.264 -6.833 12.557 1.00 98.56 343 HIS A C 1
ATOM 2528 O O . HIS A 1 343 ? -14.776 -7.550 13.430 1.00 98.56 343 HIS A O 1
ATOM 2534 N N . MET A 1 344 ? -14.797 -5.599 12.322 1.00 98.56 344 MET A N 1
ATOM 2535 C CA . MET A 1 344 ? -13.757 -4.977 13.157 1.00 98.56 344 MET A CA 1
ATOM 2536 C C . MET A 1 344 ? -14.207 -4.866 14.620 1.00 98.56 344 MET A C 1
ATOM 2538 O O . MET A 1 344 ? -13.435 -5.145 15.535 1.00 98.56 344 MET A O 1
ATOM 2542 N N . THR A 1 345 ? -15.458 -4.470 14.841 1.00 98.50 345 THR A N 1
ATOM 2543 C CA . THR A 1 345 ? -16.000 -4.240 16.182 1.00 98.50 345 THR A CA 1
ATOM 2544 C C . THR A 1 345 ? -16.266 -5.543 16.936 1.00 98.50 345 THR A C 1
ATOM 2546 O O . THR A 1 345 ? -16.002 -5.598 18.135 1.00 98.50 345 THR A O 1
ATOM 2549 N N . LEU A 1 346 ? -16.682 -6.618 16.252 1.00 97.62 346 LEU A N 1
ATOM 2550 C CA . LEU A 1 346 ? -16.755 -7.961 16.838 1.00 97.62 346 LEU A CA 1
ATOM 2551 C C . LEU A 1 346 ? -15.420 -8.358 17.467 1.00 97.62 346 LEU A C 1
ATOM 2553 O O . LEU A 1 346 ? -15.391 -8.785 18.619 1.00 97.62 346 LEU A O 1
ATOM 2557 N N . ALA A 1 347 ? -14.313 -8.138 16.753 1.00 97.94 347 ALA A N 1
ATOM 2558 C CA . ALA A 1 347 ? -12.988 -8.457 17.268 1.00 97.94 347 ALA A CA 1
ATOM 2559 C C . ALA A 1 347 ? -12.634 -7.653 18.531 1.00 97.94 347 ALA A C 1
ATOM 2561 O O . ALA A 1 347 ? -12.056 -8.221 19.456 1.00 97.94 347 ALA A O 1
ATOM 2562 N N . LEU A 1 348 ? -13.030 -6.374 18.621 1.00 98.19 348 LEU A N 1
ATOM 2563 C CA . LEU A 1 348 ? -12.861 -5.561 19.840 1.00 98.19 348 LEU A CA 1
ATOM 2564 C C . LEU A 1 348 ? -13.648 -6.132 21.028 1.00 98.19 348 LEU A C 1
ATOM 2566 O O . LEU A 1 348 ? -13.188 -6.068 22.166 1.00 98.19 348 LEU A O 1
ATOM 2570 N N . MET A 1 349 ? -14.816 -6.717 20.764 1.00 98.31 349 MET A N 1
ATOM 2571 C CA . MET A 1 349 ? -15.664 -7.384 21.758 1.00 98.31 349 MET A CA 1
ATOM 2572 C C . MET A 1 349 ? -15.173 -8.800 22.115 1.00 98.31 349 MET A C 1
ATOM 2574 O O . MET A 1 349 ? -15.793 -9.477 22.932 1.00 98.31 349 MET A O 1
ATOM 2578 N N . GLY A 1 350 ? -14.065 -9.266 21.524 1.00 97.62 350 GLY A N 1
ATOM 2579 C CA . GLY A 1 350 ? -13.541 -10.621 21.714 1.00 97.62 350 GLY A CA 1
ATOM 2580 C C . GLY A 1 350 ? -14.256 -11.695 20.889 1.00 97.62 350 GLY A C 1
ATOM 2581 O O . GLY A 1 350 ? -14.051 -12.885 21.126 1.00 97.62 350 GLY A O 1
ATOM 2582 N N . GLU A 1 351 ? -15.052 -11.304 19.897 1.00 97.31 351 GLU A N 1
ATOM 2583 C CA . GLU A 1 351 ? -15.807 -12.194 19.017 1.00 97.31 351 GLU A CA 1
ATOM 2584 C C . GLU A 1 351 ? -15.261 -12.219 17.588 1.00 97.31 351 GLU A C 1
ATOM 2586 O O . GLU A 1 351 ? -14.545 -11.327 17.142 1.00 97.31 351 GLU A O 1
ATOM 2591 N N . GLY A 1 352 ? -15.600 -13.271 16.845 1.00 96.50 352 GLY A N 1
ATOM 2592 C CA . GLY A 1 352 ? -15.098 -13.461 15.489 1.00 96.50 352 GLY A CA 1
ATOM 2593 C C . GLY A 1 352 ? -13.626 -13.878 15.445 1.00 96.50 352 GLY A C 1
ATOM 2594 O O . GLY A 1 352 ? -13.094 -14.511 16.365 1.00 96.50 352 GLY A O 1
ATOM 2595 N N . LEU A 1 353 ? -12.981 -13.570 14.323 1.00 98.25 353 LEU A N 1
ATOM 2596 C CA . LEU A 1 353 ? -11.625 -14.004 14.006 1.00 98.25 353 LEU A CA 1
ATOM 2597 C C . LEU A 1 353 ? -10.698 -12.803 13.849 1.00 98.25 353 LEU A C 1
ATOM 2599 O O . LEU A 1 353 ? -11.088 -11.747 13.353 1.00 98.25 353 LEU A O 1
ATOM 2603 N N . VAL A 1 354 ? -9.443 -13.002 14.228 1.00 98.44 354 VAL A N 1
ATOM 2604 C CA . VAL A 1 354 ? -8.350 -12.052 14.022 1.00 98.44 354 VAL A CA 1
ATOM 2605 C C . VAL A 1 354 ? -7.169 -12.772 13.390 1.00 98.44 354 VAL A C 1
ATOM 2607 O O . VAL A 1 354 ? -7.014 -13.987 13.539 1.00 98.44 354 VAL A O 1
ATOM 2610 N N . ARG A 1 355 ? -6.309 -12.020 12.713 1.00 96.31 355 ARG A N 1
ATOM 2611 C CA . ARG A 1 355 ? -4.996 -12.463 12.269 1.00 96.31 355 ARG A CA 1
ATOM 2612 C C . ARG A 1 355 ? -3.928 -11.873 13.182 1.00 96.31 355 ARG A C 1
ATOM 2614 O O . ARG A 1 355 ? -3.919 -10.675 13.445 1.00 96.31 355 ARG A O 1
ATOM 2621 N N . VAL A 1 356 ? -3.027 -12.727 13.656 1.00 90.38 356 VAL A N 1
ATOM 2622 C CA . VAL A 1 356 ? -1.853 -12.345 14.448 1.00 90.38 356 VAL A CA 1
ATOM 2623 C C . VAL A 1 356 ? -0.656 -13.068 13.854 1.00 90.38 356 VAL A C 1
ATOM 2625 O O . VAL A 1 356 ? -0.678 -14.294 13.744 1.00 90.38 356 VAL A O 1
ATOM 2628 N N . ARG A 1 357 ? 0.380 -12.327 13.442 1.00 80.31 357 ARG A N 1
ATOM 2629 C CA . ARG A 1 357 ? 1.611 -12.904 12.855 1.00 80.31 357 ARG A CA 1
ATOM 2630 C C . ARG A 1 357 ? 1.312 -13.875 11.697 1.00 80.31 357 ARG A C 1
ATOM 2632 O O . ARG A 1 3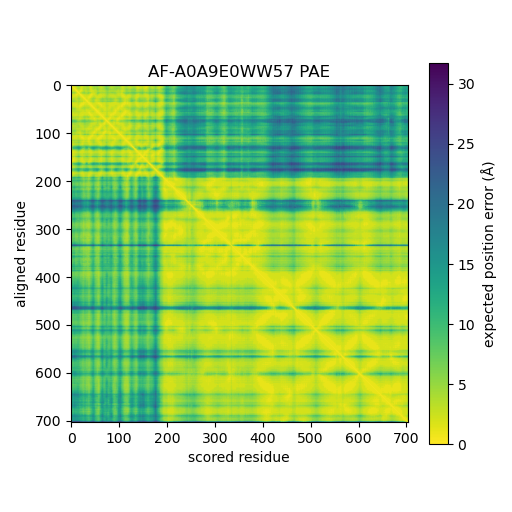57 ? 1.855 -14.973 11.624 1.00 80.31 357 ARG A O 1
ATOM 2639 N N . GLY A 1 358 ? 0.380 -13.493 10.822 1.00 83.69 358 GLY A N 1
ATOM 2640 C CA . GLY A 1 358 ? -0.050 -14.298 9.674 1.00 83.69 358 GLY A CA 1
ATOM 2641 C C . GLY A 1 358 ? -1.078 -15.396 9.981 1.00 83.69 358 GLY A C 1
ATOM 2642 O O . GLY A 1 358 ? -1.743 -15.862 9.055 1.00 83.69 358 GLY A O 1
ATOM 2643 N N . GLN A 1 359 ? -1.285 -15.770 11.248 1.00 88.88 359 GLN A N 1
ATOM 2644 C CA . GLN A 1 359 ? -2.179 -16.865 11.638 1.00 88.88 359 GLN A CA 1
ATOM 2645 C C . GLN A 1 359 ? -3.563 -16.365 12.047 1.00 88.88 359 GLN A C 1
ATOM 2647 O O . GLN A 1 359 ? -3.687 -15.433 12.841 1.00 88.88 359 GLN A O 1
ATOM 2652 N N . VAL A 1 360 ? -4.606 -17.011 11.523 1.00 96.00 360 VAL A N 1
ATOM 2653 C CA . VAL A 1 360 ? -6.000 -16.731 11.890 1.00 96.00 360 VAL A CA 1
ATOM 2654 C C . VAL A 1 360 ? -6.361 -17.495 13.160 1.00 96.00 360 VAL A C 1
ATOM 2656 O O . VAL A 1 360 ? -6.130 -18.700 13.248 1.00 96.00 360 VAL A O 1
ATOM 2659 N N . GLN A 1 361 ? -6.947 -16.807 14.137 1.00 96.88 361 GLN A N 1
ATOM 2660 C CA . GLN A 1 361 ? -7.382 -17.395 15.405 1.00 96.88 361 GLN A CA 1
ATOM 2661 C C . GLN A 1 361 ? -8.594 -16.653 16.003 1.00 96.88 361 GLN A C 1
ATOM 2663 O O . GLN A 1 361 ? -8.891 -15.532 15.582 1.00 96.88 361 GLN A O 1
ATOM 2668 N N . PRO A 1 362 ? -9.306 -17.243 16.985 1.00 98.50 362 PRO A N 1
ATOM 2669 C CA . PRO A 1 362 ? -10.407 -16.570 17.673 1.00 98.50 362 PRO A CA 1
ATOM 2670 C C . PRO A 1 362 ? -9.960 -15.284 18.378 1.00 98.50 362 PRO A C 1
ATOM 2672 O O . PRO A 1 362 ? -8.937 -15.281 19.071 1.00 98.50 362 PRO A O 1
ATOM 2675 N N . ALA A 1 363 ? -10.758 -14.220 18.255 1.00 98.12 363 ALA A N 1
ATOM 2676 C CA . ALA A 1 363 ? -10.461 -12.914 18.846 1.00 98.12 363 ALA A CA 1
ATOM 2677 C C . ALA A 1 363 ? -10.238 -12.994 20.366 1.00 98.12 363 ALA A C 1
ATOM 2679 O O . ALA A 1 363 ? -9.214 -12.521 20.849 1.00 98.12 363 ALA A O 1
ATOM 2680 N N . ALA A 1 364 ? -11.111 -13.684 21.111 1.00 98.06 364 ALA A N 1
ATOM 2681 C CA . ALA A 1 364 ? -10.976 -13.867 22.561 1.00 98.06 364 ALA A CA 1
ATOM 2682 C C . ALA A 1 364 ? -9.591 -14.389 22.989 1.00 98.06 364 ALA A C 1
ATOM 2684 O O . ALA A 1 364 ? -8.990 -13.867 23.927 1.00 98.06 364 ALA A O 1
ATOM 2685 N N . ARG A 1 365 ? -9.058 -15.390 22.274 1.00 97.31 365 ARG A N 1
ATOM 2686 C CA . ARG A 1 365 ? -7.741 -15.974 22.572 1.00 97.31 365 ARG A CA 1
ATOM 2687 C C . ARG A 1 365 ? -6.618 -14.975 22.305 1.00 97.31 365 ARG A C 1
ATOM 2689 O O . ARG A 1 365 ? -5.688 -14.876 23.101 1.00 97.31 365 ARG A O 1
ATOM 2696 N N . ALA A 1 366 ? -6.699 -14.249 21.193 1.00 96.69 366 ALA A N 1
ATOM 2697 C CA . ALA A 1 366 ? -5.700 -13.252 20.832 1.00 96.69 366 ALA A CA 1
ATOM 2698 C C . ALA A 1 366 ? -5.693 -12.063 21.803 1.00 96.69 366 ALA A C 1
ATOM 2700 O O . ALA A 1 366 ? -4.622 -11.649 22.238 1.00 96.69 366 ALA A O 1
ATOM 2701 N N . LEU A 1 367 ? -6.871 -11.557 22.188 1.00 97.44 367 LEU A N 1
ATOM 2702 C CA . LEU A 1 367 ? -6.999 -10.481 23.172 1.00 97.44 367 LEU A CA 1
ATOM 2703 C C . LEU A 1 367 ? -6.431 -10.901 24.530 1.00 97.44 367 LEU A C 1
ATOM 2705 O O . LEU A 1 367 ? -5.617 -10.177 25.099 1.00 97.44 367 LEU A O 1
ATOM 2709 N N . GLN A 1 368 ? -6.773 -12.105 25.004 1.00 96.81 368 GLN A N 1
ATOM 2710 C CA . GLN A 1 368 ? -6.215 -12.655 26.239 1.00 96.81 368 GLN A CA 1
ATOM 2711 C C . GLN A 1 368 ? -4.684 -12.747 26.177 1.00 96.81 368 GLN A C 1
ATOM 2713 O O . GLN A 1 368 ? -4.009 -12.322 27.112 1.00 96.81 368 GLN A O 1
ATOM 2718 N N . ALA A 1 369 ? -4.132 -13.265 25.075 1.00 92.00 369 ALA A N 1
ATOM 2719 C CA . ALA A 1 369 ? -2.686 -13.381 24.884 1.00 92.00 369 ALA A CA 1
ATOM 2720 C C . ALA A 1 369 ? -1.979 -12.014 24.823 1.00 92.00 369 ALA A C 1
ATOM 2722 O O . ALA A 1 369 ? -0.837 -11.899 25.257 1.00 92.00 369 ALA A O 1
ATOM 2723 N N . ALA A 1 370 ? -2.657 -10.983 24.314 1.00 91.75 370 ALA A N 1
ATOM 2724 C CA . ALA A 1 370 ? -2.153 -9.614 24.253 1.00 91.75 370 ALA A CA 1
ATOM 2725 C C . ALA A 1 370 ? -2.408 -8.801 25.540 1.00 91.75 370 ALA A C 1
ATOM 2727 O O . ALA A 1 370 ? -1.999 -7.644 25.612 1.00 91.75 370 ALA A O 1
ATOM 2728 N N . GLY A 1 371 ? -3.085 -9.371 26.547 1.00 96.06 371 GLY A N 1
ATOM 2729 C CA . GLY A 1 371 ? -3.454 -8.659 27.775 1.00 96.06 371 GLY A CA 1
ATOM 2730 C C . GLY A 1 371 ? -4.512 -7.568 27.567 1.00 96.06 371 GLY A C 1
ATOM 2731 O O . GLY A 1 371 ? -4.563 -6.608 28.332 1.00 96.06 371 GLY A O 1
ATOM 2732 N N . ILE A 1 372 ? -5.342 -7.695 26.529 1.00 97.81 372 ILE A N 1
ATOM 2733 C CA . ILE A 1 372 ? -6.379 -6.727 26.163 1.00 97.81 372 ILE A CA 1
ATOM 2734 C C . ILE A 1 372 ? -7.731 -7.245 26.658 1.00 97.81 372 ILE A C 1
ATOM 2736 O O . ILE A 1 372 ? -8.128 -8.368 26.352 1.00 97.81 372 ILE A O 1
ATOM 2740 N N . ALA A 1 373 ? -8.453 -6.430 27.425 1.00 97.62 373 ALA A N 1
ATOM 2741 C CA . ALA A 1 373 ? -9.799 -6.775 27.870 1.00 97.62 373 ALA A CA 1
ATOM 2742 C C . ALA A 1 373 ? -10.811 -6.622 26.714 1.00 97.62 373 ALA A C 1
ATOM 2744 O O . ALA A 1 373 ? -10.759 -5.610 26.010 1.00 97.62 373 ALA A O 1
ATOM 2745 N N . PRO A 1 374 ? -11.750 -7.571 26.523 1.00 97.75 374 PRO A N 1
ATOM 2746 C CA . PRO A 1 374 ? -12.849 -7.403 25.576 1.00 97.75 374 PRO A CA 1
ATOM 2747 C C . PRO A 1 374 ? -13.694 -6.159 25.883 1.00 97.75 374 PRO A C 1
ATOM 2749 O O . PRO A 1 374 ? -14.025 -5.886 27.039 1.00 97.75 374 PRO A O 1
ATOM 2752 N N . LEU A 1 375 ? -14.060 -5.414 24.842 1.00 97.50 375 LEU A N 1
ATOM 2753 C CA . LEU A 1 375 ? -14.814 -4.171 24.965 1.00 97.50 375 LEU A CA 1
ATOM 2754 C C . LEU A 1 375 ? -16.318 -4.440 25.136 1.00 97.50 375 LEU A C 1
ATOM 2756 O O . LEU A 1 375 ? -16.973 -4.941 24.225 1.00 97.50 375 LEU A O 1
ATOM 2760 N N . ALA A 1 376 ? -16.884 -4.032 26.273 1.00 96.06 376 ALA A N 1
ATOM 2761 C CA . ALA A 1 376 ? -18.333 -3.934 26.463 1.00 96.06 376 ALA A CA 1
ATOM 2762 C C . ALA A 1 376 ? -18.827 -2.557 25.997 1.00 96.06 376 ALA A C 1
ATOM 2764 O O . ALA A 1 376 ? -18.337 -1.536 26.485 1.00 96.06 376 ALA A O 1
ATOM 2765 N N . LEU A 1 377 ? -19.776 -2.517 25.059 1.00 95.75 377 LEU A N 1
ATOM 2766 C CA . LEU A 1 377 ? -20.237 -1.281 24.414 1.00 95.75 377 LEU A CA 1
ATOM 2767 C C . LEU A 1 377 ? -21.325 -0.565 25.228 1.00 95.75 377 LEU A C 1
ATOM 2769 O O . LEU A 1 377 ? -22.303 -1.173 25.653 1.00 95.75 377 LEU A O 1
ATOM 2773 N N . ALA A 1 378 ? -21.181 0.751 25.383 1.00 92.75 378 ALA A N 1
ATOM 2774 C CA . ALA A 1 378 ? -22.183 1.639 25.969 1.00 92.75 378 ALA A CA 1
ATOM 2775 C C . ALA A 1 378 ? -23.021 2.346 24.886 1.00 92.75 378 ALA A C 1
ATOM 2777 O O . ALA A 1 378 ? -22.772 2.199 23.690 1.00 92.75 378 ALA A O 1
ATOM 2778 N N . ALA A 1 379 ? -24.020 3.130 25.303 1.00 88.56 379 ALA A N 1
ATOM 2779 C CA . ALA A 1 379 ? -24.893 3.885 24.399 1.00 88.56 379 ALA A CA 1
ATOM 2780 C C . ALA A 1 379 ? -24.100 4.637 23.309 1.00 88.56 379 ALA A C 1
ATOM 2782 O O . ALA A 1 379 ? -23.076 5.253 23.603 1.00 88.56 379 ALA A O 1
ATOM 2783 N N . LYS A 1 380 ? -24.587 4.587 22.060 1.00 91.12 380 LYS A N 1
ATOM 2784 C CA . LYS A 1 380 ? -23.963 5.130 20.832 1.00 91.12 380 LYS A CA 1
ATOM 2785 C C . LYS A 1 380 ? -22.691 4.434 20.340 1.00 91.12 380 LYS A C 1
ATOM 2787 O O . LYS A 1 380 ? -22.391 4.535 19.153 1.00 91.12 380 LYS A O 1
ATOM 2792 N N . GLU A 1 381 ? -21.936 3.734 21.183 1.00 95.62 381 GLU A N 1
ATOM 2793 C CA . GLU A 1 381 ? -20.592 3.266 20.810 1.00 95.62 381 GLU A CA 1
ATOM 2794 C C . GLU A 1 381 ? -20.597 2.235 19.680 1.00 95.62 381 GLU A C 1
ATOM 2796 O O . GLU A 1 381 ? -19.713 2.280 18.825 1.00 95.62 381 GLU A O 1
ATOM 2801 N N . GLY A 1 382 ? -21.612 1.365 19.619 1.00 94.81 382 GLY A N 1
ATOM 2802 C CA . GLY A 1 382 ? -21.770 0.438 18.500 1.00 94.81 382 GLY A CA 1
ATOM 2803 C C . GLY A 1 382 ? -21.943 1.186 17.181 1.00 94.81 382 GLY A C 1
ATOM 2804 O O . GLY A 1 382 ? -21.236 0.907 16.217 1.00 94.81 382 GLY A O 1
ATOM 2805 N N . LEU A 1 383 ? -22.811 2.202 17.161 1.00 92.19 383 LEU A N 1
ATOM 2806 C CA . LEU A 1 383 ? -23.035 3.024 15.973 1.00 92.19 383 LEU A CA 1
ATOM 2807 C C . LEU A 1 383 ? -21.797 3.852 15.601 1.00 92.19 383 LEU A C 1
ATOM 2809 O O . LEU A 1 383 ? -21.417 3.868 14.437 1.00 92.19 383 LEU A O 1
ATOM 2813 N N . ALA A 1 384 ? -21.126 4.485 16.565 1.00 95.75 384 ALA A N 1
ATOM 2814 C CA . ALA A 1 384 ? -19.917 5.277 16.314 1.00 95.75 384 ALA A CA 1
ATOM 2815 C C . ALA A 1 384 ? -18.766 4.442 15.711 1.00 95.75 384 ALA A C 1
ATOM 2817 O O . ALA A 1 384 ? -17.975 4.931 14.899 1.00 95.75 384 ALA A O 1
ATOM 2818 N N . LEU A 1 385 ? -18.672 3.163 16.086 1.00 97.69 385 LEU A N 1
ATOM 2819 C CA . LEU A 1 385 ? -17.665 2.253 15.546 1.00 97.69 385 LEU A CA 1
ATOM 2820 C C . LEU A 1 385 ? -17.974 1.817 14.110 1.00 97.69 385 LEU A C 1
ATOM 2822 O O . LEU A 1 385 ? -17.045 1.740 13.304 1.00 97.69 385 LEU A O 1
ATOM 2826 N N . ILE A 1 386 ? -19.247 1.590 13.772 1.00 96.56 386 ILE A N 1
ATOM 2827 C CA . ILE A 1 386 ? -19.631 1.031 12.464 1.00 96.56 386 ILE A CA 1
ATOM 2828 C C . ILE A 1 386 ? -20.053 2.073 11.428 1.00 96.56 386 ILE A C 1
ATOM 2830 O O . ILE A 1 386 ? -20.017 1.799 10.234 1.00 96.56 386 ILE A O 1
ATOM 2834 N N . ASN A 1 387 ? -20.426 3.272 11.867 1.00 94.56 387 ASN A N 1
ATOM 2835 C CA . ASN A 1 387 ? -20.785 4.390 11.007 1.00 94.56 387 ASN A CA 1
ATOM 2836 C C . ASN A 1 387 ? -19.518 5.205 10.667 1.00 94.56 387 ASN A C 1
ATOM 2838 O O . ASN A 1 387 ? -18.718 5.531 11.549 1.00 94.56 387 ASN A O 1
ATOM 2842 N N . GLY A 1 388 ? -19.292 5.466 9.381 1.00 96.19 388 GLY A N 1
ATOM 2843 C CA . GLY A 1 388 ? -18.099 6.136 8.850 1.00 96.19 388 GLY A CA 1
ATOM 2844 C C . GLY A 1 388 ? -17.469 5.446 7.640 1.00 96.19 388 GLY A C 1
ATOM 2845 O O . GLY A 1 388 ? -17.807 4.318 7.301 1.00 96.19 388 GLY A O 1
ATOM 2846 N N . THR A 1 389 ? -16.553 6.142 6.972 1.00 98.31 389 THR A N 1
ATOM 2847 C CA . THR A 1 389 ? -16.045 5.820 5.621 1.00 98.31 389 THR A CA 1
ATOM 2848 C C . THR A 1 389 ? -14.653 5.170 5.614 1.00 98.31 389 THR A C 1
ATOM 2850 O O . THR A 1 389 ? -13.934 5.195 4.609 1.00 98.31 389 THR A O 1
ATOM 2853 N N . GLN A 1 390 ? -14.213 4.621 6.751 1.00 98.50 390 GLN A N 1
ATOM 2854 C CA . GLN A 1 390 ? -12.818 4.214 6.949 1.00 98.50 390 GLN A CA 1
ATOM 2855 C C . GLN A 1 390 ? -12.401 3.026 6.074 1.00 98.50 390 GLN A C 1
ATOM 2857 O O . GLN A 1 390 ? -11.235 2.951 5.692 1.00 98.50 390 GLN A O 1
ATOM 2862 N N . VAL A 1 391 ? -13.311 2.111 5.730 1.00 98.62 391 VAL A N 1
ATOM 2863 C CA . VAL A 1 391 ? -12.991 0.950 4.881 1.00 98.62 391 VAL A CA 1
ATOM 2864 C C . VAL A 1 391 ? -12.861 1.376 3.428 1.00 98.62 391 VAL A C 1
ATOM 2866 O O . VAL A 1 391 ? -11.864 1.049 2.785 1.00 98.62 391 VAL A O 1
ATOM 2869 N N . SER A 1 392 ? -13.815 2.161 2.934 1.00 98.69 392 SER A N 1
ATOM 2870 C CA . SER A 1 392 ? -13.768 2.752 1.599 1.00 98.69 392 SER A CA 1
ATOM 2871 C C . SER A 1 392 ? -12.505 3.603 1.430 1.00 98.69 392 SER A C 1
ATOM 2873 O O . SER A 1 392 ? -11.754 3.416 0.472 1.00 98.69 392 SER A O 1
ATOM 2875 N N . THR A 1 393 ? -12.196 4.452 2.414 1.00 98.88 393 THR A N 1
ATOM 2876 C CA . THR A 1 393 ? -10.989 5.293 2.412 1.00 98.88 393 THR A CA 1
ATOM 2877 C C . THR A 1 393 ? -9.708 4.462 2.475 1.00 98.88 393 THR A C 1
ATOM 2879 O O . THR A 1 393 ? -8.766 4.743 1.740 1.00 98.88 393 THR A O 1
ATOM 2882 N N . ALA A 1 394 ? -9.652 3.407 3.296 1.00 98.88 394 ALA A N 1
ATOM 2883 C CA . ALA A 1 394 ? -8.461 2.562 3.418 1.00 98.88 394 ALA A CA 1
ATOM 2884 C C . ALA A 1 394 ? -8.163 1.794 2.124 1.00 98.88 394 ALA A C 1
ATOM 2886 O O . ALA A 1 394 ? -7.008 1.707 1.705 1.00 98.88 394 ALA A O 1
ATOM 2887 N N . LEU A 1 395 ? -9.198 1.254 1.476 1.00 98.81 395 LEU A N 1
ATOM 2888 C CA . LEU A 1 395 ? -9.073 0.584 0.181 1.00 98.81 395 LEU A CA 1
ATOM 2889 C C . LEU A 1 395 ? -8.630 1.570 -0.909 1.00 98.81 395 LEU A C 1
ATOM 2891 O O . LEU A 1 395 ? -7.764 1.240 -1.718 1.00 98.81 395 LEU A O 1
ATOM 2895 N N . ALA A 1 396 ? -9.164 2.795 -0.901 1.00 98.88 396 ALA A N 1
ATOM 2896 C CA . ALA A 1 396 ? -8.796 3.819 -1.872 1.00 98.88 396 ALA A CA 1
ATOM 2897 C C . ALA A 1 396 ? -7.360 4.321 -1.651 1.00 98.88 396 ALA A C 1
ATOM 2899 O O . ALA A 1 396 ? -6.624 4.487 -2.617 1.00 98.88 396 ALA A O 1
ATOM 2900 N N . LEU A 1 397 ? -6.921 4.483 -0.396 1.00 98.94 397 LEU A N 1
ATOM 2901 C CA . LEU A 1 397 ? -5.527 4.789 -0.050 1.00 98.94 397 LEU A CA 1
ATOM 2902 C C . LEU A 1 397 ? -4.577 3.661 -0.469 1.00 98.94 397 LEU A C 1
ATOM 2904 O O . LEU A 1 397 ? -3.501 3.931 -0.994 1.00 98.94 397 LEU A O 1
ATOM 2908 N N . HIS A 1 398 ? -4.976 2.398 -0.298 1.00 98.75 398 HIS A N 1
ATOM 2909 C CA . HIS A 1 398 ? -4.207 1.271 -0.820 1.00 98.75 398 HIS A CA 1
ATOM 2910 C C . HIS A 1 398 ? -4.047 1.362 -2.348 1.00 98.75 398 HIS A C 1
ATOM 2912 O O . HIS A 1 398 ? -2.926 1.253 -2.847 1.00 98.75 398 HIS A O 1
ATOM 2918 N N . GLY A 1 399 ? -5.135 1.634 -3.076 1.00 98.81 399 GLY A N 1
ATOM 2919 C CA . GLY A 1 399 ? -5.106 1.873 -4.521 1.00 98.81 399 GLY A CA 1
ATOM 2920 C C . GLY A 1 399 ? -4.251 3.081 -4.920 1.00 98.81 399 GLY A C 1
ATOM 2921 O O . GLY A 1 399 ? -3.475 2.987 -5.867 1.00 98.81 399 GLY A O 1
ATOM 2922 N N . LEU A 1 400 ? -4.321 4.183 -4.166 1.00 98.88 400 LEU A N 1
ATOM 2923 C CA . LEU A 1 400 ? -3.494 5.378 -4.355 1.00 98.88 400 LEU A CA 1
ATOM 2924 C C . LEU A 1 400 ? -2.002 5.043 -4.255 1.00 98.88 400 LEU A C 1
ATOM 2926 O O . LEU A 1 400 ? -1.233 5.382 -5.151 1.00 98.88 400 LEU A O 1
ATOM 2930 N N . PHE A 1 401 ? -1.599 4.342 -3.192 1.00 98.56 401 PHE A N 1
ATOM 2931 C CA . PHE A 1 401 ? -0.198 3.987 -2.966 1.00 98.56 401 PHE A CA 1
ATOM 2932 C C . PHE A 1 401 ? 0.351 3.046 -4.039 1.00 98.56 401 PHE A C 1
ATOM 2934 O O . PHE A 1 401 ? 1.532 3.124 -4.383 1.00 98.56 401 PHE A O 1
ATOM 2941 N N . LEU A 1 402 ? -0.495 2.170 -4.585 1.00 98.62 402 LEU A N 1
ATOM 2942 C CA . LEU A 1 402 ? -0.144 1.368 -5.751 1.00 98.62 402 LEU A CA 1
ATOM 2943 C C . LEU A 1 402 ? -0.046 2.234 -7.014 1.00 98.62 402 LEU A C 1
ATOM 2945 O O . LEU A 1 402 ? 0.940 2.120 -7.732 1.00 98.62 402 LEU A O 1
ATOM 2949 N N . ALA A 1 403 ? -0.997 3.134 -7.268 1.00 98.81 403 ALA A N 1
ATOM 2950 C CA . ALA A 1 403 ? -0.982 4.013 -8.439 1.00 98.81 403 ALA A CA 1
ATOM 2951 C C . ALA A 1 403 ? 0.274 4.900 -8.502 1.00 98.81 403 ALA A C 1
ATOM 2953 O O . ALA A 1 403 ? 0.870 5.037 -9.568 1.00 98.81 403 ALA A O 1
ATOM 2954 N N . GLU A 1 404 ? 0.724 5.447 -7.370 1.00 98.31 404 GLU A N 1
ATOM 2955 C CA . GLU A 1 404 ? 1.980 6.206 -7.294 1.00 98.31 404 GLU A CA 1
ATOM 2956 C C . GLU A 1 404 ? 3.191 5.335 -7.660 1.00 98.31 404 GLU A C 1
ATOM 2958 O O . GLU A 1 404 ? 4.018 5.751 -8.471 1.00 98.31 404 GLU A O 1
ATOM 2963 N N . ARG A 1 405 ? 3.262 4.096 -7.144 1.00 97.19 405 ARG A N 1
ATOM 2964 C CA . ARG A 1 405 ? 4.317 3.133 -7.517 1.00 97.19 405 ARG A CA 1
ATOM 2965 C C . ARG A 1 405 ? 4.293 2.815 -9.012 1.00 97.19 405 ARG A C 1
ATOM 2967 O O . ARG A 1 405 ? 5.350 2.744 -9.632 1.00 97.19 405 ARG A O 1
ATOM 2974 N N . LEU A 1 406 ? 3.108 2.636 -9.597 1.00 98.88 406 LEU A N 1
ATOM 2975 C CA . LEU A 1 406 ? 2.953 2.359 -11.029 1.00 98.88 406 LEU A CA 1
ATOM 2976 C C . LEU A 1 406 ? 3.352 3.558 -11.892 1.00 98.88 406 LEU A C 1
ATOM 2978 O O . LEU A 1 406 ? 3.961 3.366 -12.941 1.00 98.88 406 LEU A O 1
ATOM 2982 N N . LEU A 1 407 ? 3.057 4.785 -11.454 1.00 98.88 407 LEU A N 1
ATOM 2983 C CA . LEU A 1 407 ? 3.493 5.998 -12.143 1.00 98.88 407 LEU A CA 1
ATOM 2984 C C . LEU A 1 407 ? 5.024 6.125 -12.126 1.00 98.88 407 LEU A C 1
ATOM 2986 O O . LEU A 1 407 ? 5.637 6.387 -13.164 1.00 98.88 407 LEU A O 1
ATOM 2990 N N . GLU A 1 408 ? 5.647 5.907 -10.966 1.00 98.69 408 GLU A N 1
ATOM 2991 C CA . GLU A 1 408 ? 7.106 5.914 -10.821 1.00 98.69 408 GLU A CA 1
ATOM 2992 C C . GLU A 1 408 ? 7.757 4.825 -11.686 1.00 98.69 408 GLU A C 1
ATOM 2994 O O . GLU A 1 408 ? 8.690 5.104 -12.444 1.00 98.69 408 GLU A O 1
ATOM 2999 N N . ALA A 1 409 ? 7.226 3.600 -11.642 1.00 98.81 409 ALA A N 1
ATOM 3000 C CA . ALA A 1 409 ? 7.686 2.490 -12.468 1.00 98.81 409 ALA A CA 1
ATOM 3001 C C . ALA A 1 409 ? 7.533 2.784 -13.964 1.00 98.81 409 ALA A C 1
ATOM 3003 O O . ALA A 1 409 ? 8.509 2.679 -14.702 1.00 98.81 409 ALA A O 1
ATOM 3004 N N . GLY A 1 410 ? 6.355 3.227 -14.408 1.00 98.81 410 GLY A N 1
ATOM 3005 C CA . GLY A 1 410 ? 6.102 3.590 -15.802 1.00 98.81 410 GLY A CA 1
ATOM 3006 C C . GLY A 1 410 ? 6.971 4.738 -16.304 1.00 98.81 410 GLY A C 1
ATOM 3007 O O . GLY A 1 410 ? 7.305 4.769 -17.484 1.00 98.81 410 GLY A O 1
ATOM 3008 N N . THR A 1 411 ? 7.397 5.640 -15.420 1.00 98.88 411 THR A N 1
ATOM 3009 C CA . THR A 1 411 ? 8.336 6.718 -15.757 1.00 98.88 411 THR A CA 1
ATOM 3010 C C . THR A 1 411 ? 9.745 6.186 -16.006 1.00 98.88 411 THR A C 1
ATOM 3012 O O . THR A 1 411 ? 10.351 6.512 -17.025 1.00 98.88 411 THR A O 1
ATOM 3015 N N . VAL A 1 412 ? 10.268 5.346 -15.106 1.00 98.81 412 VAL A N 1
ATOM 3016 C CA . VAL A 1 412 ? 11.613 4.764 -15.261 1.00 98.81 412 VAL A CA 1
ATOM 3017 C C . VAL A 1 412 ? 11.662 3.786 -16.431 1.00 98.81 412 VAL A C 1
ATOM 3019 O O . VAL A 1 412 ? 12.558 3.869 -17.270 1.00 98.81 412 VAL A O 1
ATOM 3022 N N . ILE A 1 413 ? 10.689 2.879 -16.510 1.00 98.88 413 ILE A N 1
ATOM 3023 C CA . ILE A 1 413 ? 10.621 1.848 -17.548 1.00 98.88 413 ILE A CA 1
ATOM 3024 C C . ILE A 1 413 ? 10.364 2.491 -18.915 1.00 98.88 413 ILE A C 1
ATOM 3026 O O . ILE A 1 413 ? 11.040 2.146 -19.879 1.00 98.88 413 ILE A O 1
ATOM 3030 N N . GLY A 1 414 ? 9.482 3.491 -18.988 1.00 98.81 414 GLY A N 1
ATOM 3031 C CA . GLY A 1 414 ? 9.237 4.242 -20.216 1.00 98.81 414 GLY A CA 1
ATOM 3032 C C . GLY A 1 414 ? 10.470 5.004 -20.713 1.00 98.81 414 GLY A C 1
ATOM 3033 O O . GLY A 1 414 ? 10.745 5.011 -21.913 1.00 98.81 414 GLY A O 1
ATOM 3034 N N . ALA A 1 415 ? 11.278 5.572 -19.810 1.00 98.69 415 ALA A N 1
ATOM 3035 C CA . ALA A 1 415 ? 12.569 6.165 -20.166 1.00 98.69 415 ALA A CA 1
ATOM 3036 C C . ALA A 1 415 ? 13.579 5.108 -20.657 1.00 98.69 415 ALA A C 1
ATOM 3038 O O . ALA A 1 415 ? 14.244 5.324 -21.668 1.00 98.69 415 ALA A O 1
ATOM 3039 N N . LEU A 1 416 ? 13.650 3.936 -20.015 1.00 98.62 416 LEU A N 1
ATOM 3040 C CA . LEU A 1 416 ? 14.465 2.813 -20.501 1.00 98.62 416 LEU A CA 1
ATOM 3041 C C . LEU A 1 416 ? 14.008 2.342 -21.892 1.00 98.62 416 LEU A C 1
ATOM 3043 O O . LEU A 1 416 ? 14.838 2.035 -22.744 1.00 98.62 416 LEU A O 1
ATOM 3047 N N . CYS A 1 417 ? 12.697 2.334 -22.145 1.00 98.56 417 CYS A N 1
ATOM 3048 C CA . CYS A 1 417 ? 12.118 2.000 -23.442 1.00 98.56 417 CYS A CA 1
ATOM 3049 C C . CYS A 1 417 ? 12.506 3.012 -24.532 1.00 98.56 417 CYS A C 1
ATOM 3051 O O . CYS A 1 417 ? 12.705 2.611 -25.679 1.00 98.56 417 CYS A O 1
ATOM 3053 N N . VAL A 1 418 ? 12.638 4.303 -24.200 1.00 98.50 418 VAL A N 1
ATOM 3054 C CA . VAL A 1 418 ? 13.146 5.316 -25.144 1.00 98.50 418 VAL A CA 1
ATOM 3055 C C . VAL A 1 418 ? 14.559 4.956 -25.590 1.00 98.50 418 VAL A C 1
ATOM 3057 O O . VAL A 1 418 ? 14.816 4.940 -26.789 1.00 98.50 418 VAL A O 1
ATOM 3060 N N . ASP A 1 419 ? 15.455 4.600 -24.668 1.00 97.69 419 ASP A N 1
ATOM 3061 C CA . ASP A 1 419 ? 16.801 4.147 -25.038 1.00 97.69 419 ASP A CA 1
ATOM 3062 C C . ASP A 1 419 ? 16.762 2.836 -25.836 1.00 97.69 419 ASP A C 1
ATOM 3064 O O . ASP A 1 419 ? 17.391 2.744 -26.887 1.00 97.69 419 ASP A O 1
ATOM 3068 N N . ALA A 1 420 ? 15.980 1.844 -25.399 1.00 98.25 420 ALA A N 1
ATOM 3069 C CA . ALA A 1 420 ? 15.846 0.562 -26.092 1.00 98.25 420 ALA A CA 1
ATOM 3070 C C . ALA A 1 420 ? 15.423 0.731 -27.564 1.00 98.25 420 ALA A C 1
ATOM 3072 O O . ALA A 1 420 ? 15.994 0.092 -28.445 1.00 98.25 420 ALA A O 1
ATOM 3073 N N . ALA A 1 421 ? 14.480 1.636 -27.839 1.00 97.06 421 ALA A N 1
ATOM 3074 C CA . ALA A 1 421 ? 14.007 1.949 -29.188 1.00 97.06 421 ALA A CA 1
ATOM 3075 C C . ALA A 1 421 ? 14.918 2.924 -29.962 1.00 97.06 421 ALA A C 1
ATOM 3077 O O . ALA A 1 421 ? 14.593 3.306 -31.089 1.00 97.06 421 ALA A O 1
ATOM 3078 N N . LYS A 1 422 ? 16.031 3.384 -29.367 1.00 96.06 422 LYS A N 1
ATOM 3079 C CA . LYS A 1 422 ? 16.821 4.519 -29.872 1.00 96.06 422 LYS A CA 1
ATOM 3080 C C . LYS A 1 422 ? 15.926 5.724 -30.205 1.00 96.06 422 LYS A C 1
ATOM 3082 O O . LYS A 1 422 ? 16.058 6.313 -31.272 1.00 96.06 422 LYS A O 1
ATOM 3087 N N . GLY A 1 423 ? 15.005 6.078 -29.313 1.00 95.06 423 GLY A N 1
ATOM 3088 C CA . GLY A 1 423 ? 14.097 7.214 -29.469 1.00 95.06 423 GLY A CA 1
ATOM 3089 C C . GLY A 1 423 ? 14.775 8.572 -29.255 1.00 95.06 423 GLY A C 1
ATOM 3090 O O . GLY A 1 423 ? 15.929 8.665 -28.819 1.00 95.06 423 GLY A O 1
ATOM 3091 N N . SER A 1 424 ? 14.049 9.642 -29.571 1.00 93.88 424 SER A N 1
ATOM 3092 C CA . SER A 1 424 ? 14.471 11.028 -29.376 1.00 93.88 424 SER A CA 1
ATOM 3093 C C . SER A 1 424 ? 14.108 11.543 -27.983 1.00 93.88 424 SER A C 1
ATOM 3095 O O . SER A 1 424 ? 13.043 11.256 -27.440 1.00 93.88 424 SER A O 1
ATOM 3097 N N . ASP A 1 425 ? 14.977 12.380 -27.417 1.00 93.12 425 ASP A N 1
ATOM 3098 C CA . ASP A 1 425 ? 14.740 13.114 -26.171 1.00 93.12 425 ASP A CA 1
ATOM 3099 C C . ASP A 1 425 ? 14.172 14.528 -26.391 1.00 93.12 425 ASP A C 1
ATOM 3101 O O . ASP A 1 425 ? 13.758 15.190 -25.435 1.00 93.12 425 ASP A O 1
ATOM 3105 N N . ALA A 1 426 ? 14.083 14.982 -27.648 1.00 95.56 426 ALA A N 1
ATOM 3106 C CA . ALA A 1 426 ? 13.495 16.272 -28.006 1.00 95.56 426 ALA A CA 1
ATOM 3107 C C . ALA A 1 426 ? 12.051 16.465 -27.490 1.00 95.56 426 ALA A C 1
ATOM 3109 O O . ALA A 1 426 ? 11.736 17.574 -27.049 1.00 95.56 426 ALA A O 1
ATOM 3110 N N . PRO A 1 427 ? 11.170 15.438 -27.466 1.00 97.38 427 PRO A N 1
ATOM 3111 C CA . PRO A 1 427 ? 9.832 15.554 -26.886 1.00 97.38 427 PRO A CA 1
ATOM 3112 C C . PRO A 1 427 ? 9.769 15.967 -25.419 1.00 97.38 427 PRO A C 1
ATOM 3114 O O . PRO A 1 427 ? 8.694 16.355 -24.966 1.00 97.38 427 PRO A O 1
ATOM 3117 N N . PHE A 1 428 ? 10.878 15.849 -24.689 1.00 98.12 428 PHE A N 1
ATOM 3118 C CA . PHE A 1 428 ? 10.949 16.140 -23.263 1.00 98.12 428 PHE A CA 1
ATOM 3119 C C . PHE A 1 428 ? 11.495 17.551 -22.972 1.00 98.12 428 PHE A C 1
ATOM 3121 O O . PHE A 1 428 ? 11.686 17.909 -21.808 1.00 98.12 428 PHE A O 1
ATOM 3128 N N . ASP A 1 429 ? 11.782 18.355 -24.007 1.00 98.44 429 ASP A N 1
ATOM 3129 C CA . ASP A 1 429 ? 12.314 19.715 -23.869 1.00 98.44 429 ASP A CA 1
ATOM 3130 C C . ASP A 1 429 ? 11.406 20.584 -22.974 1.00 98.44 429 ASP A C 1
ATOM 3132 O O . ASP A 1 429 ? 10.205 20.715 -23.242 1.00 98.44 429 ASP A O 1
ATOM 3136 N N . PRO A 1 430 ? 11.954 21.239 -21.931 1.00 98.44 430 PRO A N 1
ATOM 3137 C CA . PRO A 1 430 ? 11.157 21.990 -20.963 1.00 98.44 430 PRO A CA 1
ATOM 3138 C C . PRO A 1 430 ? 10.286 23.084 -21.597 1.00 98.44 430 PRO A C 1
ATOM 3140 O O . PRO A 1 430 ? 9.218 23.385 -21.067 1.00 98.44 430 PRO A O 1
ATOM 3143 N N . ARG A 1 431 ? 10.680 23.654 -22.744 1.00 98.69 431 ARG A N 1
ATOM 3144 C CA . ARG A 1 431 ? 9.918 24.707 -23.435 1.00 98.69 431 ARG A CA 1
ATOM 3145 C C . ARG A 1 431 ? 8.597 24.186 -23.999 1.00 98.69 431 ARG A C 1
ATOM 3147 O O . ARG A 1 431 ? 7.602 24.904 -23.939 1.00 98.69 431 ARG A O 1
ATOM 3154 N N . ILE A 1 432 ? 8.566 22.940 -24.488 1.00 98.75 432 ILE A N 1
ATOM 3155 C CA . ILE A 1 432 ? 7.349 22.287 -25.010 1.00 98.75 432 ILE A CA 1
ATOM 3156 C C . ILE A 1 432 ? 6.302 22.162 -23.900 1.00 98.75 432 ILE A C 1
ATOM 3158 O O . ILE A 1 432 ? 5.105 22.349 -24.121 1.00 98.75 432 ILE A O 1
ATOM 3162 N N . HIS A 1 433 ? 6.749 21.851 -22.688 1.00 98.69 433 HIS A N 1
ATOM 3163 C CA . HIS A 1 433 ? 5.862 21.637 -21.550 1.00 98.69 433 HIS A CA 1
ATOM 3164 C C . HIS A 1 433 ? 5.461 22.954 -20.892 1.00 98.69 433 HIS A C 1
ATOM 3166 O O . HIS A 1 433 ? 4.290 23.131 -20.559 1.00 98.69 433 HIS A O 1
ATOM 3172 N N . ALA A 1 434 ? 6.395 23.902 -20.789 1.00 98.50 434 ALA A N 1
ATOM 3173 C CA . ALA A 1 434 ? 6.137 25.235 -20.260 1.00 98.50 434 ALA A CA 1
ATOM 3174 C C . ALA A 1 434 ? 5.084 25.992 -21.084 1.00 98.50 434 ALA A C 1
ATOM 3176 O O . ALA A 1 434 ? 4.182 26.583 -20.500 1.00 98.50 434 ALA A O 1
ATOM 3177 N N . VAL A 1 435 ? 5.135 25.923 -22.424 1.00 98.44 435 VAL A N 1
ATOM 3178 C CA . VAL A 1 435 ? 4.134 26.597 -23.276 1.00 98.44 435 VAL A CA 1
ATOM 3179 C C . VAL A 1 435 ? 2.738 25.962 -23.175 1.00 98.44 435 VAL A C 1
ATOM 3181 O O . VAL A 1 435 ? 1.745 26.640 -23.422 1.00 98.44 435 VAL A O 1
ATOM 3184 N N . ARG A 1 436 ? 2.637 24.679 -22.785 1.00 98.62 436 ARG A N 1
ATOM 3185 C CA . ARG A 1 436 ? 1.348 23.998 -22.557 1.00 98.62 436 ARG A CA 1
ATOM 3186 C C . ARG A 1 436 ? 0.795 24.199 -21.140 1.00 98.62 436 ARG A C 1
ATOM 3188 O O . ARG A 1 436 ? -0.420 24.223 -20.978 1.00 98.62 436 ARG A O 1
ATOM 3195 N N . GLY A 1 437 ? 1.657 24.321 -20.129 1.00 98.31 437 GLY A N 1
ATOM 3196 C CA . GLY A 1 437 ? 1.293 24.772 -18.778 1.00 98.31 437 GLY A CA 1
ATOM 3197 C C . GLY A 1 437 ? 0.710 23.725 -17.817 1.00 98.31 437 GLY A C 1
ATOM 3198 O O . GLY A 1 437 ? 0.343 24.087 -16.704 1.00 98.31 437 GLY A O 1
ATOM 3199 N N . GLN A 1 438 ? 0.627 22.445 -18.197 1.00 98.62 438 GLN A N 1
ATOM 3200 C CA . GLN A 1 438 ? 0.101 21.394 -17.311 1.00 98.62 438 GLN A CA 1
ATOM 3201 C C . GLN A 1 438 ? 1.161 20.949 -16.281 1.00 98.62 438 GLN A C 1
ATOM 3203 O O . GLN A 1 438 ? 2.220 20.467 -16.701 1.00 98.62 438 GLN A O 1
ATOM 3208 N N . PRO A 1 439 ? 0.912 21.062 -14.958 1.00 98.19 439 PRO A N 1
ATOM 3209 C CA . PRO A 1 439 ? 1.919 20.786 -13.931 1.00 98.19 439 PRO A CA 1
ATOM 3210 C C . PRO A 1 439 ? 2.480 19.364 -13.979 1.00 98.19 439 PRO A C 1
ATOM 3212 O O . PRO A 1 439 ? 3.701 19.193 -14.000 1.00 98.19 439 PRO A O 1
ATOM 3215 N N . GLY A 1 440 ? 1.618 18.346 -14.063 1.00 98.25 440 GLY A N 1
ATOM 3216 C CA . GLY A 1 440 ? 2.066 16.959 -14.121 1.00 98.25 440 GLY A CA 1
ATOM 3217 C C . GLY A 1 440 ? 2.874 16.656 -15.376 1.00 98.25 440 GLY A C 1
ATOM 3218 O O . GLY A 1 440 ? 3.869 15.939 -15.310 1.00 98.25 440 GLY A O 1
ATOM 3219 N N . GLN A 1 441 ? 2.521 17.263 -16.512 1.00 98.75 441 GLN A N 1
ATOM 3220 C CA . GLN A 1 441 ? 3.293 17.117 -17.747 1.00 98.75 441 GLN A CA 1
ATOM 3221 C C . GLN A 1 441 ? 4.690 17.741 -17.639 1.00 98.75 441 GLN A C 1
ATOM 3223 O O . GLN A 1 441 ? 5.659 17.156 -18.127 1.00 98.75 441 GLN A O 1
ATOM 3228 N N . ILE A 1 442 ? 4.802 18.919 -17.019 1.00 98.75 442 ILE A N 1
ATOM 3229 C CA . ILE A 1 442 ? 6.087 19.595 -16.793 1.00 98.75 442 ILE A CA 1
ATOM 3230 C C . ILE A 1 442 ? 6.980 18.737 -15.892 1.00 98.75 442 ILE A C 1
ATOM 3232 O O . ILE A 1 442 ? 8.141 18.497 -16.230 1.00 98.75 442 ILE A O 1
ATOM 3236 N N . ALA A 1 443 ? 6.426 18.231 -14.788 1.00 98.44 443 ALA A N 1
ATOM 3237 C CA . ALA A 1 443 ? 7.131 17.348 -13.866 1.00 98.44 443 ALA A CA 1
ATOM 3238 C C . ALA A 1 443 ? 7.608 16.065 -14.567 1.00 98.44 443 ALA A C 1
ATOM 3240 O O . ALA A 1 443 ? 8.793 15.733 -14.523 1.00 98.44 443 ALA A O 1
ATOM 3241 N N . GLN A 1 444 ? 6.712 15.395 -15.298 1.00 98.50 444 GLN A N 1
ATOM 3242 C CA . GLN A 1 444 ? 7.021 14.159 -16.013 1.00 98.50 444 GLN A CA 1
ATOM 3243 C C . GLN A 1 444 ? 8.175 14.334 -17.006 1.00 98.50 444 GLN A C 1
ATOM 3245 O O . GLN A 1 444 ? 9.083 13.502 -17.069 1.00 98.50 444 GLN A O 1
ATOM 3250 N N . ALA A 1 445 ? 8.164 15.419 -17.778 1.00 98.69 445 ALA A N 1
ATOM 3251 C CA . ALA A 1 445 ? 9.225 15.704 -18.732 1.00 98.69 445 ALA A CA 1
ATOM 3252 C C . ALA A 1 445 ? 10.569 15.992 -18.059 1.00 98.69 445 ALA A C 1
ATOM 3254 O O . ALA A 1 445 ? 11.602 15.488 -18.503 1.00 98.69 445 ALA A O 1
ATOM 3255 N N . ALA A 1 446 ? 10.561 16.770 -16.973 1.00 98.56 446 ALA A N 1
ATOM 3256 C CA . ALA A 1 446 ? 11.768 17.080 -16.217 1.00 98.56 446 ALA A CA 1
ATOM 3257 C C . ALA A 1 446 ? 12.428 15.806 -15.667 1.00 98.56 446 ALA A C 1
ATOM 3259 O O . ALA A 1 446 ? 13.634 15.614 -15.843 1.00 98.56 446 ALA A O 1
ATOM 3260 N N . VAL A 1 447 ? 11.633 14.908 -15.081 1.00 98.50 447 VAL A N 1
ATOM 3261 C CA . VAL A 1 447 ? 12.114 13.626 -14.550 1.00 98.50 447 VAL A CA 1
ATOM 3262 C C . VAL A 1 447 ? 12.609 12.710 -15.668 1.00 98.50 447 VAL A C 1
ATOM 3264 O O . VAL A 1 447 ? 13.711 12.177 -15.572 1.00 98.50 447 VAL A O 1
ATOM 3267 N N . THR A 1 448 ? 11.862 12.586 -16.768 1.00 98.38 448 THR A N 1
ATOM 3268 C CA . THR A 1 448 ? 12.265 11.755 -17.919 1.00 98.38 448 THR A CA 1
ATOM 3269 C C . THR A 1 448 ? 13.600 12.224 -18.509 1.00 98.38 448 THR A C 1
ATOM 3271 O O . THR A 1 448 ? 14.483 11.410 -18.776 1.00 98.38 448 THR A O 1
ATOM 3274 N N . ARG A 1 449 ? 13.813 13.543 -18.630 1.00 98.00 449 ARG A N 1
ATOM 3275 C CA . ARG A 1 449 ? 15.108 14.105 -19.051 1.00 98.00 449 ARG A CA 1
ATOM 3276 C C . ARG A 1 449 ? 16.235 13.782 -18.084 1.00 98.00 449 ARG A C 1
ATOM 3278 O O . ARG A 1 449 ? 17.326 13.437 -18.525 1.00 98.00 449 ARG A O 1
ATOM 3285 N N . ALA A 1 450 ? 15.988 13.912 -16.782 1.00 98.19 450 ALA A N 1
ATOM 3286 C CA . ALA A 1 450 ? 16.986 13.587 -15.770 1.00 98.19 450 ALA A CA 1
ATOM 3287 C C . ALA A 1 450 ? 17.381 12.104 -15.830 1.00 98.19 450 ALA A C 1
ATOM 3289 O O . ALA A 1 450 ? 18.559 11.786 -15.686 1.00 98.19 450 ALA A O 1
ATOM 3290 N N . LEU A 1 451 ? 16.418 11.215 -16.092 1.00 98.50 451 LEU A N 1
ATOM 3291 C CA . LEU A 1 451 ? 16.653 9.783 -16.259 1.00 98.50 451 LEU A CA 1
ATOM 3292 C C . LEU A 1 451 ? 17.469 9.468 -17.518 1.00 98.50 451 LEU A C 1
ATOM 3294 O O . LEU A 1 451 ? 18.377 8.655 -17.430 1.00 98.50 451 LEU A O 1
ATOM 3298 N N . LEU A 1 452 ? 17.210 10.109 -18.660 1.00 98.00 452 LEU A N 1
ATOM 3299 C CA . LEU A 1 452 ? 17.922 9.845 -19.926 1.00 98.00 452 LEU A CA 1
ATOM 3300 C C . LEU A 1 452 ? 19.311 10.504 -20.026 1.00 98.00 452 LEU A C 1
ATOM 3302 O O . LEU A 1 452 ? 20.102 10.171 -20.914 1.00 98.00 452 LEU A O 1
ATOM 3306 N N . ALA A 1 453 ? 19.625 11.450 -19.139 1.00 97.50 453 ALA A N 1
ATOM 3307 C CA . ALA A 1 453 ? 20.849 12.239 -19.209 1.00 97.50 453 ALA A CA 1
ATOM 3308 C C . ALA A 1 453 ? 22.117 11.361 -19.207 1.00 97.50 453 ALA A C 1
ATOM 3310 O O . ALA A 1 453 ? 22.363 10.592 -18.279 1.00 97.50 453 ALA A O 1
ATOM 3311 N N . GLY A 1 454 ? 22.949 11.513 -20.242 1.00 96.88 454 GLY A N 1
ATOM 3312 C CA . GLY A 1 454 ? 24.216 10.787 -20.382 1.00 96.88 454 GLY A CA 1
ATOM 3313 C C . GLY A 1 454 ? 24.117 9.399 -21.029 1.00 96.88 454 GLY A C 1
ATOM 3314 O O . GLY A 1 454 ? 25.107 8.675 -21.013 1.00 96.88 454 GLY A O 1
ATOM 3315 N N . SER A 1 455 ? 22.970 9.020 -21.603 1.00 97.94 455 SER A N 1
ATOM 3316 C CA . SER A 1 455 ? 22.833 7.772 -22.370 1.00 97.94 455 SER A CA 1
ATOM 3317 C C . SER A 1 455 ? 23.735 7.754 -23.611 1.00 97.94 455 SER A C 1
ATOM 3319 O O . SER A 1 455 ? 23.630 8.630 -24.471 1.00 97.94 455 SER A O 1
ATOM 3321 N N . GLN A 1 456 ? 24.601 6.742 -23.740 1.00 98.06 456 GLN A N 1
ATOM 3322 C CA . GLN A 1 456 ? 25.423 6.540 -24.943 1.00 98.06 456 GLN A CA 1
ATOM 3323 C C . GLN A 1 456 ? 24.583 6.025 -26.109 1.00 98.06 456 GLN A C 1
ATOM 3325 O O . GLN A 1 456 ? 24.865 6.359 -27.260 1.00 98.06 456 GLN A O 1
ATOM 3330 N N . ILE A 1 457 ? 23.532 5.254 -25.813 1.00 97.25 457 ILE A N 1
ATOM 3331 C CA . ILE A 1 457 ? 22.562 4.825 -26.818 1.00 97.25 457 ILE A CA 1
ATOM 3332 C C . ILE A 1 457 ? 21.946 6.062 -27.462 1.00 97.25 457 ILE A C 1
ATOM 3334 O O . ILE A 1 457 ? 22.009 6.175 -28.680 1.00 97.25 457 ILE A O 1
ATOM 3338 N N . ARG A 1 458 ? 21.494 7.044 -26.668 1.00 94.12 458 ARG A N 1
ATOM 3339 C CA . ARG A 1 458 ? 20.983 8.316 -27.197 1.00 94.12 458 ARG A CA 1
ATOM 3340 C C . ARG A 1 458 ? 21.988 9.051 -28.085 1.00 94.12 458 ARG A C 1
ATOM 3342 O O . ARG A 1 458 ? 21.606 9.578 -29.127 1.00 94.12 458 ARG A O 1
ATOM 3349 N N . GLN A 1 459 ? 23.258 9.093 -27.684 1.00 94.88 459 GLN A N 1
ATOM 3350 C CA . GLN A 1 459 ? 24.316 9.752 -28.461 1.00 94.88 459 GLN A CA 1
ATOM 3351 C C . GLN A 1 459 ? 24.597 9.053 -29.800 1.00 94.88 459 GLN A C 1
ATOM 3353 O O . GLN A 1 459 ? 24.984 9.717 -30.760 1.00 94.88 459 GLN A O 1
ATOM 3358 N N . SER A 1 460 ? 24.382 7.736 -29.882 1.00 94.31 460 SER A N 1
ATOM 3359 C CA . SER A 1 460 ? 24.721 6.926 -31.061 1.00 94.31 460 SER A CA 1
ATOM 3360 C C . SER A 1 460 ? 23.924 7.275 -32.321 1.00 94.31 460 SER A C 1
ATOM 3362 O O . SER A 1 460 ? 24.358 6.949 -33.423 1.00 94.31 460 SER A O 1
ATOM 3364 N N . HIS A 1 461 ? 22.785 7.955 -32.168 1.00 92.19 461 HIS A N 1
ATOM 3365 C CA . HIS A 1 461 ? 21.871 8.319 -33.252 1.00 92.19 461 HIS A CA 1
ATOM 3366 C C . HIS A 1 461 ? 21.480 9.802 -33.223 1.00 92.19 461 HIS A C 1
ATOM 3368 O O . HIS A 1 461 ? 20.386 10.167 -33.630 1.00 92.19 461 HIS A O 1
ATOM 3374 N N . LEU A 1 462 ? 22.344 10.694 -32.725 1.00 89.50 462 LEU A N 1
ATOM 3375 C CA . LEU A 1 462 ? 22.087 12.140 -32.841 1.00 89.50 462 LEU A CA 1
ATOM 3376 C C . LEU A 1 462 ? 22.268 12.667 -34.267 1.00 89.50 462 LEU A C 1
ATOM 3378 O O . LEU A 1 462 ? 21.643 13.657 -34.645 1.00 89.50 462 LEU A O 1
ATOM 3382 N N . VAL A 1 463 ? 23.149 12.032 -35.036 1.00 85.25 463 VAL A N 1
ATOM 3383 C CA . VAL A 1 463 ? 23.503 12.424 -36.400 1.00 85.25 463 VAL A CA 1
ATOM 3384 C C . VAL A 1 463 ? 23.050 11.314 -37.343 1.00 85.25 463 VAL A C 1
ATOM 3386 O O . VAL A 1 463 ? 23.252 10.143 -37.039 1.00 85.25 463 VAL A O 1
ATOM 3389 N N . HIS A 1 464 ? 22.456 11.687 -38.479 1.00 78.25 464 HIS A N 1
ATOM 3390 C CA . HIS A 1 464 ? 21.906 10.752 -39.472 1.00 78.25 464 HIS A CA 1
ATOM 3391 C C . HIS A 1 464 ? 20.798 9.828 -38.934 1.00 78.25 464 HIS A C 1
ATOM 3393 O O . HIS A 1 464 ? 20.659 8.699 -39.395 1.00 78.25 464 HIS A O 1
ATOM 3399 N N . ASP A 1 465 ? 19.986 10.311 -37.989 1.00 83.12 465 ASP A N 1
ATOM 3400 C CA . ASP A 1 465 ? 18.741 9.625 -37.642 1.00 83.12 465 ASP A CA 1
ATOM 3401 C C . ASP A 1 465 ? 17.700 9.847 -38.745 1.00 83.12 465 ASP A C 1
ATOM 3403 O O . ASP A 1 465 ? 17.260 10.973 -38.981 1.00 83.12 465 ASP A O 1
ATOM 3407 N N . GLU A 1 466 ? 17.319 8.776 -39.438 1.00 79.06 466 GLU A N 1
ATOM 3408 C CA . GLU A 1 466 ? 16.297 8.816 -40.488 1.00 79.06 466 GLU A CA 1
ATOM 3409 C C . GLU A 1 466 ? 14.879 8.999 -39.918 1.00 79.06 466 GLU A C 1
ATOM 3411 O O . GLU A 1 466 ? 13.949 9.354 -40.650 1.00 79.06 466 GLU A O 1
ATOM 3416 N N . ARG A 1 467 ? 14.684 8.792 -38.607 1.00 81.06 467 ARG A N 1
ATOM 3417 C CA . ARG A 1 467 ? 13.381 8.965 -37.959 1.00 81.06 467 ARG A CA 1
ATOM 3418 C C . ARG A 1 467 ? 13.068 10.443 -37.781 1.00 81.06 467 ARG A C 1
ATOM 3420 O O . ARG A 1 467 ? 13.746 11.178 -37.070 1.00 81.06 467 ARG A O 1
ATOM 3427 N N . VAL A 1 468 ? 11.954 10.861 -38.375 1.00 79.19 468 VAL A N 1
ATOM 3428 C CA . VAL A 1 468 ? 11.455 12.238 -38.253 1.00 79.19 468 VAL A CA 1
ATOM 3429 C C . VAL A 1 468 ? 10.735 12.451 -36.918 1.00 79.19 468 VAL A C 1
ATOM 3431 O O . VAL A 1 468 ? 10.865 13.506 -36.298 1.00 79.19 468 VAL A O 1
ATOM 3434 N N . GLN A 1 469 ? 9.949 11.468 -36.469 1.00 87.31 469 GLN A N 1
ATOM 3435 C CA . GLN A 1 469 ? 9.219 11.513 -35.202 1.00 87.31 469 GLN A CA 1
ATOM 3436 C C . GLN A 1 469 ? 9.053 10.114 -34.618 1.00 87.31 469 GLN A C 1
ATOM 3438 O O . GLN A 1 469 ? 8.681 9.187 -35.334 1.00 87.31 469 GLN A O 1
ATOM 3443 N N . ASP A 1 470 ? 9.195 10.002 -33.299 1.00 93.31 470 ASP A N 1
ATOM 3444 C CA . ASP A 1 470 ? 8.825 8.778 -32.596 1.00 93.31 470 ASP A CA 1
ATOM 3445 C C . ASP A 1 470 ? 7.295 8.594 -32.543 1.00 93.31 470 ASP A C 1
ATOM 3447 O O . ASP A 1 470 ? 6.541 9.592 -32.496 1.00 93.31 470 ASP A O 1
ATOM 3451 N N . PRO A 1 471 ? 6.821 7.334 -32.468 1.00 96.44 471 PRO A N 1
ATOM 3452 C CA . PRO A 1 471 ? 5.438 7.017 -32.137 1.00 96.44 471 PRO A CA 1
ATOM 3453 C C . PRO A 1 471 ? 4.991 7.651 -30.814 1.00 96.44 471 PRO A C 1
ATOM 3455 O O . PRO A 1 471 ? 5.782 7.922 -29.907 1.00 96.44 471 PRO A O 1
ATOM 3458 N N . TYR A 1 472 ? 3.683 7.875 -30.680 1.00 98.31 472 TYR A N 1
ATOM 3459 C CA . TYR A 1 472 ? 3.124 8.610 -29.539 1.00 98.31 472 TYR A CA 1
ATOM 3460 C C . TYR A 1 472 ? 3.359 7.908 -28.198 1.00 98.31 472 TYR A C 1
ATOM 3462 O O . TYR A 1 472 ? 3.493 8.585 -27.184 1.00 98.31 472 TYR A O 1
ATOM 3470 N N . SER A 1 473 ? 3.475 6.579 -28.175 1.00 98.00 473 SER A N 1
ATOM 3471 C CA . SER A 1 473 ? 3.769 5.826 -26.950 1.00 98.00 473 SER A CA 1
ATOM 3472 C C . SER A 1 473 ? 5.127 6.189 -26.329 1.00 98.00 473 SER A C 1
ATOM 3474 O O . SER A 1 473 ? 5.260 6.113 -25.108 1.00 98.00 473 SER A O 1
ATOM 3476 N N . LEU A 1 474 ? 6.095 6.662 -27.131 1.00 97.75 474 LEU A N 1
ATOM 3477 C CA . LEU A 1 474 ? 7.368 7.232 -26.665 1.00 97.75 474 LEU A CA 1
ATOM 3478 C C . LEU A 1 474 ? 7.281 8.753 -26.492 1.00 97.75 474 LEU A C 1
ATOM 3480 O O . LEU A 1 474 ? 7.671 9.297 -25.458 1.00 97.75 474 LEU A O 1
ATOM 3484 N N . ARG A 1 475 ? 6.742 9.449 -27.495 1.00 98.19 475 ARG A N 1
ATOM 3485 C CA . ARG A 1 475 ? 6.774 10.915 -27.576 1.00 98.19 475 ARG A CA 1
ATOM 3486 C C . ARG A 1 475 ? 5.791 11.620 -26.645 1.00 98.19 475 ARG A C 1
ATOM 3488 O O . ARG A 1 475 ? 6.081 12.710 -26.160 1.00 98.19 475 ARG A O 1
ATOM 3495 N N . CYS A 1 476 ? 4.626 11.027 -26.406 1.00 98.69 476 CYS A N 1
ATOM 3496 C CA . CYS A 1 476 ? 3.554 11.624 -25.609 1.00 98.69 476 CYS A CA 1
ATOM 3497 C C . CYS A 1 476 ? 3.577 11.187 -24.136 1.00 98.69 476 CYS A C 1
ATOM 3499 O O . CYS A 1 476 ? 2.614 11.445 -23.410 1.00 98.69 476 CYS A O 1
ATOM 3501 N N . GLN A 1 477 ? 4.665 10.554 -23.677 1.00 98.69 477 GLN A N 1
ATOM 3502 C CA . GLN A 1 477 ? 4.822 10.145 -22.279 1.00 98.69 477 GLN A CA 1
ATOM 3503 C C . GLN A 1 477 ? 4.600 11.306 -21.292 1.00 98.69 477 GLN A C 1
ATOM 3505 O O . GLN A 1 477 ? 3.812 11.111 -20.367 1.00 98.69 477 GLN A O 1
ATOM 3510 N N . PRO A 1 478 ? 5.162 12.524 -21.482 1.00 98.81 478 PRO A N 1
ATOM 3511 C CA . PRO A 1 478 ? 4.885 13.651 -20.593 1.00 98.81 478 PRO A CA 1
ATOM 3512 C C . PRO A 1 478 ? 3.400 13.979 -20.473 1.00 98.81 478 PRO A C 1
ATOM 3514 O O . PRO A 1 478 ? 2.906 14.271 -19.393 1.00 98.81 478 PRO A O 1
ATOM 3517 N N . GLN A 1 479 ? 2.677 13.945 -21.586 1.00 98.88 479 GLN A N 1
ATOM 3518 C CA . GLN A 1 479 ? 1.277 14.332 -21.670 1.00 98.88 479 GLN A CA 1
ATOM 3519 C C . GLN A 1 479 ? 0.385 13.313 -20.958 1.00 98.88 479 GLN A C 1
ATOM 3521 O O . GLN A 1 479 ? -0.464 13.707 -20.165 1.00 98.88 479 GLN A O 1
ATOM 3526 N N . VAL A 1 480 ? 0.578 12.023 -21.242 1.00 98.88 480 VAL A N 1
ATOM 3527 C CA . VAL A 1 480 ? -0.269 10.942 -20.716 1.00 98.88 480 VAL A CA 1
ATOM 3528 C C . VAL A 1 480 ? 0.066 10.650 -19.256 1.00 98.88 480 VAL A C 1
ATOM 3530 O O . VAL A 1 480 ? -0.812 10.706 -18.397 1.00 98.88 480 VAL A O 1
ATOM 3533 N N . MET A 1 481 ? 1.343 10.416 -18.948 1.00 98.81 481 MET A N 1
ATOM 3534 C CA . MET A 1 481 ? 1.773 10.115 -17.579 1.00 98.81 481 MET A CA 1
ATOM 3535 C C . MET A 1 481 ? 1.627 11.346 -16.675 1.00 98.81 481 MET A C 1
ATOM 3537 O O . MET A 1 481 ? 1.233 11.214 -15.521 1.00 98.81 481 MET A O 1
ATOM 3541 N N . GLY A 1 482 ? 1.836 12.554 -17.211 1.00 98.75 482 GLY A N 1
ATOM 3542 C CA . GLY A 1 482 ? 1.574 13.800 -16.491 1.00 98.75 482 GLY A CA 1
ATOM 3543 C C . GLY A 1 482 ? 0.096 14.010 -16.148 1.00 98.75 482 GLY A C 1
ATOM 3544 O O . GLY A 1 482 ? -0.210 14.437 -15.039 1.00 98.75 482 GLY A O 1
ATOM 3545 N N . ALA A 1 483 ? -0.830 13.651 -17.045 1.00 98.88 483 ALA A N 1
ATOM 3546 C CA . ALA A 1 483 ? -2.259 13.668 -16.730 1.00 98.88 483 ALA A CA 1
ATOM 3547 C C . ALA A 1 483 ? -2.608 12.646 -15.634 1.00 98.88 483 ALA A C 1
ATOM 3549 O O . ALA A 1 483 ? -3.315 12.979 -14.685 1.00 98.88 483 ALA A O 1
ATOM 3550 N N . CYS A 1 484 ? -2.054 11.429 -15.712 1.00 98.88 484 CYS A N 1
ATOM 3551 C CA . CYS A 1 484 ? -2.229 10.404 -14.678 1.00 98.88 484 CYS A CA 1
ATOM 3552 C C . CYS A 1 484 ? -1.722 10.887 -13.313 1.00 98.88 484 CYS A C 1
ATOM 3554 O O . CYS A 1 484 ? -2.410 10.732 -12.306 1.00 98.88 484 CYS A O 1
ATOM 3556 N N . ARG A 1 485 ? -0.548 11.529 -13.283 1.00 98.50 485 ARG A N 1
ATOM 3557 C CA . ARG A 1 485 ? 0.016 12.152 -12.083 1.00 98.50 485 ARG A CA 1
ATOM 3558 C C . ARG A 1 485 ? -0.957 13.147 -11.461 1.00 98.50 485 ARG A C 1
ATOM 3560 O O . ARG A 1 485 ? -1.151 13.124 -10.247 1.00 98.50 485 ARG A O 1
ATOM 3567 N N . ASP A 1 486 ? -1.534 14.044 -12.258 1.00 98.69 486 ASP A N 1
ATOM 3568 C CA . ASP A 1 486 ? -2.416 15.093 -11.736 1.00 98.69 486 ASP A CA 1
ATOM 3569 C C . ASP A 1 486 ? -3.725 14.514 -11.172 1.00 98.69 486 ASP A C 1
ATOM 3571 O O . ASP A 1 486 ? -4.171 14.945 -10.105 1.00 98.69 486 ASP A O 1
ATOM 3575 N N . LEU A 1 487 ? -4.272 13.465 -11.799 1.00 98.69 487 LEU A N 1
ATOM 3576 C CA . LEU A 1 487 ? -5.402 12.701 -11.254 1.00 98.69 487 LEU A CA 1
ATOM 3577 C C . LEU A 1 487 ? -5.050 12.015 -9.923 1.00 98.69 487 LEU A C 1
ATOM 3579 O O . LEU A 1 487 ? -5.815 12.102 -8.960 1.00 98.69 487 LEU A O 1
ATOM 3583 N N . ILE A 1 488 ? -3.873 11.385 -9.836 1.00 98.81 488 ILE A N 1
ATOM 3584 C CA . ILE A 1 488 ? -3.370 10.761 -8.602 1.00 98.81 488 ILE A CA 1
ATOM 3585 C C . ILE A 1 488 ? -3.242 11.806 -7.484 1.00 98.81 488 ILE A C 1
ATOM 3587 O O . ILE A 1 488 ? -3.719 11.580 -6.372 1.00 98.81 488 ILE A O 1
ATOM 3591 N N . ALA A 1 489 ? -2.673 12.980 -7.775 1.00 98.25 489 ALA A N 1
ATOM 3592 C CA . ALA A 1 489 ? -2.516 14.058 -6.799 1.00 98.25 489 ALA A CA 1
ATOM 3593 C C . ALA A 1 489 ? -3.868 14.617 -6.309 1.00 98.25 489 ALA A C 1
ATOM 3595 O O . ALA A 1 489 ? -4.033 14.915 -5.122 1.00 98.25 489 ALA A O 1
ATOM 3596 N N . GLN A 1 490 ? -4.862 14.730 -7.196 1.00 98.31 490 GLN A N 1
ATOM 3597 C CA . GLN A 1 490 ? -6.217 15.144 -6.827 1.00 98.31 490 GLN A CA 1
ATOM 3598 C C . GLN A 1 490 ? -6.901 14.124 -5.906 1.00 98.31 490 GLN A C 1
ATOM 3600 O O . GLN A 1 490 ? -7.511 14.509 -4.899 1.00 98.31 490 GLN A O 1
ATOM 3605 N N . ALA A 1 491 ? -6.794 12.834 -6.229 1.00 98.69 491 ALA A N 1
ATOM 3606 C CA . ALA A 1 491 ? -7.326 11.764 -5.394 1.00 98.69 491 ALA A CA 1
ATOM 3607 C C . ALA A 1 491 ? -6.635 11.742 -4.023 1.00 98.69 491 ALA A C 1
ATOM 3609 O O . ALA A 1 491 ? -7.316 11.703 -3.000 1.00 98.69 491 ALA A O 1
ATOM 3610 N N . ALA A 1 492 ? -5.305 11.883 -3.985 1.00 98.69 492 ALA A N 1
ATOM 3611 C CA . ALA A 1 492 ? -4.523 11.942 -2.751 1.00 98.69 492 ALA A CA 1
ATOM 3612 C C . ALA A 1 492 ? -5.002 13.046 -1.800 1.00 98.69 492 ALA A C 1
ATOM 3614 O O . ALA A 1 492 ? -5.189 12.799 -0.608 1.00 98.69 492 ALA A O 1
ATOM 3615 N N . ARG A 1 493 ? -5.268 14.250 -2.326 1.00 98.44 493 ARG A N 1
ATOM 3616 C CA . ARG A 1 493 ? -5.819 15.362 -1.537 1.00 98.44 493 ARG A CA 1
ATOM 3617 C C . ARG A 1 493 ? -7.177 15.009 -0.931 1.00 98.44 493 ARG A C 1
ATOM 3619 O O . ARG A 1 493 ? -7.397 15.255 0.250 1.00 98.44 493 ARG A O 1
ATOM 3626 N N . THR A 1 494 ? -8.076 14.446 -1.736 1.00 98.81 494 THR A N 1
ATOM 3627 C CA . THR A 1 494 ? -9.434 14.078 -1.300 1.00 98.81 494 THR A CA 1
ATOM 3628 C C . THR A 1 494 ? -9.386 13.012 -0.206 1.00 98.81 494 THR A C 1
ATOM 3630 O O . THR A 1 494 ? -9.996 13.172 0.846 1.00 98.81 494 THR A O 1
ATOM 3633 N N . LEU A 1 495 ? -8.583 11.968 -0.411 1.00 98.88 495 LEU A N 1
ATOM 3634 C CA . LEU A 1 495 ? -8.433 10.871 0.543 1.00 98.88 495 LEU A CA 1
ATOM 3635 C C . LEU A 1 495 ? -7.732 11.301 1.837 1.00 98.88 495 LEU A C 1
ATOM 3637 O O . LEU A 1 495 ? -8.058 10.780 2.898 1.00 98.88 495 LEU A O 1
ATOM 3641 N N . LEU A 1 496 ? -6.806 12.263 1.782 1.00 98.75 496 LEU A N 1
ATOM 3642 C CA . LEU A 1 496 ? -6.170 12.815 2.982 1.00 98.75 496 LEU A CA 1
ATOM 3643 C C . LEU A 1 496 ? -7.156 13.608 3.850 1.00 98.75 496 LEU A C 1
ATOM 3645 O O . LEU A 1 496 ? -7.090 13.532 5.079 1.00 98.75 496 LEU A O 1
ATOM 3649 N N . ILE A 1 497 ? -8.061 14.363 3.221 1.00 98.81 497 ILE A N 1
ATOM 3650 C CA . ILE A 1 497 ? -9.139 15.065 3.928 1.00 98.81 497 ILE A CA 1
ATOM 3651 C C . ILE A 1 497 ? -10.051 14.036 4.601 1.00 98.81 497 ILE A C 1
ATOM 3653 O O . ILE A 1 497 ? -10.300 14.135 5.801 1.00 98.81 497 ILE A O 1
ATOM 3657 N N . GLU A 1 498 ? -10.481 13.016 3.856 1.00 98.69 498 GLU A N 1
ATOM 3658 C CA . GLU A 1 498 ? -11.379 11.981 4.368 1.00 98.69 498 GLU A CA 1
ATOM 3659 C C . GLU A 1 498 ? -10.749 11.158 5.504 1.00 98.69 498 GLU A C 1
ATOM 3661 O O . GLU A 1 498 ? -11.389 10.909 6.524 1.00 98.69 498 GLU A O 1
ATOM 3666 N N . ALA A 1 499 ? -9.461 10.814 5.397 1.00 98.62 499 ALA A N 1
ATOM 3667 C CA . ALA A 1 499 ? -8.717 10.105 6.443 1.00 98.62 499 ALA A CA 1
ATOM 3668 C C . ALA A 1 499 ? -8.678 10.858 7.790 1.00 98.62 499 ALA A C 1
ATOM 3670 O O . ALA A 1 499 ? -8.420 10.254 8.832 1.00 98.62 499 ALA A O 1
ATOM 3671 N N . ASN A 1 500 ? -8.931 12.170 7.767 1.00 98.62 500 ASN A N 1
ATOM 3672 C CA . ASN A 1 500 ? -8.957 13.069 8.920 1.00 98.62 500 ASN A CA 1
ATOM 3673 C C . ASN A 1 500 ? -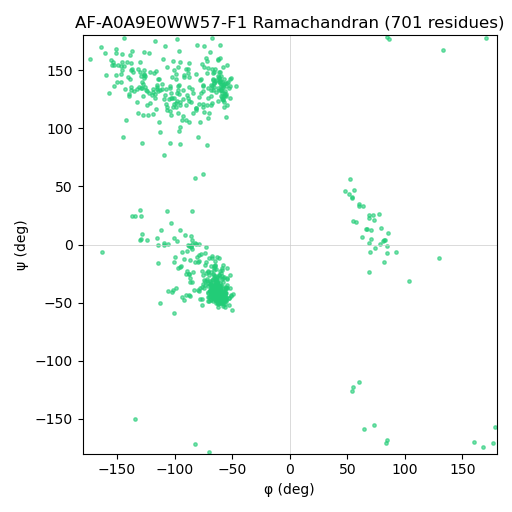10.375 13.552 9.294 1.00 98.62 500 ASN A C 1
ATOM 3675 O O . ASN A 1 500 ? -10.550 14.329 10.246 1.00 98.62 500 ASN A O 1
ATOM 3679 N N . ALA A 1 501 ? -11.399 13.128 8.554 1.00 98.25 501 ALA A N 1
ATOM 3680 C CA . ALA A 1 501 ? -12.775 13.555 8.756 1.00 98.25 501 ALA A CA 1
ATOM 3681 C C . ALA A 1 501 ? -13.425 12.861 9.967 1.00 98.25 501 ALA A C 1
ATOM 3683 O O . ALA A 1 501 ? -13.032 11.769 10.373 1.00 98.25 501 ALA A O 1
ATOM 3684 N N . VAL A 1 502 ? -14.444 13.511 10.544 1.00 97.75 502 VAL A N 1
ATOM 3685 C CA . VAL A 1 502 ? -15.403 12.837 11.432 1.00 97.75 502 VAL A CA 1
ATOM 3686 C C . VAL A 1 502 ? -16.570 12.392 10.572 1.00 97.75 502 VAL A C 1
ATOM 3688 O O . VAL A 1 502 ? -17.321 13.231 10.067 1.00 97.75 502 VAL A O 1
ATOM 3691 N N . THR A 1 503 ? -16.687 11.080 10.395 1.00 96.19 503 THR A N 1
ATOM 3692 C CA . THR A 1 503 ? -17.646 10.477 9.462 1.00 96.19 503 THR A CA 1
ATOM 3693 C C . THR A 1 503 ? -18.710 9.628 10.144 1.00 96.19 503 THR A C 1
ATOM 3695 O O . THR A 1 503 ? -19.510 9.016 9.450 1.00 96.19 503 THR A O 1
ATOM 3698 N N . ASP A 1 504 ? -18.756 9.587 11.481 1.00 91.56 504 ASP A N 1
ATOM 3699 C CA . ASP A 1 504 ? -19.858 8.941 12.198 1.00 91.56 504 ASP A CA 1
ATOM 3700 C C . ASP A 1 504 ? -21.099 9.845 12.298 1.00 91.56 504 ASP A C 1
ATOM 3702 O O . ASP A 1 504 ? -21.074 11.029 11.958 1.00 91.56 504 ASP A O 1
ATOM 3706 N N . ASN A 1 505 ? -22.207 9.276 12.775 1.00 91.94 505 ASN A N 1
ATOM 3707 C CA . ASN A 1 505 ? -23.461 9.986 12.996 1.00 91.94 505 ASN A CA 1
ATOM 3708 C C . ASN A 1 505 ? -24.267 9.345 14.141 1.00 91.94 505 ASN A C 1
ATOM 3710 O O . ASN A 1 505 ? -24.267 8.117 14.262 1.00 91.94 505 ASN A O 1
ATOM 3714 N N . PRO A 1 506 ? -25.007 10.131 14.949 1.00 92.38 506 PRO A N 1
ATOM 3715 C CA . PRO A 1 506 ? -25.029 11.598 14.975 1.00 92.38 506 PRO A CA 1
ATOM 3716 C C . PRO A 1 506 ? -23.759 12.201 15.588 1.00 92.38 506 PRO A C 1
ATOM 3718 O O . PRO A 1 506 ? -23.029 11.519 16.309 1.00 92.38 506 PRO A O 1
ATOM 3721 N N . LEU A 1 507 ? -23.508 13.478 15.304 1.00 95.56 507 LEU A N 1
ATOM 3722 C CA . LEU A 1 507 ? -22.356 14.221 15.815 1.00 95.56 507 LEU A CA 1
ATOM 3723 C C . LEU A 1 507 ? -22.690 14.939 17.121 1.00 95.56 507 LEU A C 1
ATOM 3725 O O . LEU A 1 507 ? -23.793 15.453 17.292 1.00 95.56 507 LEU A O 1
ATOM 3729 N N . VAL A 1 508 ? -21.713 14.995 18.022 1.00 95.25 508 VAL A N 1
ATOM 3730 C CA . VAL A 1 508 ? -21.796 15.652 19.330 1.00 95.25 508 VAL A CA 1
ATOM 3731 C C . VAL A 1 508 ? -21.051 16.982 19.282 1.00 95.25 508 VAL A C 1
ATOM 3733 O O . VAL A 1 508 ? -19.861 17.024 18.958 1.00 95.25 508 VAL A O 1
ATOM 3736 N N . PHE A 1 509 ? -21.731 18.063 19.658 1.00 96.25 509 PHE A N 1
ATOM 3737 C CA . PHE A 1 509 ? -21.151 19.398 19.779 1.00 96.25 509 PHE A CA 1
ATOM 3738 C C . PHE A 1 509 ? -21.140 19.806 21.249 1.00 96.25 509 PHE A C 1
ATOM 3740 O O . PHE A 1 509 ? -22.144 20.245 21.800 1.00 96.25 509 PHE A O 1
ATOM 3747 N N . VAL A 1 510 ? -19.991 19.608 21.901 1.00 94.12 510 VAL A N 1
ATOM 3748 C CA . VAL A 1 510 ? -19.832 19.799 23.353 1.00 94.12 510 VAL A CA 1
ATOM 3749 C C . VAL A 1 510 ? -20.189 21.222 23.783 1.00 94.12 510 VAL A C 1
ATOM 3751 O O . VAL A 1 510 ? -20.882 21.384 24.783 1.00 94.12 510 VAL A O 1
ATOM 3754 N N . ASP A 1 511 ? -19.777 22.228 23.008 1.00 93.06 511 ASP A N 1
ATOM 3755 C CA . ASP A 1 511 ? -19.959 23.645 23.350 1.00 93.06 511 ASP A CA 1
ATOM 3756 C C . ASP A 1 511 ? -21.437 24.058 23.433 1.00 93.06 511 ASP A C 1
ATOM 3758 O O . ASP A 1 511 ? -21.795 24.904 24.251 1.00 93.06 511 ASP A O 1
ATOM 3762 N N . THR A 1 512 ? -22.305 23.447 22.619 1.00 92.31 512 THR A N 1
ATOM 3763 C CA . THR A 1 512 ? -23.757 23.696 22.635 1.00 92.31 512 THR A CA 1
ATOM 3764 C C . THR A 1 512 ? -24.537 22.619 23.391 1.00 92.31 512 THR A C 1
ATOM 3766 O O . THR A 1 512 ? -25.698 22.819 23.741 1.00 92.31 512 THR A O 1
ATOM 3769 N N . GLY A 1 513 ? -23.911 21.472 23.668 1.00 87.06 513 GLY A N 1
ATOM 3770 C CA . GLY A 1 513 ? -24.564 20.292 24.232 1.00 87.06 513 GLY A CA 1
ATOM 3771 C C . GLY A 1 513 ? -25.506 19.581 23.254 1.00 87.06 513 GLY A C 1
ATOM 3772 O O . GLY A 1 513 ? -26.293 18.734 23.685 1.00 87.06 513 GLY A O 1
ATOM 3773 N N . GLU A 1 514 ? -25.448 19.919 21.964 1.00 89.56 514 GLU A N 1
ATOM 3774 C CA . GLU A 1 514 ? -26.341 19.392 20.934 1.00 89.56 514 GLU A CA 1
ATOM 3775 C C . GLU A 1 514 ? -25.816 18.095 20.311 1.00 89.56 514 GLU A C 1
ATOM 3777 O O . GLU A 1 514 ? -24.610 17.855 20.193 1.00 89.56 514 GLU A O 1
ATOM 3782 N N . VAL A 1 515 ? -26.762 17.268 19.861 1.00 90.50 515 VAL A N 1
ATOM 3783 C CA . VAL A 1 515 ? -26.503 16.086 19.038 1.00 90.50 515 VAL A CA 1
ATOM 3784 C C . VAL A 1 515 ? -27.218 16.272 17.710 1.00 90.50 515 VAL A C 1
ATOM 3786 O O . VAL A 1 515 ? -28.447 16.283 17.659 1.00 90.50 515 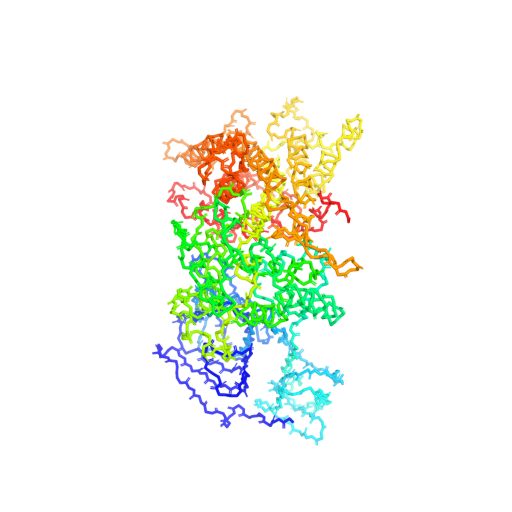VAL A O 1
ATOM 3789 N N . LEU A 1 516 ? -26.445 16.433 16.639 1.00 91.38 516 LEU A N 1
ATOM 3790 C CA . LEU A 1 516 ? -26.967 16.739 15.311 1.00 91.38 516 LEU A CA 1
ATOM 3791 C C . LEU A 1 516 ? -26.835 15.521 14.400 1.00 91.38 516 LEU A C 1
ATOM 3793 O O . LEU A 1 516 ? -25.758 14.937 14.270 1.00 91.38 516 LEU A O 1
ATOM 3797 N N . SER A 1 517 ? -27.938 15.148 13.751 1.00 91.12 517 SER A N 1
ATOM 3798 C CA . SER A 1 517 ? -27.922 14.129 12.702 1.00 91.12 517 SER A CA 1
ATOM 3799 C C . SER A 1 517 ? -27.642 14.784 11.351 1.00 91.12 517 SER A C 1
ATOM 3801 O O . SER A 1 517 ? -28.354 15.701 10.951 1.00 91.12 517 SER A O 1
ATOM 3803 N N . GLY A 1 518 ? -26.632 14.285 10.646 1.00 92.81 518 GLY A N 1
ATOM 3804 C CA . GLY A 1 518 ? -26.247 14.684 9.295 1.00 92.81 518 GLY A CA 1
ATOM 3805 C C . GLY A 1 518 ? -25.974 13.465 8.409 1.00 92.81 518 GLY A C 1
ATOM 3806 O O . GLY A 1 518 ? -26.567 12.406 8.609 1.00 92.81 518 GLY A O 1
ATOM 3807 N N . GLY A 1 519 ? -25.075 13.625 7.432 1.00 94.62 519 GLY A N 1
ATOM 3808 C CA . GLY A 1 519 ? -24.762 12.606 6.419 1.00 94.62 519 GLY A CA 1
ATOM 3809 C C . GLY A 1 519 ? -23.269 12.435 6.125 1.00 94.62 519 GLY A C 1
ATOM 3810 O O . GLY A 1 519 ? -22.918 11.979 5.043 1.00 94.62 519 GLY A O 1
ATOM 3811 N N . ASN A 1 520 ? -22.377 12.791 7.062 1.00 96.94 520 ASN A N 1
ATOM 3812 C CA . ASN A 1 520 ? -20.916 12.699 6.866 1.00 96.94 520 ASN A CA 1
ATOM 3813 C C . ASN A 1 520 ? -20.409 11.266 6.618 1.00 96.94 520 ASN A C 1
ATOM 3815 O O . ASN A 1 520 ? -19.258 11.070 6.248 1.00 96.94 520 ASN A O 1
ATOM 3819 N N . PHE A 1 521 ? -21.256 10.266 6.836 1.00 95.62 521 PHE A N 1
ATOM 3820 C CA . PHE A 1 521 ? -20.976 8.863 6.569 1.00 95.62 521 PHE A CA 1
ATOM 3821 C C . PHE A 1 521 ? -21.064 8.478 5.081 1.00 95.62 521 PHE A C 1
ATOM 3823 O O . PHE A 1 521 ? -20.749 7.339 4.731 1.00 95.62 521 PHE A O 1
ATOM 3830 N N . HIS A 1 522 ? -21.544 9.381 4.217 1.00 97.69 522 HIS A N 1
ATOM 3831 C CA . HIS A 1 522 ? -21.763 9.109 2.800 1.00 97.69 522 HIS A CA 1
ATOM 3832 C C . HIS A 1 522 ? -20.459 9.311 2.020 1.00 97.69 522 HIS A C 1
ATOM 3834 O O . HIS A 1 522 ? -19.967 10.428 1.873 1.00 97.69 522 HIS A O 1
ATOM 3840 N N . ALA A 1 523 ? -19.902 8.228 1.481 1.00 98.00 523 ALA A N 1
ATOM 3841 C CA . ALA A 1 523 ? -18.534 8.191 0.958 1.00 98.00 523 ALA A CA 1
ATOM 3842 C C . ALA A 1 523 ? -18.385 8.673 -0.504 1.00 98.00 523 ALA A C 1
ATOM 3844 O O . ALA A 1 523 ? -17.473 8.239 -1.206 1.00 98.00 523 ALA A O 1
ATOM 3845 N N . GLU A 1 524 ? -19.247 9.578 -0.976 1.00 98.44 524 GLU A N 1
ATOM 3846 C CA . GLU A 1 524 ? -19.237 10.050 -2.376 1.00 98.44 524 GLU A CA 1
ATOM 3847 C C . GLU A 1 524 ? -17.880 10.636 -2.810 1.00 98.44 524 GLU A C 1
ATOM 3849 O O . GLU A 1 524 ? -17.370 10.257 -3.869 1.00 98.44 524 GLU A O 1
ATOM 3854 N N . PRO A 1 525 ? -17.210 11.480 -1.992 1.00 98.56 525 PRO A N 1
ATOM 3855 C CA . PRO A 1 525 ? -15.893 12.003 -2.354 1.00 98.56 525 PRO A CA 1
ATOM 3856 C C . PRO A 1 525 ? -14.846 10.895 -2.535 1.00 98.56 525 PRO A C 1
ATOM 3858 O O . PRO A 1 525 ? -13.979 10.988 -3.406 1.00 98.56 525 PRO A O 1
ATOM 3861 N N . VAL A 1 526 ? -14.938 9.826 -1.738 1.00 98.81 526 VAL A N 1
ATOM 3862 C CA . VAL A 1 526 ? -14.051 8.659 -1.830 1.00 98.81 526 VAL A CA 1
ATOM 3863 C C . VAL A 1 526 ? -14.343 7.858 -3.092 1.00 98.81 526 VAL A C 1
ATOM 3865 O O . VAL A 1 526 ? -13.403 7.435 -3.763 1.00 98.81 526 VAL A O 1
ATOM 3868 N N . ALA A 1 527 ? -15.621 7.678 -3.438 1.00 98.75 527 ALA A N 1
ATOM 3869 C CA . ALA A 1 527 ? -16.030 6.983 -4.653 1.00 98.75 527 ALA A CA 1
ATOM 3870 C C . ALA A 1 527 ? -15.475 7.680 -5.905 1.00 98.75 527 ALA A C 1
ATOM 3872 O O . ALA A 1 527 ? -14.833 7.033 -6.733 1.00 98.75 527 ALA A O 1
ATOM 3873 N N . PHE A 1 528 ? -15.600 9.010 -5.994 1.00 98.81 528 PHE A N 1
ATOM 3874 C CA . PHE A 1 528 ? -15.024 9.791 -7.095 1.00 98.81 528 PHE A CA 1
ATOM 3875 C C . PHE A 1 528 ? -13.498 9.750 -7.127 1.00 98.81 528 PHE A C 1
ATOM 3877 O O . PHE A 1 528 ? -12.908 9.633 -8.205 1.00 98.81 528 PHE A O 1
ATOM 3884 N N . ALA A 1 529 ? -12.839 9.828 -5.967 1.00 98.88 529 ALA A N 1
ATOM 3885 C CA . ALA A 1 529 ? -11.386 9.704 -5.895 1.00 98.88 529 ALA A CA 1
ATOM 3886 C C . ALA A 1 529 ? -10.919 8.328 -6.396 1.00 98.88 529 ALA A C 1
ATOM 3888 O O . ALA A 1 529 ? -9.961 8.246 -7.166 1.00 98.88 529 ALA A O 1
ATOM 3889 N N . ALA A 1 530 ? -11.616 7.258 -6.015 1.00 98.88 530 ALA A N 1
ATOM 3890 C CA . ALA A 1 530 ? -11.311 5.909 -6.465 1.00 98.88 530 ALA A CA 1
ATOM 3891 C C . ALA A 1 530 ? -11.569 5.725 -7.971 1.00 98.88 530 ALA A C 1
ATOM 3893 O O . ALA A 1 530 ? -10.695 5.235 -8.683 1.00 98.88 530 ALA A O 1
ATOM 3894 N N . ASP A 1 531 ? -12.706 6.193 -8.488 1.00 98.88 531 ASP A N 1
ATOM 3895 C CA . ASP A 1 531 ? -13.003 6.128 -9.923 1.00 98.88 531 ASP A CA 1
ATOM 3896 C C . ASP A 1 531 ? -11.997 6.940 -10.759 1.00 98.88 531 ASP A C 1
ATOM 3898 O O . ASP A 1 531 ? -11.577 6.500 -11.829 1.00 98.88 531 ASP A O 1
ATOM 3902 N N . THR A 1 532 ? -11.522 8.072 -10.234 1.00 98.75 532 THR A N 1
ATOM 3903 C CA . THR A 1 532 ? -10.454 8.875 -10.849 1.00 98.75 532 THR A CA 1
ATOM 3904 C C . THR A 1 532 ? -9.120 8.121 -10.895 1.00 98.75 532 THR A C 1
ATOM 3906 O O . THR A 1 532 ? -8.435 8.128 -11.922 1.00 98.75 532 THR A O 1
ATOM 3909 N N . LEU A 1 533 ? -8.749 7.429 -9.811 1.00 98.94 533 LEU A N 1
ATOM 3910 C CA . LEU A 1 533 ? -7.541 6.597 -9.771 1.00 98.94 533 LEU A CA 1
ATOM 3911 C C . LEU A 1 533 ? -7.604 5.447 -10.778 1.00 98.94 533 LEU A C 1
ATOM 3913 O O . LEU A 1 533 ? -6.584 5.108 -11.376 1.00 98.94 533 LEU A O 1
ATOM 3917 N N . ALA A 1 534 ? -8.785 4.874 -11.010 1.00 98.94 534 ALA A N 1
ATOM 3918 C CA . ALA A 1 534 ? -8.948 3.816 -11.997 1.00 98.94 534 ALA A CA 1
ATOM 3919 C C . ALA A 1 534 ? -8.580 4.263 -13.418 1.00 98.94 534 ALA A C 1
ATOM 3921 O O . ALA A 1 534 ? -7.933 3.506 -14.144 1.00 98.94 534 ALA A O 1
ATOM 3922 N N . LEU A 1 535 ? -8.942 5.495 -13.797 1.00 98.88 535 LEU A N 1
ATOM 3923 C CA . LEU A 1 535 ? -8.555 6.076 -15.086 1.00 98.88 535 LEU A CA 1
ATOM 3924 C C . LEU A 1 535 ? -7.031 6.166 -15.205 1.00 98.88 535 LEU A C 1
ATOM 3926 O O . LEU A 1 535 ? -6.461 5.708 -16.193 1.00 98.88 535 LEU A O 1
ATOM 3930 N N . ALA A 1 536 ? -6.366 6.690 -14.170 1.00 98.88 536 ALA A N 1
ATOM 3931 C CA . ALA A 1 536 ? -4.912 6.820 -14.149 1.00 98.88 536 ALA A CA 1
ATOM 3932 C C . ALA A 1 536 ? -4.207 5.454 -14.245 1.00 98.88 536 ALA A C 1
ATOM 3934 O O . ALA A 1 536 ? -3.310 5.280 -15.066 1.00 98.88 536 ALA A O 1
ATOM 3935 N N . ILE A 1 537 ? -4.633 4.461 -13.455 1.00 98.94 537 ILE A N 1
ATOM 3936 C CA . ILE A 1 537 ? -4.052 3.107 -13.476 1.00 98.94 537 ILE A CA 1
ATOM 3937 C C . ILE A 1 537 ? -4.237 2.445 -14.849 1.00 98.94 537 ILE A C 1
ATOM 3939 O O . ILE A 1 537 ? -3.309 1.799 -15.348 1.00 98.94 537 ILE A O 1
ATOM 3943 N N . SER A 1 538 ? -5.414 2.613 -15.462 1.00 98.88 538 SER A N 1
ATOM 3944 C CA . SER A 1 538 ? -5.714 2.078 -16.791 1.00 98.88 538 SER A CA 1
ATOM 3945 C C . SER A 1 538 ? -4.829 2.711 -17.867 1.00 98.88 538 SER A C 1
ATOM 3947 O O . SER A 1 538 ? -4.227 1.987 -18.657 1.00 98.88 538 SER A O 1
ATOM 3949 N N . GLU A 1 539 ? -4.693 4.040 -17.881 1.00 98.88 539 GLU A N 1
ATOM 3950 C CA . GLU A 1 539 ? -3.915 4.748 -18.907 1.00 98.88 539 GLU A CA 1
ATOM 3951 C C . GLU A 1 539 ? -2.402 4.532 -18.773 1.00 98.88 539 GLU A C 1
ATOM 3953 O O . GLU A 1 539 ? -1.717 4.417 -19.792 1.00 98.88 539 GLU A O 1
ATOM 3958 N N . ILE A 1 540 ? -1.877 4.378 -17.548 1.00 98.94 540 ILE A N 1
ATOM 3959 C CA . ILE A 1 540 ? -0.482 3.952 -17.325 1.00 98.94 540 ILE A CA 1
ATOM 3960 C C . ILE A 1 540 ? -0.232 2.588 -17.988 1.00 98.94 540 ILE A C 1
ATOM 3962 O O . ILE A 1 540 ? 0.760 2.416 -18.702 1.00 98.94 540 ILE A O 1
ATOM 3966 N N . GLY A 1 541 ? -1.142 1.628 -17.791 1.00 98.88 541 GLY A N 1
ATOM 3967 C CA . GLY A 1 541 ? -1.059 0.308 -18.420 1.00 98.88 541 GLY A CA 1
ATOM 3968 C C . GLY A 1 541 ? -1.204 0.373 -19.940 1.00 98.88 541 GLY A C 1
ATOM 3969 O O . GLY A 1 541 ? -0.421 -0.239 -20.660 1.00 98.88 541 GLY A O 1
ATOM 3970 N N . ALA A 1 542 ? -2.151 1.163 -20.447 1.00 98.81 542 ALA A N 1
ATOM 3971 C CA . ALA A 1 542 ? -2.408 1.284 -21.879 1.00 98.81 542 ALA A CA 1
ATOM 3972 C C . ALA A 1 542 ? -1.204 1.852 -22.648 1.00 98.81 542 ALA A C 1
ATOM 3974 O O . ALA A 1 542 ? -0.809 1.295 -23.675 1.00 98.81 542 ALA A O 1
ATOM 3975 N N . ILE A 1 543 ? -0.577 2.930 -22.157 1.00 98.88 543 ILE A N 1
ATOM 3976 C CA . ILE A 1 543 ? 0.597 3.498 -22.835 1.00 98.88 543 ILE A CA 1
ATOM 3977 C C . ILE A 1 543 ? 1.824 2.580 -22.732 1.00 98.88 543 ILE A C 1
ATOM 3979 O O . ILE A 1 543 ? 2.597 2.499 -23.687 1.00 98.88 543 ILE A O 1
ATOM 3983 N N . SER A 1 544 ? 1.982 1.866 -21.612 1.00 98.94 544 SER A N 1
ATOM 3984 C CA . SER A 1 544 ? 3.034 0.860 -21.415 1.00 98.94 544 SER A CA 1
ATOM 3985 C C . SER A 1 544 ? 2.904 -0.298 -22.405 1.00 98.94 544 SER A C 1
ATOM 3987 O O . SER A 1 544 ? 3.850 -0.628 -23.118 1.00 98.94 544 SER A O 1
ATOM 3989 N N . GLU A 1 545 ? 1.700 -0.843 -22.556 1.00 98.81 545 GLU A N 1
ATOM 3990 C CA . GLU A 1 545 ? 1.426 -1.926 -23.499 1.00 98.81 545 GLU A CA 1
ATOM 3991 C C . GLU A 1 545 ? 1.709 -1.506 -24.955 1.00 98.81 545 GLU A C 1
ATOM 3993 O O . GLU A 1 545 ? 2.311 -2.265 -25.716 1.00 98.81 545 GLU A O 1
ATOM 3998 N N . ARG A 1 546 ? 1.392 -0.260 -25.337 1.00 98.81 546 ARG A N 1
ATOM 3999 C CA . ARG A 1 546 ? 1.761 0.284 -26.658 1.00 98.81 546 ARG A CA 1
ATOM 4000 C C . ARG A 1 546 ? 3.272 0.440 -26.854 1.00 98.81 546 ARG A C 1
ATOM 4002 O O . ARG A 1 546 ? 3.728 0.417 -27.997 1.00 98.81 546 ARG A O 1
ATOM 4009 N N . ARG A 1 547 ? 4.059 0.614 -25.787 1.00 98.81 547 ARG A N 1
ATOM 4010 C CA . ARG A 1 547 ? 5.531 0.607 -25.857 1.00 98.81 547 ARG A CA 1
ATOM 4011 C C . ARG A 1 547 ? 6.087 -0.811 -26.007 1.00 98.81 547 ARG A C 1
ATOM 4013 O O . ARG A 1 547 ? 7.007 -0.997 -26.797 1.00 98.81 547 ARG A O 1
ATOM 4020 N N . VAL A 1 548 ? 5.475 -1.815 -25.372 1.00 98.81 548 VAL A N 1
ATOM 4021 C CA . VAL A 1 548 ? 5.791 -3.235 -25.635 1.00 98.81 548 VAL A CA 1
ATOM 4022 C C . VAL A 1 548 ? 5.571 -3.562 -27.112 1.00 98.81 548 VAL A C 1
ATOM 4024 O O . VAL A 1 548 ? 6.485 -4.063 -27.764 1.00 98.81 548 VAL A O 1
ATOM 4027 N N . ALA A 1 549 ? 4.394 -3.217 -27.649 1.00 98.56 549 ALA A N 1
ATOM 4028 C CA . ALA A 1 549 ? 4.047 -3.446 -29.053 1.00 98.56 549 ALA A CA 1
ATOM 4029 C C . ALA A 1 549 ? 5.055 -2.799 -30.022 1.00 98.56 549 ALA A C 1
ATOM 4031 O O . ALA A 1 549 ? 5.394 -3.385 -31.044 1.00 98.56 549 ALA A O 1
ATOM 4032 N N . LEU A 1 550 ? 5.553 -1.605 -29.682 1.00 98.44 550 LEU A N 1
ATOM 4033 C CA . LEU A 1 550 ? 6.575 -0.907 -30.459 1.00 98.44 550 LEU A CA 1
ATOM 4034 C C . LEU A 1 550 ? 7.913 -1.650 -30.450 1.00 98.44 550 LEU A C 1
ATOM 4036 O O . LEU A 1 550 ? 8.519 -1.790 -31.504 1.00 98.44 550 LEU A O 1
ATOM 4040 N N . LEU A 1 551 ? 8.388 -2.109 -29.286 1.00 98.50 551 LEU A N 1
ATOM 4041 C CA . LEU A 1 551 ? 9.704 -2.748 -29.177 1.00 98.50 551 LEU A CA 1
ATOM 4042 C C . LEU A 1 551 ? 9.779 -4.075 -29.940 1.00 98.50 551 LEU A C 1
ATOM 4044 O O . LEU A 1 551 ? 10.800 -4.353 -30.570 1.00 98.50 551 LEU A O 1
ATOM 4048 N N . ILE A 1 552 ? 8.712 -4.878 -29.902 1.00 97.56 552 ILE A N 1
ATOM 4049 C CA . ILE A 1 552 ? 8.682 -6.185 -30.575 1.00 97.56 552 ILE A CA 1
ATOM 4050 C C . ILE A 1 552 ? 8.552 -6.083 -32.101 1.00 97.56 552 ILE A C 1
ATOM 4052 O O . ILE A 1 552 ? 8.832 -7.062 -32.794 1.00 97.56 552 ILE A O 1
ATOM 4056 N N .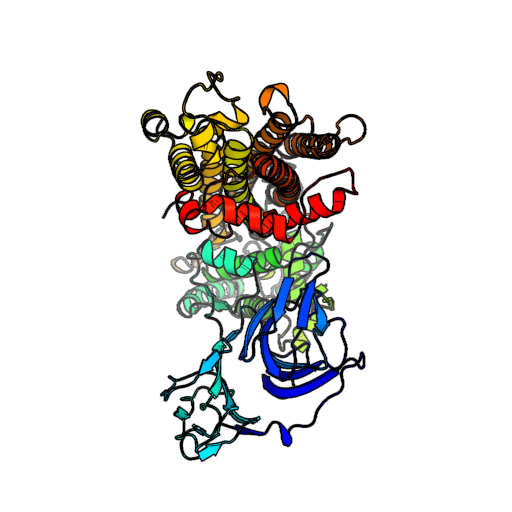 ASP A 1 553 ? 8.128 -4.929 -32.620 1.00 97.06 553 ASP A N 1
ATOM 4057 C CA . ASP A 1 553 ? 7.998 -4.669 -34.051 1.00 97.06 553 ASP A CA 1
ATOM 4058 C C . ASP A 1 553 ? 9.327 -4.156 -34.617 1.00 97.06 553 ASP A C 1
ATOM 4060 O O . ASP A 1 553 ? 9.697 -2.994 -34.437 1.00 97.06 553 ASP A O 1
ATOM 4064 N N . SER A 1 554 ? 10.035 -5.014 -35.353 1.00 94.38 554 SER A N 1
ATOM 4065 C CA . SER A 1 554 ? 11.339 -4.689 -35.941 1.00 94.38 554 SER A CA 1
ATOM 4066 C C . SER A 1 554 ? 11.299 -3.515 -36.925 1.00 94.38 554 SER A C 1
ATOM 4068 O O . SER A 1 554 ? 12.327 -2.882 -37.155 1.00 94.38 554 SER A O 1
ATOM 4070 N N . THR A 1 555 ? 10.135 -3.209 -37.512 1.00 91.62 555 THR A N 1
ATOM 4071 C CA . THR A 1 555 ? 9.979 -2.069 -38.432 1.00 91.62 555 THR A CA 1
ATOM 4072 C C . THR A 1 555 ? 9.923 -0.731 -37.697 1.00 91.62 555 THR A C 1
ATOM 4074 O O . THR A 1 555 ? 10.239 0.304 -38.282 1.00 91.62 555 THR A O 1
ATOM 4077 N N . LEU A 1 556 ? 9.556 -0.750 -36.412 1.00 91.06 556 LEU A N 1
ATOM 4078 C CA . LEU A 1 556 ? 9.451 0.435 -35.564 1.00 91.06 556 LEU A CA 1
ATOM 4079 C C . LEU A 1 556 ? 10.645 0.578 -34.617 1.00 91.06 556 LEU A C 1
ATOM 4081 O O . LEU A 1 556 ? 11.128 1.690 -34.413 1.00 91.06 556 LEU A O 1
ATOM 4085 N N . SER A 1 557 ? 11.118 -0.524 -34.030 1.00 92.62 557 SER A N 1
ATOM 4086 C CA . SER A 1 557 ? 12.176 -0.505 -33.013 1.00 92.62 557 SER A CA 1
ATOM 4087 C C . SER A 1 557 ? 13.591 -0.553 -33.585 1.00 92.62 557 SER A C 1
ATOM 4089 O O . SER A 1 557 ? 14.531 -0.115 -32.921 1.00 92.62 557 SER A O 1
ATOM 4091 N N . GLY A 1 558 ? 13.767 -1.110 -34.789 1.00 90.62 558 GLY A N 1
ATOM 4092 C CA . GLY A 1 558 ? 15.088 -1.436 -35.334 1.00 90.62 558 GLY A CA 1
ATOM 4093 C C . GLY A 1 558 ? 15.820 -2.550 -34.570 1.00 90.62 558 GLY A C 1
ATOM 4094 O O . GLY A 1 558 ? 17.022 -2.731 -34.760 1.00 90.62 558 GLY A O 1
ATOM 4095 N N . LEU A 1 559 ? 15.117 -3.277 -33.694 1.00 96.06 559 LEU A N 1
ATOM 4096 C CA . LEU A 1 559 ? 15.603 -4.451 -32.965 1.00 96.06 559 LEU A CA 1
ATOM 4097 C C . LEU A 1 559 ? 15.184 -5.746 -33.689 1.00 96.06 559 LEU A C 1
ATOM 4099 O O . LEU A 1 559 ? 14.309 -5.703 -34.562 1.00 96.06 559 LEU A O 1
ATOM 4103 N N . PRO A 1 560 ? 15.760 -6.914 -33.333 1.00 96.56 560 PRO A N 1
ATOM 4104 C CA . PRO A 1 560 ? 15.259 -8.196 -33.817 1.00 96.56 560 PRO A CA 1
ATOM 4105 C C . PRO A 1 560 ? 13.756 -8.354 -33.527 1.00 96.56 560 PRO A C 1
ATOM 4107 O O . PRO A 1 560 ? 13.301 -7.963 -32.444 1.00 96.56 560 PRO A O 1
ATOM 4110 N N . PRO A 1 561 ? 12.970 -8.923 -34.459 1.00 96.50 561 PRO A N 1
ATOM 4111 C CA . PRO A 1 561 ? 11.537 -9.104 -34.255 1.00 96.50 561 PRO A CA 1
ATOM 4112 C C . PRO A 1 561 ? 11.287 -9.954 -33.005 1.00 96.50 561 PRO A C 1
ATOM 4114 O O . PRO A 1 561 ? 11.951 -10.966 -32.783 1.00 96.50 561 PRO A O 1
ATOM 4117 N N . PHE A 1 562 ? 10.345 -9.514 -32.171 1.00 97.56 562 PHE A N 1
ATOM 4118 C CA . PHE A 1 562 ? 10.029 -10.128 -30.873 1.00 97.56 562 PHE A CA 1
ATOM 4119 C C . PHE A 1 562 ? 11.202 -10.214 -29.880 1.00 97.56 562 PHE A C 1
ATOM 4121 O O . PHE A 1 562 ? 11.115 -10.956 -28.900 1.00 97.56 562 PHE A O 1
ATOM 4128 N N . LEU A 1 563 ? 12.254 -9.409 -30.081 1.00 97.62 563 LEU A N 1
ATOM 4129 C CA . LEU A 1 563 ? 13.383 -9.222 -29.163 1.00 97.62 563 LEU A CA 1
ATOM 4130 C C . LEU A 1 563 ? 14.180 -10.500 -28.856 1.00 97.62 563 LEU A C 1
ATOM 4132 O O . LEU A 1 563 ? 14.681 -10.674 -27.741 1.00 97.62 563 LEU A O 1
ATOM 4136 N N . VAL A 1 564 ? 14.316 -11.382 -29.844 1.00 96.56 564 VAL A N 1
ATOM 4137 C CA . VAL A 1 564 ? 15.058 -12.640 -29.714 1.00 96.56 564 VAL A CA 1
ATOM 4138 C C . VAL A 1 564 ? 15.919 -12.909 -30.944 1.00 96.56 564 VAL A C 1
ATOM 4140 O O . VAL A 1 564 ? 15.583 -12.500 -32.059 1.00 96.56 564 VAL A O 1
ATOM 4143 N N . ASP A 1 565 ? 17.028 -13.615 -30.739 1.00 90.75 565 ASP A N 1
ATOM 4144 C CA . ASP A 1 565 ? 17.862 -14.112 -31.828 1.00 90.75 565 ASP A CA 1
ATOM 4145 C C . ASP A 1 565 ? 17.200 -15.315 -32.524 1.00 90.75 565 ASP A C 1
ATOM 4147 O O . ASP A 1 565 ? 16.437 -16.078 -31.925 1.00 90.75 565 ASP A O 1
ATOM 4151 N N . ASN A 1 566 ? 17.517 -15.520 -33.805 1.00 89.38 566 ASN A N 1
ATOM 4152 C CA . ASN A 1 566 ? 16.952 -16.589 -34.644 1.00 89.38 566 ASN A CA 1
ATOM 4153 C C . ASN A 1 566 ? 15.404 -16.628 -34.641 1.00 89.38 566 ASN A C 1
ATOM 4155 O O . ASN A 1 566 ? 14.802 -17.661 -34.312 1.00 89.38 566 ASN A O 1
ATOM 4159 N N . PRO A 1 567 ? 14.740 -15.513 -35.010 1.00 83.56 567 PRO A N 1
ATOM 4160 C CA . PRO A 1 567 ? 13.284 -15.460 -35.057 1.00 83.56 567 PRO A CA 1
ATOM 4161 C C . PRO A 1 567 ? 12.729 -16.500 -36.038 1.00 83.56 567 PRO A C 1
ATOM 4163 O O . PRO A 1 567 ? 13.271 -16.706 -37.124 1.00 83.56 567 PRO A O 1
ATOM 4166 N N . GLY A 1 568 ? 11.643 -17.167 -35.644 1.00 85.00 568 GLY A N 1
ATOM 4167 C CA . GLY A 1 568 ? 11.021 -18.265 -36.394 1.00 85.00 568 GLY A CA 1
ATOM 4168 C C . GLY A 1 568 ? 11.327 -19.645 -35.811 1.00 85.00 568 GLY A C 1
ATOM 4169 O O . GLY A 1 568 ? 10.460 -20.514 -35.854 1.00 85.00 568 GLY A O 1
ATOM 4170 N N . LEU A 1 569 ? 12.506 -19.821 -35.199 1.00 92.81 569 LEU A N 1
ATOM 4171 C CA . LEU A 1 569 ? 12.743 -20.916 -34.253 1.00 92.81 569 LEU A CA 1
ATOM 4172 C C . LEU A 1 569 ? 12.316 -20.500 -32.840 1.00 92.81 569 LEU A C 1
ATOM 4174 O O . LEU A 1 569 ? 11.641 -21.267 -32.161 1.00 92.81 569 LEU A O 1
ATOM 4178 N N . ASN A 1 570 ? 12.677 -19.276 -32.442 1.00 95.50 570 ASN A N 1
ATOM 4179 C CA . ASN A 1 570 ? 12.244 -18.659 -31.192 1.00 95.50 570 ASN A CA 1
ATOM 4180 C C . ASN A 1 570 ? 11.067 -17.703 -31.432 1.00 95.50 570 ASN A C 1
ATOM 4182 O O . ASN A 1 570 ? 11.031 -16.979 -32.435 1.00 95.50 570 ASN A O 1
ATOM 4186 N N . SER A 1 571 ? 10.127 -17.682 -30.488 1.00 96.88 571 SER A N 1
ATOM 4187 C CA . SER A 1 571 ? 8.985 -16.760 -30.454 1.00 96.88 571 SER A CA 1
ATOM 4188 C C . SER A 1 571 ? 9.252 -15.523 -29.592 1.00 96.88 571 SER A C 1
ATOM 4190 O O . SER A 1 571 ? 8.555 -14.515 -29.742 1.00 96.88 571 SER A O 1
ATOM 4192 N N . GLY A 1 572 ? 10.235 -15.580 -28.687 1.00 97.56 572 GLY A N 1
ATOM 4193 C CA . GLY A 1 572 ? 10.648 -14.450 -27.861 1.00 97.56 572 GLY A CA 1
ATOM 4194 C C . GLY A 1 572 ? 9.486 -13.835 -27.079 1.00 97.56 572 GLY A C 1
ATOM 4195 O O . GLY A 1 572 ? 8.741 -14.507 -26.365 1.00 97.56 572 GLY A O 1
ATOM 4196 N N . PHE A 1 573 ? 9.300 -12.525 -27.235 1.00 98.38 573 PHE A N 1
ATOM 4197 C CA . PHE A 1 573 ? 8.310 -11.738 -26.493 1.00 98.38 573 PHE A CA 1
ATOM 4198 C C . PHE A 1 573 ? 6.899 -11.749 -27.097 1.00 98.38 573 PHE A C 1
ATOM 4200 O O . PHE A 1 573 ? 6.008 -11.085 -26.564 1.00 98.38 573 PHE A O 1
ATOM 4207 N N . MET A 1 574 ? 6.660 -12.509 -28.170 1.00 98.06 574 MET A N 1
ATOM 4208 C CA . MET A 1 574 ? 5.385 -12.508 -28.897 1.00 98.06 574 MET A CA 1
ATOM 4209 C C . MET A 1 574 ? 4.172 -12.749 -27.984 1.00 98.06 574 MET A C 1
ATOM 4211 O O . MET A 1 574 ? 3.230 -11.961 -27.975 1.00 98.06 574 MET A O 1
ATOM 4215 N N . ILE A 1 575 ? 4.198 -13.810 -27.172 1.00 98.19 575 ILE A N 1
ATOM 4216 C CA . ILE A 1 575 ? 3.061 -14.165 -26.305 1.00 98.19 575 ILE A CA 1
ATOM 4217 C C . ILE A 1 575 ? 3.071 -13.379 -24.986 1.00 98.19 575 ILE A C 1
ATOM 4219 O O . ILE A 1 575 ? 2.012 -13.136 -24.409 1.00 98.19 575 ILE A O 1
ATOM 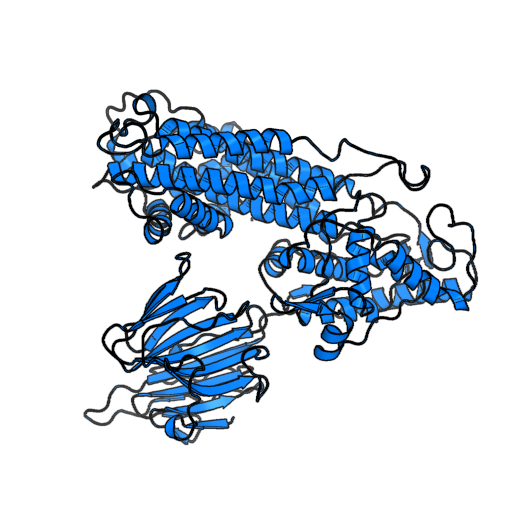4223 N N . ALA A 1 576 ? 4.232 -12.885 -24.541 1.00 98.50 576 ALA A N 1
ATOM 4224 C CA . ALA A 1 576 ? 4.286 -11.936 -23.428 1.00 98.50 576 ALA A CA 1
ATOM 4225 C C . ALA A 1 576 ? 3.509 -10.650 -23.768 1.00 98.50 576 ALA A C 1
ATOM 4227 O O . ALA A 1 576 ? 2.745 -10.150 -22.944 1.00 98.50 576 ALA A O 1
ATOM 4228 N N . HIS A 1 577 ? 3.616 -10.159 -25.008 1.00 98.62 577 HIS A N 1
ATOM 4229 C CA . HIS A 1 577 ? 2.813 -9.027 -25.474 1.00 98.62 577 HIS A CA 1
ATOM 4230 C C . HIS A 1 577 ? 1.307 -9.328 -25.482 1.00 98.62 577 HIS A C 1
ATOM 4232 O O . HIS A 1 577 ? 0.528 -8.491 -25.028 1.00 98.62 577 HIS A O 1
ATOM 4238 N N . VAL A 1 578 ? 0.885 -10.528 -25.899 1.00 98.69 578 VAL A N 1
ATOM 4239 C CA . VAL A 1 578 ? -0.533 -10.938 -25.839 1.00 98.69 578 VAL A CA 1
ATOM 4240 C C . VAL A 1 578 ? -1.074 -10.861 -24.407 1.00 98.69 578 VAL A C 1
ATOM 4242 O O . VAL A 1 578 ? -2.166 -10.333 -24.193 1.00 98.69 578 VAL A O 1
ATOM 4245 N N . THR A 1 579 ? -0.295 -11.310 -23.418 1.00 98.81 579 THR A N 1
ATOM 4246 C CA . THR A 1 579 ? -0.645 -11.166 -21.996 1.00 98.81 579 THR A CA 1
ATOM 4247 C C . THR A 1 579 ? -0.811 -9.696 -21.604 1.00 98.81 579 THR A C 1
ATOM 4249 O O . THR A 1 579 ? -1.818 -9.338 -20.996 1.00 98.81 579 THR A O 1
ATOM 4252 N N . ALA A 1 580 ? 0.126 -8.821 -21.985 1.00 98.88 580 ALA A N 1
ATOM 4253 C CA . ALA A 1 580 ? 0.015 -7.388 -21.703 1.00 98.88 580 ALA A CA 1
ATOM 4254 C C . ALA A 1 580 ? -1.247 -6.764 -22.335 1.00 98.88 580 ALA A C 1
ATOM 4256 O O . ALA A 1 580 ? -1.962 -6.009 -21.674 1.00 98.88 580 ALA A O 1
ATOM 4257 N N . ALA A 1 581 ? -1.565 -7.125 -23.583 1.00 98.75 581 ALA A N 1
ATOM 4258 C CA . ALA A 1 581 ? -2.750 -6.649 -24.293 1.00 98.75 581 ALA A CA 1
ATOM 4259 C C . ALA A 1 581 ? -4.062 -7.102 -23.629 1.00 98.75 581 ALA A C 1
ATOM 4261 O O . ALA A 1 581 ? -4.996 -6.304 -23.502 1.00 98.75 581 ALA A O 1
ATOM 4262 N N . ALA A 1 582 ? -4.130 -8.356 -23.169 1.00 98.81 582 ALA A N 1
ATOM 4263 C CA . ALA A 1 582 ? -5.292 -8.886 -22.458 1.00 98.81 582 ALA A CA 1
ATOM 4264 C C . ALA A 1 582 ? -5.565 -8.104 -21.163 1.00 98.81 582 ALA A C 1
ATOM 4266 O O . ALA A 1 582 ? -6.685 -7.638 -20.947 1.00 98.81 582 ALA A O 1
ATOM 4267 N N . LEU A 1 583 ? -4.526 -7.872 -20.355 1.00 98.88 583 LEU A N 1
ATOM 4268 C CA . LEU A 1 583 ? -4.630 -7.149 -19.083 1.00 98.88 583 LEU A CA 1
ATOM 4269 C C . LEU A 1 583 ? -4.955 -5.660 -19.277 1.00 98.88 583 LEU A C 1
ATOM 4271 O O . LEU A 1 583 ? -5.768 -5.096 -18.541 1.00 98.88 583 LEU A O 1
ATOM 4275 N N . ALA A 1 584 ? -4.389 -5.021 -20.308 1.00 98.81 584 ALA A N 1
ATOM 4276 C CA . ALA A 1 584 ? -4.764 -3.658 -20.685 1.00 98.81 584 ALA A CA 1
ATOM 4277 C C . ALA A 1 584 ? -6.248 -3.571 -21.076 1.00 98.81 584 ALA A C 1
ATOM 4279 O O . ALA A 1 584 ? -6.919 -2.589 -20.763 1.00 98.81 584 ALA A O 1
ATOM 4280 N N . SER A 1 585 ? -6.776 -4.592 -21.762 1.00 98.69 585 SER A N 1
ATOM 4281 C CA . SER A 1 585 ? -8.188 -4.654 -22.147 1.00 98.69 585 SER A CA 1
ATOM 4282 C C . SER A 1 585 ? -9.115 -4.888 -20.954 1.00 98.69 585 SER A C 1
ATOM 4284 O O . SER A 1 585 ? -10.171 -4.263 -20.875 1.00 98.69 585 SER A O 1
ATOM 4286 N N . GLU A 1 586 ? -8.732 -5.752 -20.016 1.00 98.69 586 GLU A N 1
ATOM 4287 C CA . GLU A 1 586 ? -9.499 -6.014 -18.795 1.00 98.69 586 GLU A CA 1
ATOM 4288 C C . GLU A 1 586 ? -9.653 -4.745 -17.941 1.00 98.69 586 GLU A C 1
ATOM 4290 O O . GLU A 1 586 ? -10.765 -4.396 -17.532 1.00 98.69 586 GLU A O 1
ATOM 4295 N N . ASN A 1 587 ? -8.573 -3.969 -17.790 1.00 98.81 587 ASN A N 1
ATOM 4296 C CA . ASN A 1 587 ? -8.599 -2.699 -17.062 1.00 98.81 587 ASN A CA 1
ATOM 4297 C C . ASN A 1 587 ? -9.591 -1.678 -17.639 1.00 98.81 587 ASN A C 1
ATOM 4299 O O . ASN A 1 587 ? -10.134 -0.884 -16.872 1.00 98.81 587 ASN A O 1
ATOM 4303 N N . LYS A 1 588 ? -9.908 -1.725 -18.941 1.00 98.25 588 LYS A N 1
ATOM 4304 C CA . LYS A 1 588 ? -10.944 -0.860 -19.540 1.00 98.25 588 LYS A CA 1
ATOM 4305 C C . LYS A 1 588 ? -12.328 -1.157 -18.976 1.00 98.25 588 LYS A C 1
ATOM 4307 O O . LYS A 1 588 ? -13.085 -0.231 -18.703 1.00 98.25 588 LYS A O 1
ATOM 4312 N N . SER A 1 589 ? -12.649 -2.438 -18.793 1.00 98.12 589 SER A N 1
ATOM 4313 C CA . SER A 1 589 ? -13.926 -2.854 -18.203 1.00 98.12 589 SER A CA 1
ATOM 4314 C C . SER A 1 589 ? -13.978 -2.454 -16.739 1.00 98.12 589 SER A C 1
ATOM 4316 O O . SER A 1 589 ? -14.971 -1.892 -16.280 1.00 98.12 589 SER A O 1
ATOM 4318 N N . HIS A 1 590 ? -12.876 -2.672 -16.017 1.00 97.88 590 HIS A N 1
ATOM 4319 C CA . HIS A 1 590 ? -12.799 -2.245 -14.634 1.00 97.88 590 HIS A CA 1
ATOM 4320 C C . HIS A 1 590 ? -12.897 -0.740 -14.484 1.00 97.88 590 HIS A C 1
ATOM 4322 O O . HIS A 1 590 ? -13.514 -0.338 -13.515 1.00 97.88 590 HIS A O 1
ATOM 4328 N N . ALA A 1 591 ? -12.371 0.073 -15.407 1.00 97.81 591 ALA A N 1
ATOM 4329 C CA . ALA A 1 591 ? -12.388 1.536 -15.345 1.00 97.81 591 ALA A CA 1
ATOM 4330 C C . ALA A 1 591 ? -13.791 2.173 -15.373 1.00 97.81 591 ALA A C 1
ATOM 4332 O O . ALA A 1 591 ? -13.896 3.367 -15.092 1.00 97.81 591 ALA A O 1
ATOM 4333 N N . HIS A 1 592 ? -14.855 1.410 -15.658 1.00 98.31 592 HIS A N 1
ATOM 4334 C CA . HIS A 1 592 ? -16.227 1.899 -15.532 1.00 98.31 592 HIS A CA 1
ATOM 4335 C C . HIS A 1 592 ? -16.485 2.440 -14.108 1.00 98.31 592 HIS A C 1
ATOM 4337 O O . HIS A 1 592 ? -16.154 1.755 -13.134 1.00 98.31 592 HIS A O 1
ATOM 4343 N N . PRO A 1 593 ? -17.029 3.663 -13.962 1.00 98.19 593 PRO A N 1
ATOM 4344 C CA . PRO A 1 593 ? -17.221 4.273 -12.653 1.00 98.19 593 PRO A CA 1
ATOM 4345 C C . PRO A 1 593 ? -18.255 3.496 -11.839 1.00 98.19 593 PRO A C 1
ATOM 4347 O O . PRO A 1 593 ? -19.330 3.174 -12.336 1.00 98.19 593 PRO A O 1
ATOM 4350 N N . ALA A 1 594 ? -17.932 3.207 -10.581 1.00 97.62 594 ALA A N 1
ATOM 4351 C CA . ALA A 1 594 ? -18.878 2.587 -9.656 1.00 97.62 594 ALA A CA 1
ATOM 4352 C C . ALA A 1 594 ? -19.738 3.637 -8.935 1.00 97.62 594 ALA A C 1
ATOM 4354 O O . ALA A 1 594 ? -20.852 3.326 -8.534 1.00 97.62 594 ALA A O 1
ATOM 4355 N N . SER A 1 595 ? -19.239 4.871 -8.805 1.00 97.88 595 SER A N 1
ATOM 4356 C CA . SER A 1 595 ? -19.925 5.980 -8.121 1.00 97.88 595 SER A CA 1
ATOM 4357 C C . SER A 1 595 ? -21.219 6.443 -8.792 1.00 97.88 595 SER A C 1
ATOM 4359 O O . SER A 1 595 ? -22.026 7.115 -8.167 1.00 97.88 595 SER A O 1
ATOM 4361 N N . VAL A 1 596 ? -21.435 6.094 -10.062 1.00 97.44 596 VAL A N 1
ATOM 4362 C CA . VAL A 1 596 ? -22.660 6.455 -10.795 1.00 97.44 596 VAL A CA 1
ATOM 4363 C C . VAL A 1 596 ? -23.793 5.442 -10.609 1.00 97.44 596 VAL A C 1
ATOM 4365 O O . VAL A 1 596 ? -24.866 5.630 -11.180 1.00 97.44 596 VAL A O 1
ATOM 4368 N N . ASP A 1 597 ? -23.558 4.368 -9.849 1.00 96.81 597 ASP A N 1
ATOM 4369 C CA . ASP A 1 597 ? -24.571 3.374 -9.497 1.00 96.81 597 ASP A CA 1
ATOM 4370 C C . ASP A 1 597 ? -25.071 3.579 -8.063 1.00 96.81 597 ASP A C 1
ATOM 4372 O O . ASP A 1 597 ? -24.320 3.946 -7.160 1.00 96.81 597 ASP A O 1
ATOM 4376 N N . SER A 1 598 ? -26.360 3.323 -7.849 1.00 95.88 598 SER A N 1
ATOM 4377 C CA . SER A 1 598 ? -27.013 3.493 -6.557 1.00 95.88 598 SER A CA 1
ATOM 4378 C C . SER A 1 598 ? -28.267 2.630 -6.473 1.00 95.88 598 SER A C 1
ATOM 4380 O O . SER A 1 598 ? -29.113 2.659 -7.368 1.00 95.88 598 SER A O 1
ATOM 4382 N N . LEU A 1 599 ? -28.411 1.869 -5.386 1.00 93.94 599 LEU A N 1
ATOM 4383 C CA . LEU A 1 599 ? -29.593 1.048 -5.131 1.00 93.94 599 LEU A CA 1
ATOM 4384 C C . LEU A 1 599 ? -30.146 1.364 -3.738 1.00 93.94 599 LEU A C 1
ATOM 4386 O O . LEU A 1 599 ? -29.387 1.281 -2.769 1.00 93.94 599 LEU A O 1
ATOM 4390 N N . PRO A 1 600 ? -31.448 1.679 -3.611 1.00 92.31 600 PRO A N 1
ATOM 4391 C CA . PRO A 1 600 ? -32.031 2.033 -2.328 1.00 92.31 600 PRO A CA 1
ATOM 4392 C C . PRO A 1 600 ? -32.079 0.821 -1.385 1.00 92.31 600 PRO A C 1
ATOM 4394 O O . PRO A 1 600 ? -32.537 -0.265 -1.752 1.00 92.31 600 PRO A O 1
ATOM 4397 N N . THR A 1 601 ? -31.648 1.014 -0.142 1.00 89.62 601 THR A N 1
ATOM 4398 C CA . THR A 1 601 ? -31.647 0.008 0.929 1.00 89.62 601 THR A CA 1
ATOM 4399 C C . THR A 1 601 ? -32.551 0.442 2.090 1.00 89.62 601 THR A C 1
ATOM 4401 O O . THR A 1 601 ? -33.175 1.508 2.081 1.00 89.62 601 THR A O 1
ATOM 4404 N N . SER A 1 602 ? -32.715 -0.434 3.090 1.00 84.81 602 SER A N 1
ATOM 4405 C CA . SER A 1 602 ? -33.449 -0.120 4.329 1.00 84.81 602 SER A CA 1
ATOM 4406 C C . SER A 1 602 ? -34.876 0.416 4.095 1.00 84.81 602 SER A C 1
ATOM 4408 O O . SER A 1 602 ? -35.330 1.337 4.771 1.00 84.81 602 SER A O 1
ATOM 4410 N N . ALA A 1 603 ? -35.597 -0.175 3.131 1.00 83.75 603 ALA A N 1
ATOM 4411 C CA . ALA A 1 603 ? -36.941 0.239 2.709 1.00 83.75 603 ALA A CA 1
ATOM 4412 C C . ALA A 1 603 ? -37.029 1.721 2.281 1.00 83.75 603 ALA A C 1
ATOM 4414 O O . ALA A 1 603 ? -37.952 2.427 2.688 1.00 83.75 603 ALA A O 1
ATOM 4415 N N . ASN A 1 604 ? -36.074 2.158 1.450 1.00 85.50 604 ASN A N 1
ATOM 4416 C CA . ASN A 1 604 ? -35.923 3.519 0.916 1.00 85.50 604 ASN A CA 1
ATOM 4417 C C . ASN A 1 604 ? -35.569 4.586 1.961 1.00 85.50 604 ASN A C 1
ATOM 4419 O O . ASN A 1 604 ? -35.672 5.772 1.673 1.00 85.50 604 ASN A O 1
ATOM 4423 N N . GLN A 1 605 ? -35.170 4.195 3.176 1.00 83.38 605 GLN A N 1
ATOM 4424 C CA . GLN A 1 605 ? -34.606 5.156 4.128 1.00 83.38 605 GLN A CA 1
ATOM 4425 C C . GLN A 1 605 ? -33.172 5.553 3.748 1.00 83.38 605 GLN A C 1
ATOM 4427 O O . GLN A 1 605 ? -32.747 6.664 4.051 1.00 83.38 605 GLN A O 1
ATOM 4432 N N . GLU A 1 606 ? -32.450 4.633 3.109 1.00 87.88 606 GLU A N 1
ATOM 4433 C CA . GLU A 1 606 ? -31.139 4.830 2.494 1.00 87.88 606 GLU A CA 1
ATOM 4434 C C . GLU A 1 606 ? -31.345 4.774 0.977 1.00 87.88 606 GLU A C 1
ATOM 4436 O O . GLU A 1 606 ? -31.157 3.739 0.345 1.00 87.88 606 GLU A O 1
ATOM 4441 N N . ASP A 1 607 ? -31.873 5.854 0.409 1.00 92.31 607 ASP A N 1
ATOM 4442 C CA . ASP A 1 607 ? -32.316 5.929 -0.986 1.00 92.31 607 ASP A CA 1
ATOM 4443 C C . ASP A 1 607 ? -31.206 6.302 -1.980 1.00 92.31 607 ASP A C 1
ATOM 4445 O O . ASP A 1 607 ? -31.380 6.111 -3.183 1.00 92.31 607 ASP A O 1
ATOM 4449 N N . HIS A 1 608 ? -30.063 6.775 -1.478 1.00 96.38 608 HIS A N 1
ATOM 4450 C CA . HIS A 1 608 ? -28.861 7.064 -2.251 1.00 96.38 608 HIS A CA 1
ATOM 4451 C C . HIS A 1 608 ? -27.604 6.585 -1.513 1.00 96.38 608 HIS A C 1
ATOM 4453 O O . HIS A 1 608 ? -27.444 6.784 -0.307 1.00 96.38 608 HIS A O 1
ATOM 4459 N N . VAL A 1 609 ? -26.711 5.948 -2.264 1.00 96.69 609 VAL A N 1
ATOM 4460 C CA . VAL A 1 609 ? -25.459 5.330 -1.813 1.00 96.69 609 VAL A CA 1
ATOM 4461 C C . VAL A 1 609 ? -24.326 5.637 -2.799 1.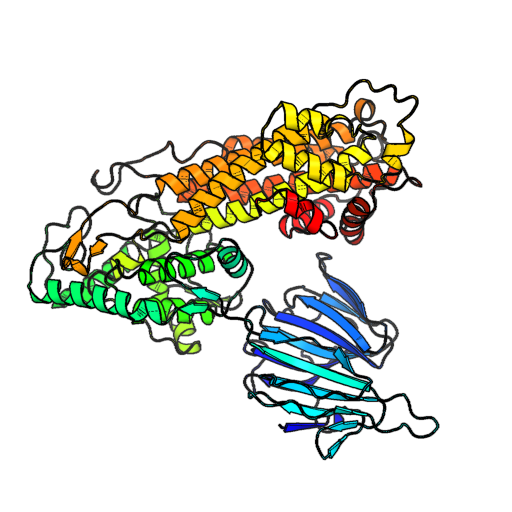00 96.69 609 VAL A C 1
ATOM 4463 O O . VAL A 1 609 ? -24.601 5.867 -3.973 1.00 96.69 609 VAL A O 1
ATOM 4466 N N . SER A 1 610 ? -23.068 5.597 -2.343 1.00 97.56 610 SER A N 1
ATOM 4467 C CA . SER A 1 610 ? -21.892 5.984 -3.154 1.00 97.56 610 SER A CA 1
ATOM 4468 C C . SER A 1 610 ? -21.174 4.840 -3.872 1.00 97.56 610 SER A C 1
ATOM 4470 O O . SER A 1 610 ? -20.318 5.069 -4.724 1.00 97.56 610 SER A O 1
ATOM 4472 N N . MET A 1 611 ? -21.397 3.595 -3.442 1.00 98.12 611 MET A N 1
ATOM 4473 C CA . MET A 1 611 ? -20.648 2.412 -3.891 1.00 98.12 611 MET A CA 1
ATOM 4474 C C . MET A 1 611 ? -19.114 2.520 -3.732 1.00 98.12 611 MET A C 1
ATOM 4476 O O . MET A 1 611 ? -18.361 1.743 -4.336 1.00 98.12 611 MET A O 1
ATOM 4480 N N . ALA A 1 612 ? -18.627 3.418 -2.862 1.00 98.31 612 ALA A N 1
ATOM 4481 C CA . ALA A 1 612 ? -17.203 3.725 -2.697 1.00 98.31 612 ALA A CA 1
ATOM 4482 C C . ALA A 1 612 ? -16.332 2.492 -2.410 1.00 98.31 612 ALA A C 1
ATOM 4484 O O . ALA A 1 612 ? -15.204 2.397 -2.889 1.00 98.31 612 ALA A O 1
ATOM 4485 N N . THR A 1 613 ? -16.849 1.504 -1.675 1.00 97.19 613 THR A N 1
ATOM 4486 C CA . THR A 1 613 ? -16.100 0.278 -1.364 1.00 97.19 613 THR A CA 1
ATOM 4487 C C . THR A 1 613 ? -15.803 -0.550 -2.615 1.00 97.19 613 THR A C 1
ATOM 4489 O O . THR A 1 613 ? -14.707 -1.103 -2.736 1.00 97.19 613 THR A O 1
ATOM 4492 N N . PHE A 1 614 ? -16.740 -0.639 -3.570 1.00 97.62 614 PHE A N 1
ATOM 4493 C CA . PHE A 1 614 ? -16.474 -1.305 -4.847 1.00 97.62 614 PHE A CA 1
ATOM 4494 C C . PHE A 1 614 ? -15.527 -0.473 -5.715 1.00 97.62 614 PHE A C 1
ATOM 4496 O O . PHE A 1 614 ? -14.545 -1.026 -6.219 1.00 97.62 614 PHE A O 1
ATOM 4503 N N . ALA A 1 615 ? -15.778 0.838 -5.810 1.00 98.62 615 ALA A N 1
ATOM 4504 C CA . ALA A 1 615 ? -14.915 1.785 -6.515 1.00 98.62 615 ALA A CA 1
ATOM 4505 C C . ALA A 1 615 ? -13.450 1.665 -6.061 1.00 98.62 615 ALA A C 1
ATOM 4507 O O . ALA A 1 615 ? -12.536 1.623 -6.878 1.00 98.62 615 ALA A O 1
ATOM 4508 N N . ALA A 1 616 ? -13.229 1.542 -4.752 1.00 98.62 616 ALA A N 1
ATOM 4509 C CA . ALA A 1 616 ? -11.911 1.453 -4.146 1.00 98.62 616 ALA A CA 1
ATOM 4510 C C . ALA A 1 616 ? -11.267 0.063 -4.278 1.00 98.62 616 ALA A C 1
ATOM 4512 O O . ALA A 1 616 ? -10.099 -0.042 -4.651 1.00 98.62 616 ALA A O 1
ATOM 4513 N N . ARG A 1 617 ? -11.998 -1.028 -3.996 1.00 97.38 617 ARG A N 1
ATOM 4514 C CA . ARG A 1 617 ? -11.391 -2.375 -3.976 1.00 97.38 617 ARG A CA 1
ATOM 4515 C C . ARG A 1 617 ? -10.922 -2.852 -5.354 1.00 97.38 617 ARG A C 1
ATOM 4517 O O . ARG A 1 617 ? -9.966 -3.619 -5.417 1.00 97.38 617 ARG A O 1
ATOM 4524 N N . ARG A 1 618 ? -11.562 -2.408 -6.449 1.00 98.25 618 ARG A N 1
ATOM 4525 C CA . ARG A 1 618 ? -11.164 -2.782 -7.824 1.00 98.25 618 ARG A CA 1
ATOM 4526 C C . ARG A 1 618 ? -9.787 -2.238 -8.217 1.00 98.25 618 ARG A C 1
ATOM 4528 O O . ARG A 1 618 ? -9.129 -2.812 -9.077 1.00 98.25 618 ARG A O 1
ATOM 4535 N N . LEU A 1 619 ? -9.312 -1.181 -7.552 1.00 98.88 619 LEU A N 1
ATOM 4536 C CA . LEU A 1 619 ? -8.016 -0.565 -7.851 1.00 98.88 619 LEU A CA 1
ATOM 4537 C C . LEU A 1 619 ? -6.836 -1.509 -7.607 1.00 98.88 619 LEU A C 1
ATOM 4539 O O . LEU A 1 619 ? -5.848 -1.426 -8.328 1.00 98.88 619 LEU A O 1
ATOM 4543 N N . ALA A 1 620 ? -6.928 -2.413 -6.626 1.00 97.75 620 ALA A N 1
ATOM 4544 C CA . ALA A 1 620 ? -5.857 -3.368 -6.335 1.00 97.75 620 ALA A CA 1
ATOM 4545 C C . ALA A 1 620 ? -5.662 -4.383 -7.476 1.00 97.75 620 ALA A C 1
ATOM 4547 O O . ALA A 1 620 ? -4.531 -4.669 -7.865 1.00 97.75 620 ALA A O 1
ATOM 4548 N N . GLU A 1 621 ? -6.761 -4.878 -8.047 1.00 98.19 621 GLU A N 1
ATOM 4549 C CA . GLU A 1 621 ? -6.758 -5.776 -9.208 1.00 98.19 621 GLU A CA 1
ATOM 4550 C C . GLU A 1 621 ? -6.236 -5.051 -10.453 1.00 98.19 621 GLU A C 1
ATOM 4552 O O . GLU A 1 621 ? -5.276 -5.504 -11.078 1.00 98.19 621 GLU A O 1
ATOM 4557 N N . MET A 1 622 ? -6.752 -3.845 -10.725 1.00 98.88 622 MET A N 1
ATOM 4558 C CA . MET A 1 622 ? -6.268 -3.012 -11.831 1.00 98.88 622 MET A CA 1
ATOM 4559 C C . MET A 1 622 ? -4.772 -2.700 -11.718 1.00 98.88 622 MET A C 1
ATOM 4561 O O . MET A 1 622 ? -4.047 -2.719 -12.716 1.00 98.88 622 MET A O 1
ATOM 4565 N N . ALA A 1 623 ? -4.295 -2.424 -10.503 1.00 98.88 623 ALA A N 1
ATOM 4566 C CA . ALA A 1 623 ? -2.887 -2.176 -10.242 1.00 98.88 623 ALA A CA 1
ATOM 4567 C C . ALA A 1 623 ? -2.031 -3.432 -10.442 1.00 98.88 623 ALA A C 1
ATOM 4569 O O . ALA A 1 623 ? -0.927 -3.331 -10.973 1.00 98.88 623 ALA A O 1
ATOM 4570 N N . GLY A 1 624 ? -2.540 -4.609 -10.064 1.00 98.75 624 GLY A N 1
ATOM 4571 C CA . GLY A 1 624 ? -1.907 -5.895 -10.350 1.00 98.75 624 GLY A CA 1
ATOM 4572 C C . GLY A 1 624 ? -1.736 -6.133 -11.851 1.00 98.75 624 GLY A C 1
ATOM 4573 O O . GLY A 1 624 ? -0.647 -6.511 -12.281 1.00 98.75 624 GLY A O 1
ATOM 4574 N N . ASN A 1 625 ? -2.768 -5.829 -12.638 1.00 98.94 625 ASN A N 1
ATOM 4575 C CA . ASN A 1 625 ? -2.745 -5.909 -14.098 1.00 98.94 625 ASN A CA 1
ATOM 4576 C C . ASN A 1 625 ? -1.716 -4.947 -14.703 1.00 98.94 625 ASN A C 1
ATOM 4578 O O . ASN A 1 625 ? -0.838 -5.367 -15.458 1.00 98.94 625 ASN A O 1
ATOM 4582 N N . THR A 1 626 ? -1.760 -3.668 -14.319 1.00 98.94 626 THR A N 1
ATOM 4583 C CA . THR A 1 626 ? -0.809 -2.657 -14.806 1.00 98.94 626 THR A CA 1
ATOM 4584 C C . THR A 1 626 ? 0.630 -2.960 -14.373 1.00 98.94 626 THR A C 1
ATOM 4586 O O . THR A 1 626 ? 1.553 -2.734 -15.152 1.00 98.94 626 THR A O 1
ATOM 4589 N N . ALA A 1 627 ? 0.851 -3.532 -13.184 1.00 98.94 627 ALA A N 1
ATOM 4590 C CA . ALA A 1 627 ? 2.179 -3.970 -12.751 1.00 98.94 627 ALA A CA 1
ATOM 4591 C C . ALA A 1 627 ? 2.742 -5.090 -13.636 1.00 98.94 627 ALA A C 1
ATOM 4593 O O . ALA A 1 627 ? 3.929 -5.071 -13.954 1.00 98.94 627 ALA A O 1
ATOM 4594 N N . THR A 1 628 ? 1.906 -6.041 -14.062 1.00 98.94 628 THR A N 1
ATOM 4595 C CA . THR A 1 628 ? 2.310 -7.099 -15.001 1.00 98.94 628 THR A CA 1
ATOM 4596 C C . THR A 1 628 ? 2.691 -6.515 -16.358 1.00 98.94 628 THR A C 1
ATOM 4598 O O . THR A 1 628 ? 3.725 -6.877 -16.913 1.00 98.94 628 THR A O 1
ATOM 4601 N N . ILE A 1 629 ? 1.892 -5.574 -16.872 1.00 98.94 629 ILE A N 1
ATOM 4602 C CA . ILE A 1 629 ? 2.156 -4.887 -18.145 1.00 98.94 629 ILE A CA 1
ATOM 4603 C C . ILE A 1 629 ? 3.494 -4.138 -18.085 1.00 98.94 629 ILE A C 1
ATOM 4605 O O . ILE A 1 629 ? 4.347 -4.334 -18.949 1.00 98.94 629 ILE A O 1
ATOM 4609 N N . LEU A 1 630 ? 3.717 -3.355 -17.024 1.00 98.94 630 LEU A N 1
ATOM 4610 C CA . LEU A 1 630 ? 4.983 -2.660 -16.782 1.00 98.94 630 LEU A CA 1
ATOM 4611 C C . LEU A 1 630 ? 6.154 -3.634 -16.609 1.00 98.94 630 LEU A C 1
ATOM 4613 O O . LEU A 1 630 ? 7.244 -3.366 -17.103 1.00 98.94 630 LEU A O 1
ATOM 4617 N N . GLY A 1 631 ? 5.946 -4.772 -15.944 1.00 98.88 631 GLY A N 1
ATOM 4618 C CA . GLY A 1 631 ? 6.954 -5.825 -15.819 1.00 98.88 631 GLY A CA 1
ATOM 4619 C C . GLY A 1 631 ? 7.377 -6.386 -17.179 1.00 98.88 631 GLY A C 1
ATOM 4620 O O . GLY A 1 631 ? 8.570 -6.508 -17.449 1.00 98.88 631 GLY A O 1
ATOM 4621 N N . ILE A 1 632 ? 6.416 -6.652 -18.068 1.00 98.94 632 ILE A N 1
ATOM 4622 C CA . ILE A 1 632 ? 6.675 -7.094 -19.448 1.00 98.94 632 ILE A CA 1
ATOM 4623 C C . ILE A 1 632 ? 7.401 -6.003 -20.245 1.00 98.94 632 ILE A C 1
ATOM 4625 O O . ILE A 1 632 ? 8.368 -6.301 -20.946 1.00 98.94 632 ILE A O 1
ATOM 4629 N N . GLU A 1 633 ? 6.996 -4.738 -20.105 1.00 98.94 633 GLU A N 1
ATOM 4630 C CA . GLU A 1 633 ? 7.706 -3.610 -20.715 1.00 98.94 633 GLU A CA 1
ATOM 4631 C C . GLU A 1 633 ? 9.147 -3.502 -20.213 1.00 98.94 633 GLU A C 1
ATOM 4633 O O . GLU A 1 633 ? 10.058 -3.291 -21.007 1.00 98.94 633 GLU A O 1
ATOM 4638 N N . TRP A 1 634 ? 9.386 -3.708 -18.919 1.00 98.88 634 TRP A N 1
ATOM 4639 C CA . TRP A 1 634 ? 10.727 -3.652 -18.347 1.00 98.88 634 TRP A CA 1
ATOM 4640 C C . TRP A 1 634 ? 11.624 -4.767 -18.879 1.00 98.88 634 TRP A C 1
ATOM 4642 O O . TRP A 1 634 ? 12.769 -4.503 -19.248 1.00 98.88 634 TRP A O 1
ATOM 4652 N N . LEU A 1 635 ? 11.091 -5.989 -18.986 1.00 98.94 635 LEU A N 1
ATOM 4653 C CA . LEU A 1 635 ? 11.770 -7.116 -19.624 1.00 98.94 635 LEU A CA 1
ATOM 4654 C C . LEU A 1 635 ? 12.137 -6.789 -21.077 1.00 98.94 635 LEU A C 1
ATOM 4656 O O . LEU A 1 635 ? 13.284 -6.994 -21.476 1.00 98.94 635 LEU A O 1
ATOM 4660 N N . ALA A 1 636 ? 11.191 -6.237 -21.841 1.00 98.88 636 ALA A N 1
ATOM 4661 C CA . ALA A 1 636 ? 11.379 -5.885 -23.246 1.00 98.88 636 ALA A CA 1
ATOM 4662 C C . ALA A 1 636 ? 12.398 -4.747 -23.423 1.00 98.88 636 ALA A C 1
ATOM 4664 O O . ALA A 1 636 ? 13.317 -4.846 -24.233 1.00 98.88 636 ALA A O 1
ATOM 4665 N N . ALA A 1 637 ? 12.289 -3.683 -22.627 1.00 98.81 637 ALA A N 1
ATOM 4666 C CA . ALA A 1 637 ? 13.199 -2.546 -22.671 1.00 98.81 637 ALA A CA 1
ATOM 4667 C C . ALA A 1 637 ? 14.621 -2.944 -22.252 1.00 98.81 637 ALA A C 1
ATOM 4669 O O . ALA A 1 637 ? 15.588 -2.560 -22.907 1.00 98.81 637 ALA A O 1
ATOM 4670 N N . ALA A 1 638 ? 14.773 -3.766 -21.208 1.00 98.75 638 ALA A N 1
ATOM 4671 C CA . ALA A 1 638 ? 16.084 -4.259 -20.795 1.00 98.75 638 ALA A CA 1
ATOM 4672 C C . ALA A 1 638 ? 16.723 -5.169 -21.851 1.00 98.75 638 ALA A C 1
ATOM 4674 O O . ALA A 1 638 ? 17.926 -5.071 -22.092 1.00 98.75 638 ALA A O 1
ATOM 4675 N N . GLN A 1 639 ? 15.922 -6.017 -22.503 1.00 98.62 639 GLN A N 1
ATOM 4676 C CA . GLN A 1 639 ? 16.357 -6.841 -23.629 1.00 98.62 639 GLN A CA 1
ATOM 4677 C C . GLN A 1 639 ? 16.814 -5.973 -24.811 1.00 98.62 639 GLN A C 1
ATOM 4679 O O . GLN A 1 639 ? 17.901 -6.187 -25.340 1.00 98.62 639 GLN A O 1
ATOM 4684 N N . GLY A 1 640 ? 16.041 -4.943 -25.169 1.00 98.38 640 GLY A N 1
ATOM 4685 C CA . GLY A 1 640 ? 16.408 -3.980 -26.210 1.00 98.38 640 GLY A CA 1
ATOM 4686 C C . GLY A 1 640 ? 17.701 -3.219 -25.907 1.00 98.38 640 GLY A C 1
ATOM 4687 O O . GLY A 1 640 ? 18.543 -3.072 -26.785 1.00 98.38 640 GLY A O 1
ATOM 4688 N N . VAL A 1 641 ? 17.911 -2.798 -24.655 1.00 98.50 641 VAL A N 1
ATOM 4689 C CA . VAL A 1 641 ? 19.180 -2.186 -24.220 1.00 98.50 641 VAL A CA 1
ATOM 4690 C C . VAL A 1 641 ? 20.352 -3.161 -24.343 1.00 98.50 641 VAL A C 1
ATOM 4692 O O . VAL A 1 641 ? 21.427 -2.760 -24.786 1.00 98.50 641 VAL A O 1
ATOM 4695 N N . ASP A 1 642 ? 20.166 -4.440 -24.003 1.00 98.38 642 ASP A N 1
ATOM 4696 C CA . ASP A 1 642 ? 21.233 -5.439 -24.126 1.00 98.38 642 ASP A CA 1
ATOM 4697 C C . ASP A 1 642 ? 21.660 -5.684 -25.584 1.00 98.38 642 ASP A C 1
ATOM 4699 O O . ASP A 1 642 ? 22.851 -5.887 -25.828 1.00 98.38 642 ASP A O 1
ATOM 4703 N N . PHE A 1 643 ? 20.745 -5.571 -26.555 1.00 98.00 643 PHE A N 1
ATOM 4704 C CA . PHE A 1 643 ? 21.076 -5.649 -27.986 1.00 98.00 643 PHE A CA 1
ATOM 4705 C C . PHE A 1 643 ? 21.951 -4.493 -28.493 1.00 98.00 643 PHE A C 1
ATOM 4707 O O . PHE A 1 643 ? 22.596 -4.630 -29.531 1.00 98.00 643 PHE A O 1
ATOM 4714 N N . HIS A 1 644 ? 22.023 -3.369 -27.772 1.00 97.06 644 HIS A N 1
ATOM 4715 C CA . HIS A 1 644 ? 22.864 -2.226 -28.156 1.00 97.06 644 HIS A CA 1
ATOM 4716 C C . HIS A 1 644 ? 24.295 -2.303 -27.614 1.00 97.06 644 HIS A C 1
ATOM 4718 O O . HIS A 1 644 ? 25.099 -1.406 -27.887 1.00 97.06 644 HIS A O 1
ATOM 4724 N N . ARG A 1 645 ? 24.651 -3.348 -26.852 1.00 95.62 645 ARG A N 1
ATOM 4725 C CA . ARG A 1 645 ? 26.010 -3.503 -26.309 1.00 95.62 645 ARG A CA 1
ATOM 4726 C C . ARG A 1 645 ? 27.069 -3.430 -27.430 1.00 95.62 645 ARG A C 1
ATOM 4728 O O . ARG A 1 645 ? 26.869 -4.012 -28.493 1.00 95.62 645 ARG A O 1
ATOM 4735 N N . PRO A 1 646 ? 28.211 -2.746 -27.200 1.00 96.44 646 PRO A N 1
ATOM 4736 C CA . PRO A 1 646 ? 28.704 -2.243 -25.912 1.00 96.44 646 PRO A CA 1
ATOM 4737 C C . PRO A 1 646 ? 28.179 -0.857 -25.487 1.00 96.44 646 PRO A C 1
ATOM 4739 O O . PRO A 1 646 ? 28.659 -0.338 -24.482 1.00 96.44 646 PRO A O 1
ATOM 4742 N N . LEU A 1 647 ? 27.224 -0.247 -26.201 1.00 97.56 647 LEU A N 1
ATOM 4743 C CA . LEU A 1 647 ? 26.648 1.040 -25.792 1.00 97.56 647 LEU A CA 1
ATOM 4744 C C . LEU A 1 647 ? 25.875 0.896 -24.475 1.00 97.56 647 LEU A C 1
ATOM 4746 O O . LEU A 1 647 ? 25.086 -0.033 -24.307 1.00 97.56 647 LEU A O 1
ATOM 4750 N N . ALA A 1 648 ? 26.078 1.840 -23.558 1.00 96.94 648 ALA A N 1
ATOM 4751 C CA . ALA A 1 648 ? 25.353 1.904 -22.294 1.00 96.94 648 ALA A CA 1
ATOM 4752 C C . ALA A 1 648 ? 24.185 2.908 -22.338 1.00 96.94 648 ALA A C 1
ATOM 4754 O O . ALA A 1 648 ? 24.264 3.967 -22.969 1.00 96.94 648 ALA A O 1
ATOM 4755 N N . THR A 1 649 ? 23.112 2.603 -21.606 1.00 98.06 649 THR A N 1
ATOM 4756 C CA . THR A 1 649 ? 22.093 3.597 -21.219 1.00 98.06 649 THR A CA 1
ATOM 4757 C C . THR A 1 649 ? 22.676 4.580 -20.183 1.00 98.06 649 THR A C 1
ATOM 4759 O O . THR A 1 649 ? 23.859 4.513 -19.838 1.00 98.06 649 THR A O 1
ATOM 4762 N N . SER A 1 650 ? 21.886 5.534 -19.691 1.00 97.94 650 SER A N 1
ATOM 4763 C CA . SER A 1 650 ? 22.330 6.463 -18.647 1.00 97.94 650 SER A CA 1
ATOM 4764 C C . SER A 1 650 ? 22.675 5.735 -17.340 1.00 97.94 650 SER A C 1
ATOM 4766 O O . SER A 1 650 ? 22.151 4.661 -17.048 1.00 97.94 650 SER A O 1
ATOM 4768 N N . GLN A 1 651 ? 23.485 6.358 -16.477 1.00 95.44 651 GLN A N 1
ATOM 4769 C CA . GLN A 1 651 ? 23.827 5.787 -15.164 1.00 95.44 651 GLN A CA 1
ATOM 4770 C C . GLN A 1 651 ? 22.583 5.467 -14.313 1.00 95.44 651 GLN A C 1
ATOM 4772 O O . GLN A 1 651 ? 22.542 4.458 -13.612 1.00 95.44 651 GLN A O 1
ATOM 4777 N N . ARG A 1 652 ? 21.563 6.326 -14.391 1.00 95.19 652 ARG A N 1
ATOM 4778 C CA . ARG A 1 652 ? 20.290 6.192 -13.673 1.00 95.19 652 ARG A CA 1
ATOM 4779 C C . ARG A 1 652 ? 19.475 4.995 -14.154 1.00 95.19 652 ARG A C 1
ATOM 4781 O O . ARG A 1 652 ? 18.977 4.207 -13.350 1.00 95.19 652 ARG A O 1
ATOM 4788 N N . LEU A 1 653 ? 19.373 4.832 -15.470 1.00 98.00 653 LEU A N 1
ATOM 4789 C CA . LEU A 1 653 ? 18.650 3.722 -16.085 1.00 98.00 653 LEU A CA 1
ATOM 4790 C C . LEU A 1 653 ? 19.438 2.408 -16.006 1.00 98.00 653 LEU A C 1
ATOM 4792 O O . LEU A 1 653 ? 18.832 1.342 -15.907 1.00 98.00 653 LEU A O 1
ATOM 4796 N N . GLN A 1 654 ? 20.770 2.472 -15.924 1.00 97.12 654 GLN A N 1
ATOM 4797 C CA . GLN A 1 654 ? 21.621 1.311 -15.671 1.00 97.12 654 GLN A CA 1
ATOM 4798 C C . GLN A 1 654 ? 21.329 0.678 -14.305 1.00 97.12 654 GLN A C 1
ATOM 4800 O O . GLN A 1 654 ? 21.380 -0.546 -14.190 1.00 97.12 654 GLN A O 1
ATOM 4805 N N . SER A 1 655 ? 20.981 1.473 -13.285 1.00 93.44 655 SER A N 1
ATOM 4806 C CA . SER A 1 655 ? 20.541 0.946 -11.986 1.00 93.44 655 SER A CA 1
ATOM 4807 C C . SER A 1 655 ? 19.251 0.133 -12.109 1.00 93.44 655 SER A C 1
ATOM 4809 O O . SER A 1 655 ? 19.198 -0.988 -11.610 1.00 93.44 655 SER A O 1
ATOM 4811 N N . ALA A 1 656 ? 18.247 0.636 -12.834 1.00 95.00 656 ALA A N 1
ATOM 4812 C CA . ALA A 1 656 ? 17.008 -0.105 -13.071 1.00 95.00 656 ALA A CA 1
ATOM 4813 C C . ALA A 1 656 ? 17.254 -1.370 -13.917 1.00 95.00 656 ALA A C 1
ATOM 4815 O O . ALA A 1 656 ? 16.773 -2.450 -13.582 1.00 95.00 656 ALA A O 1
ATOM 4816 N N . HIS A 1 657 ? 18.059 -1.278 -14.979 1.00 98.00 657 HIS A N 1
ATOM 4817 C CA . HIS A 1 657 ? 18.469 -2.440 -15.778 1.00 98.00 657 HIS A CA 1
ATOM 4818 C C . HIS A 1 657 ? 19.150 -3.514 -14.916 1.00 98.00 657 HIS A C 1
ATOM 4820 O O . HIS A 1 657 ? 18.759 -4.680 -14.961 1.00 98.00 657 HIS A O 1
ATOM 4826 N N . ALA A 1 658 ? 20.102 -3.115 -14.069 1.00 94.12 658 ALA A N 1
ATOM 4827 C CA . ALA A 1 658 ? 20.819 -4.021 -13.178 1.00 94.12 658 ALA A CA 1
ATOM 4828 C C . ALA A 1 658 ? 19.899 -4.672 -12.132 1.00 94.12 658 ALA A C 1
ATOM 4830 O O . ALA A 1 658 ? 20.017 -5.873 -11.894 1.00 94.12 658 ALA A O 1
ATOM 4831 N N . THR A 1 659 ? 18.957 -3.920 -11.550 1.00 91.62 659 THR A N 1
ATOM 4832 C CA . THR A 1 659 ? 17.965 -4.463 -10.607 1.00 91.62 659 THR A CA 1
ATOM 4833 C C . THR A 1 659 ? 17.145 -5.587 -11.235 1.00 91.62 659 THR A C 1
ATOM 4835 O O . THR A 1 659 ? 16.955 -6.624 -10.601 1.00 91.62 659 THR A O 1
ATOM 4838 N N . LEU A 1 660 ? 16.696 -5.420 -12.483 1.00 96.25 660 LEU A N 1
ATOM 4839 C CA . LEU A 1 660 ? 15.981 -6.478 -13.195 1.00 96.25 660 LEU A CA 1
ATOM 4840 C C . LEU A 1 660 ? 16.903 -7.654 -13.530 1.00 96.25 660 LEU A C 1
ATOM 4842 O O . LEU A 1 660 ? 16.541 -8.801 -13.279 1.00 96.25 660 LEU A O 1
ATOM 4846 N N . ARG A 1 661 ? 18.100 -7.387 -14.072 1.00 96.44 661 ARG A N 1
ATOM 4847 C CA . ARG A 1 661 ? 19.050 -8.431 -14.496 1.00 96.44 661 ARG A CA 1
ATOM 4848 C C . ARG A 1 661 ? 19.609 -9.271 -13.355 1.00 96.44 661 ARG A C 1
ATOM 4850 O O . ARG A 1 661 ? 20.040 -10.392 -13.602 1.00 96.44 661 ARG A O 1
ATOM 4857 N N . ALA A 1 662 ? 19.554 -8.773 -12.122 1.00 88.88 662 ALA A N 1
ATOM 4858 C CA . ALA A 1 662 ? 19.842 -9.573 -10.939 1.00 88.88 662 ALA A CA 1
ATOM 4859 C C . ALA A 1 662 ? 18.839 -10.730 -10.746 1.00 88.88 662 ALA A C 1
ATOM 4861 O O . ALA A 1 662 ? 19.226 -11.771 -10.227 1.00 88.88 662 ALA A O 1
ATOM 4862 N N . GLN A 1 663 ? 17.587 -10.567 -11.195 1.00 88.31 663 GLN A N 1
ATOM 4863 C CA . GLN A 1 663 ? 16.537 -11.589 -11.084 1.00 88.31 663 GLN A CA 1
ATOM 4864 C C . GLN A 1 663 ? 16.291 -12.349 -12.378 1.00 88.31 663 GLN A C 1
ATOM 4866 O O . GLN A 1 663 ? 16.041 -13.551 -12.356 1.00 88.31 663 GLN A O 1
ATOM 4871 N N . VAL A 1 664 ? 16.326 -11.637 -13.504 1.00 93.06 664 VAL A N 1
ATOM 4872 C CA . VAL A 1 664 ? 15.910 -12.167 -14.797 1.00 93.06 664 VAL A CA 1
ATOM 4873 C C . VAL A 1 664 ? 17.050 -12.042 -15.807 1.00 93.06 664 VAL A C 1
ATOM 4875 O O . VAL A 1 664 ? 17.375 -10.924 -16.227 1.00 93.06 664 VAL A O 1
ATOM 4878 N N . PRO A 1 665 ? 17.650 -13.160 -16.254 1.00 94.56 665 PRO A N 1
ATOM 4879 C CA . PRO A 1 665 ? 18.740 -13.126 -17.219 1.00 94.56 665 PRO A CA 1
ATOM 4880 C C . PRO A 1 665 ? 18.266 -12.683 -18.612 1.00 94.56 665 PRO A C 1
ATOM 4882 O O . PRO A 1 665 ? 17.072 -12.688 -18.925 1.00 94.56 665 PRO A O 1
ATOM 4885 N N . PHE A 1 666 ? 19.225 -12.332 -19.472 1.00 97.94 666 PHE A N 1
ATOM 4886 C CA . PHE A 1 666 ? 18.991 -12.073 -20.897 1.00 97.94 666 PHE A CA 1
ATOM 4887 C C . PHE A 1 666 ? 18.209 -13.221 -21.562 1.00 97.94 666 PHE A C 1
ATOM 4889 O O . PHE A 1 666 ? 18.391 -14.393 -21.213 1.00 97.94 666 PHE A O 1
ATOM 4896 N N . TYR A 1 667 ? 17.315 -12.897 -22.496 1.00 97.44 667 TYR A N 1
ATOM 4897 C CA . TYR A 1 667 ? 16.485 -13.880 -23.197 1.00 97.44 667 TYR A CA 1
ATOM 4898 C C . TYR A 1 667 ? 17.137 -14.269 -24.530 1.00 97.44 667 TYR A C 1
ATOM 4900 O O . TYR A 1 667 ? 16.882 -13.643 -25.553 1.00 97.44 667 TYR A O 1
ATOM 4908 N N . ALA A 1 668 ? 18.041 -15.254 -24.499 1.00 95.31 668 ALA A N 1
ATOM 4909 C CA . ALA A 1 668 ? 18.789 -15.688 -25.687 1.00 95.31 668 ALA A CA 1
ATOM 4910 C C . ALA A 1 668 ? 17.982 -16.619 -26.606 1.00 95.31 668 ALA A C 1
ATOM 4912 O O . ALA A 1 668 ? 18.062 -16.521 -27.826 1.00 95.31 668 ALA A O 1
ATOM 4913 N N . GLU A 1 669 ? 17.205 -17.514 -26.007 1.00 96.50 669 GLU A N 1
ATOM 4914 C CA . GLU A 1 669 ? 16.381 -18.521 -26.674 1.00 96.50 669 GLU A CA 1
ATOM 4915 C C . GLU A 1 669 ? 15.101 -18.743 -25.865 1.00 96.50 669 GLU A C 1
ATOM 4917 O O . GLU A 1 669 ? 15.022 -18.340 -24.695 1.00 96.50 669 GLU A O 1
ATOM 4922 N N . ASP A 1 670 ? 14.105 -19.376 -26.485 1.00 97.88 670 ASP A N 1
ATOM 4923 C CA . ASP A 1 670 ? 12.824 -19.626 -25.840 1.00 97.88 670 ASP A CA 1
ATOM 4924 C C . ASP A 1 670 ? 12.989 -20.459 -24.557 1.00 97.88 670 ASP A C 1
ATOM 4926 O O . ASP A 1 670 ? 13.523 -21.568 -24.537 1.00 97.88 670 ASP A O 1
ATOM 4930 N N . ARG A 1 671 ? 12.465 -19.912 -23.460 1.00 96.94 671 ARG A N 1
ATOM 4931 C CA . ARG A 1 671 ? 12.339 -20.560 -22.152 1.00 96.94 671 ARG A CA 1
ATOM 4932 C C . ARG A 1 671 ? 10.976 -20.266 -21.545 1.00 96.94 671 ARG A C 1
ATOM 4934 O O . ARG A 1 671 ? 10.271 -19.347 -21.971 1.00 96.94 671 ARG A O 1
ATOM 4941 N N . LEU A 1 672 ? 10.626 -21.008 -20.495 1.00 96.44 672 LEU A N 1
ATOM 4942 C CA . LEU A 1 672 ? 9.420 -20.739 -19.717 1.00 96.44 672 LEU A CA 1
ATOM 4943 C C . LEU A 1 672 ? 9.437 -19.290 -19.203 1.00 96.44 672 LEU A C 1
ATOM 4945 O O . LEU A 1 672 ? 10.222 -18.950 -18.324 1.00 96.44 672 LEU A O 1
ATOM 4949 N N . PHE A 1 673 ? 8.562 -18.452 -19.760 1.00 97.75 673 PHE A N 1
ATOM 4950 C CA . PHE A 1 673 ? 8.618 -17.003 -19.557 1.00 97.75 673 PHE A CA 1
ATOM 4951 C C . PHE A 1 673 ? 7.822 -16.529 -18.324 1.00 97.75 673 PHE A C 1
ATOM 4953 O O . PHE A 1 673 ? 8.100 -15.479 -17.752 1.00 97.75 673 PHE A O 1
ATOM 4960 N N . ALA A 1 674 ? 6.836 -17.311 -17.872 1.00 97.50 674 ALA A N 1
ATOM 4961 C CA . ALA A 1 674 ? 5.961 -16.925 -16.762 1.00 97.50 674 ALA A CA 1
ATOM 4962 C C . ALA A 1 674 ? 6.707 -16.566 -15.450 1.00 97.50 674 ALA A C 1
ATOM 4964 O O . ALA A 1 674 ? 6.342 -15.557 -14.846 1.00 97.50 674 ALA A O 1
ATOM 4965 N N . PRO A 1 675 ? 7.761 -17.295 -15.021 1.00 96.62 675 PRO A N 1
ATOM 4966 C CA . PRO A 1 675 ? 8.550 -16.921 -13.846 1.00 96.62 675 PRO A CA 1
ATOM 4967 C C . PRO A 1 675 ? 9.225 -15.551 -13.967 1.00 96.62 675 PRO A C 1
ATOM 4969 O O . PRO A 1 675 ? 9.237 -14.795 -13.000 1.00 96.62 675 PRO A O 1
ATOM 4972 N N . ASP A 1 676 ? 9.736 -15.200 -15.150 1.00 98.06 676 ASP A N 1
ATOM 4973 C CA . ASP A 1 676 ? 10.389 -13.907 -15.377 1.00 98.06 676 ASP A CA 1
ATOM 4974 C C . ASP A 1 676 ? 9.373 -12.756 -15.324 1.00 98.06 676 ASP A C 1
ATOM 4976 O O . ASP A 1 676 ? 9.653 -11.702 -14.752 1.00 98.06 676 ASP A O 1
ATOM 4980 N N . ILE A 1 677 ? 8.178 -12.968 -15.894 1.00 98.50 677 ILE A N 1
ATOM 4981 C CA . ILE A 1 677 ? 7.072 -12.000 -15.851 1.00 98.50 677 ILE A CA 1
ATOM 4982 C C . ILE A 1 677 ? 6.629 -11.771 -14.405 1.00 98.50 677 ILE A C 1
ATOM 4984 O O . ILE A 1 677 ? 6.490 -10.622 -13.986 1.00 98.50 677 ILE A O 1
ATOM 4988 N N . GLU A 1 678 ? 6.441 -12.841 -13.628 1.00 97.69 678 GLU A N 1
ATOM 4989 C CA . GLU A 1 678 ? 6.059 -12.724 -12.219 1.00 97.69 678 GLU A CA 1
ATOM 4990 C C . GLU A 1 678 ? 7.159 -12.036 -11.398 1.00 97.69 678 GLU A C 1
ATOM 4992 O O . GLU A 1 678 ? 6.857 -11.139 -10.612 1.00 97.69 678 GLU A O 1
ATOM 4997 N N . ALA A 1 679 ? 8.435 -12.361 -11.628 1.00 92.31 679 ALA A N 1
ATOM 4998 C CA . ALA A 1 679 ? 9.550 -11.683 -10.968 1.00 92.31 679 ALA A CA 1
ATOM 4999 C C . ALA A 1 679 ? 9.560 -10.173 -11.271 1.00 92.31 679 ALA A C 1
ATOM 5001 O O . ALA A 1 679 ? 9.639 -9.354 -10.352 1.00 92.31 679 ALA A O 1
ATOM 5002 N N . ALA A 1 680 ? 9.414 -9.781 -12.541 1.00 98.25 680 ALA A N 1
ATOM 5003 C CA . ALA A 1 680 ? 9.362 -8.375 -12.940 1.00 98.25 680 ALA A CA 1
ATOM 5004 C C . ALA A 1 680 ? 8.138 -7.648 -12.352 1.00 98.25 680 ALA A C 1
ATOM 5006 O O . ALA A 1 680 ? 8.266 -6.537 -11.831 1.00 98.25 680 ALA A O 1
ATOM 5007 N N . ARG A 1 681 ? 6.962 -8.290 -12.363 1.00 98.38 681 ARG A N 1
ATOM 5008 C CA . ARG A 1 681 ? 5.735 -7.778 -11.733 1.00 98.38 681 ARG A CA 1
ATOM 5009 C C . ARG A 1 681 ? 5.939 -7.520 -10.238 1.00 98.38 681 ARG A C 1
ATOM 5011 O O . ARG A 1 681 ? 5.559 -6.456 -9.749 1.00 98.38 681 ARG A O 1
ATOM 5018 N N . GLN A 1 682 ? 6.555 -8.454 -9.512 1.00 95.44 682 GLN A N 1
ATOM 5019 C CA . GLN A 1 682 ? 6.832 -8.286 -8.083 1.00 95.44 682 GLN A CA 1
ATOM 5020 C C . GLN A 1 682 ? 7.796 -7.127 -7.821 1.00 95.44 682 GLN A C 1
ATOM 5022 O O . GLN A 1 682 ? 7.533 -6.310 -6.939 1.00 95.44 682 GLN A O 1
ATOM 5027 N N . LEU A 1 683 ? 8.857 -6.981 -8.624 1.00 94.50 683 LEU A N 1
ATOM 5028 C CA . LEU A 1 683 ? 9.762 -5.831 -8.520 1.00 94.50 683 LEU A CA 1
ATOM 5029 C C . LEU A 1 683 ? 9.021 -4.495 -8.717 1.00 94.50 683 LEU A C 1
ATOM 5031 O O . LEU A 1 683 ? 9.285 -3.539 -7.982 1.00 94.50 683 LEU A O 1
ATOM 5035 N N . VAL A 1 684 ? 8.072 -4.423 -9.658 1.00 97.94 684 VAL A N 1
ATOM 5036 C CA . VAL A 1 684 ? 7.223 -3.235 -9.863 1.00 97.94 684 VAL A CA 1
ATOM 5037 C C . VAL A 1 684 ? 6.339 -2.971 -8.640 1.00 97.94 684 VAL A C 1
ATOM 5039 O O . VAL A 1 684 ? 6.350 -1.862 -8.106 1.00 97.94 684 VAL A O 1
ATOM 5042 N N . LEU A 1 685 ? 5.623 -3.982 -8.134 1.00 94.56 685 LEU A N 1
ATOM 5043 C CA . LEU A 1 685 ? 4.748 -3.839 -6.959 1.00 94.56 685 LEU A CA 1
ATOM 5044 C C . LEU A 1 685 ? 5.515 -3.443 -5.691 1.00 94.56 685 LEU A C 1
ATOM 5046 O O . LEU A 1 685 ? 4.983 -2.716 -4.848 1.00 94.56 685 LEU A O 1
ATOM 5050 N N . GLN A 1 686 ? 6.769 -3.873 -5.566 1.00 91.38 686 GLN A N 1
ATOM 5051 C CA . GLN A 1 686 ? 7.679 -3.512 -4.477 1.00 91.38 686 GLN A CA 1
ATOM 5052 C C . GLN A 1 686 ? 8.307 -2.115 -4.651 1.00 91.38 686 GLN A C 1
ATOM 5054 O O . GLN A 1 686 ? 8.935 -1.608 -3.722 1.00 91.38 686 GLN A O 1
ATOM 5059 N N . GLY A 1 687 ? 8.126 -1.466 -5.808 1.00 93.00 687 GLY A N 1
ATOM 5060 C CA . GLY A 1 687 ? 8.714 -0.160 -6.121 1.00 93.00 687 GLY A CA 1
ATOM 5061 C C . GLY A 1 687 ? 10.223 -0.212 -6.381 1.00 93.00 687 GLY A C 1
ATOM 5062 O O . GLY A 1 687 ? 10.913 0.785 -6.174 1.00 93.00 687 GLY A O 1
ATOM 5063 N N . ARG A 1 688 ? 10.750 -1.368 -6.804 1.00 93.69 688 ARG A N 1
ATOM 5064 C CA . ARG A 1 688 ? 12.186 -1.587 -7.049 1.00 93.69 688 ARG A CA 1
ATOM 5065 C C . ARG A 1 688 ? 12.668 -1.096 -8.410 1.00 93.69 688 ARG A C 1
ATOM 5067 O O . ARG A 1 688 ? 13.862 -0.896 -8.605 1.00 93.69 688 ARG A O 1
ATOM 5074 N N . SER A 1 689 ? 11.758 -0.809 -9.338 1.00 91.44 689 SER A N 1
ATOM 5075 C CA . SER A 1 689 ? 12.087 -0.079 -10.573 1.00 91.44 689 SER A CA 1
ATOM 5076 C C . SER A 1 689 ? 12.668 1.314 -10.294 1.00 91.44 689 SER A C 1
ATOM 5078 O O . SER A 1 689 ? 13.414 1.844 -11.109 1.00 91.44 689 SER A O 1
ATOM 5080 N N . ALA A 1 690 ? 12.356 1.902 -9.134 1.00 89.88 690 ALA A N 1
ATOM 5081 C CA . ALA A 1 690 ? 12.865 3.196 -8.686 1.00 89.88 690 ALA A CA 1
ATOM 5082 C C . ALA A 1 690 ? 14.233 3.119 -7.975 1.00 89.88 690 ALA A C 1
ATOM 5084 O O . ALA A 1 690 ? 14.749 4.153 -7.535 1.00 89.88 690 ALA A O 1
ATOM 5085 N N . ASP A 1 691 ? 14.828 1.928 -7.828 1.00 85.19 691 ASP A N 1
ATOM 5086 C CA . ASP A 1 691 ? 16.129 1.761 -7.175 1.00 85.19 691 ASP A CA 1
ATOM 5087 C C . ASP A 1 691 ? 17.197 2.596 -7.912 1.00 85.19 691 ASP A C 1
ATOM 5089 O O . ASP A 1 691 ? 17.326 2.552 -9.135 1.00 85.19 691 ASP A O 1
ATOM 5093 N N . GLY A 1 692 ? 17.924 3.431 -7.161 1.00 85.62 692 GLY A N 1
ATOM 5094 C CA . GLY A 1 692 ? 18.886 4.399 -7.710 1.00 85.62 692 GLY A CA 1
ATOM 5095 C C . GLY A 1 692 ? 18.281 5.686 -8.298 1.00 85.62 692 GLY A C 1
ATOM 5096 O O . GLY A 1 692 ? 19.035 6.541 -8.753 1.00 85.62 692 GLY A O 1
ATOM 5097 N N . ASN A 1 693 ? 16.951 5.854 -8.270 1.00 94.12 693 ASN A N 1
ATOM 5098 C CA . ASN A 1 693 ? 16.246 6.942 -8.968 1.00 94.12 693 ASN A CA 1
ATOM 5099 C C . ASN A 1 693 ? 15.262 7.752 -8.104 1.00 94.12 693 ASN A C 1
ATOM 5101 O O . ASN A 1 693 ? 14.572 8.633 -8.620 1.00 94.12 693 ASN A O 1
ATOM 5105 N N . ARG A 1 694 ? 15.183 7.483 -6.794 1.00 91.75 694 ARG A N 1
ATOM 5106 C CA . ARG A 1 694 ? 14.215 8.129 -5.882 1.00 91.75 694 ARG A CA 1
ATOM 5107 C C . ARG A 1 694 ? 14.341 9.653 -5.832 1.00 91.75 694 ARG A C 1
ATOM 5109 O O . ARG A 1 694 ? 13.334 10.341 -5.723 1.00 91.75 694 ARG A O 1
ATOM 5116 N N . ASP A 1 695 ? 15.559 10.174 -5.923 1.00 92.62 695 ASP A N 1
ATOM 5117 C CA . ASP A 1 695 ? 15.839 11.612 -5.926 1.00 92.62 695 ASP A CA 1
ATOM 5118 C C . ASP A 1 695 ? 15.280 12.311 -7.174 1.00 92.62 695 ASP A C 1
ATOM 5120 O O . ASP A 1 695 ? 14.695 13.384 -7.065 1.00 92.62 695 ASP A O 1
ATOM 5124 N N . ALA A 1 696 ? 15.396 11.686 -8.350 1.00 93.75 696 ALA A N 1
ATOM 5125 C CA . ALA A 1 696 ? 14.798 12.203 -9.577 1.00 93.75 696 ALA A CA 1
ATOM 5126 C C . ALA A 1 696 ? 13.266 12.100 -9.534 1.00 93.75 696 ALA A C 1
ATOM 5128 O O . ALA A 1 696 ? 12.571 13.058 -9.865 1.00 93.75 696 ALA A O 1
ATOM 5129 N N . LEU A 1 697 ? 12.738 10.957 -9.086 1.00 96.31 697 LEU A N 1
ATOM 5130 C CA . LEU A 1 697 ? 11.296 10.700 -9.014 1.00 96.31 697 LEU A CA 1
ATOM 5131 C C . LEU A 1 697 ? 10.571 11.586 -7.997 1.00 96.31 697 LEU A C 1
ATOM 5133 O O . LEU A 1 697 ? 9.395 11.877 -8.195 1.00 96.31 697 LEU A O 1
ATOM 5137 N N . ALA A 1 698 ? 11.261 12.088 -6.967 1.00 93.44 698 ALA A N 1
ATOM 5138 C CA . ALA A 1 698 ? 10.698 13.073 -6.043 1.00 93.44 698 ALA A CA 1
ATOM 5139 C C . ALA A 1 698 ? 10.143 14.311 -6.776 1.00 93.44 698 ALA A C 1
ATOM 5141 O O . ALA A 1 698 ? 9.155 14.886 -6.333 1.00 93.44 698 ALA A O 1
ATOM 5142 N N . GLY A 1 699 ? 10.712 14.667 -7.936 1.00 92.94 699 GLY A N 1
ATOM 5143 C CA . GLY A 1 699 ? 10.224 15.759 -8.781 1.00 92.94 699 GLY A CA 1
ATOM 5144 C C . GLY A 1 699 ? 8.859 15.517 -9.440 1.00 92.94 699 GLY A C 1
ATOM 5145 O O . GLY A 1 699 ? 8.284 16.461 -9.978 1.00 92.94 699 GLY A O 1
ATOM 5146 N N . LEU A 1 700 ? 8.319 14.290 -9.408 1.00 94.88 700 LEU A N 1
ATOM 5147 C CA . LEU A 1 700 ? 6.945 14.011 -9.843 1.00 94.88 700 LEU A CA 1
ATOM 5148 C C . LEU A 1 700 ? 5.921 14.556 -8.849 1.00 94.88 700 LEU A C 1
ATOM 5150 O O . LEU A 1 700 ? 4.817 14.939 -9.238 1.00 94.88 700 LEU A O 1
ATOM 5154 N N . TRP A 1 701 ? 6.261 14.596 -7.567 1.00 92.50 701 TRP A N 1
ATOM 5155 C CA . TRP A 1 701 ? 5.319 14.901 -6.501 1.00 92.50 701 TRP A CA 1
ATOM 5156 C C . TRP A 1 701 ? 5.464 16.360 -6.051 1.00 92.50 701 TRP A C 1
ATOM 5158 O O . TRP A 1 701 ? 6.534 16.950 -6.201 1.00 92.50 701 TRP A O 1
ATOM 5168 N N . PRO A 1 702 ? 4.383 17.003 -5.574 1.00 76.56 702 PRO A N 1
ATOM 5169 C CA . PRO A 1 702 ? 4.511 18.327 -4.977 1.00 76.56 702 PRO A CA 1
ATOM 5170 C C . PRO A 1 702 ? 5.415 18.235 -3.738 1.00 76.56 702 PRO A C 1
ATOM 5172 O O . PRO A 1 702 ? 5.390 17.215 -3.047 1.00 76.56 702 PRO A O 1
ATOM 5175 N N . ALA A 1 703 ? 6.199 19.288 -3.494 1.00 53.34 703 ALA A N 1
ATOM 5176 C CA . ALA A 1 703 ? 7.074 19.395 -2.326 1.00 53.34 703 ALA A CA 1
ATOM 5177 C C . ALA A 1 703 ? 6.298 19.446 -1.004 1.00 53.34 703 ALA A C 1
ATOM 5179 O O . ALA A 1 703 ? 5.176 20.010 -1.002 1.00 53.34 703 ALA A O 1
#

pLDDT: mean 93.71, std 6.46, range [53.34, 98.94]

Mean predicted aligned error: 7.2 Å

Solvent-accessible surface area (backbone atoms only — not comparable to full-atom values): 35178 Å² total; per-residue (Å²): 123,43,85,40,46,54,88,80,38,70,71,44,73,41,94,83,68,39,30,33,37,24,73,73,46,54,32,55,79,87,49,54,94,87,66,42,46,35,37,36,30,42,35,40,41,63,49,63,46,76,52,81,66,36,75,66,27,41,33,37,41,25,35,71,42,65,54,19,33,37,39,35,23,90,82,46,88,41,75,47,75,52,65,50,80,66,42,73,47,78,49,59,22,55,52,59,29,34,36,40,55,68,77,45,51,23,30,32,41,38,41,38,27,26,49,42,50,34,43,68,54,82,44,79,44,67,63,67,44,77,50,64,73,31,42,19,34,38,39,35,26,68,28,40,38,34,29,50,56,95,43,79,35,44,58,48,19,34,39,32,42,81,57,74,41,67,47,59,41,37,35,57,43,87,59,58,96,90,53,55,75,30,30,29,40,38,32,54,27,38,71,37,81,60,50,66,42,48,54,61,64,70,48,71,68,58,52,49,51,39,36,76,38,58,46,36,63,43,73,43,74,80,38,54,60,45,18,50,47,16,22,49,51,47,53,53,44,59,74,70,64,63,86,38,69,50,45,38,24,34,66,79,92,39,42,85,42,75,52,62,77,93,46,32,42,59,50,26,53,50,49,37,61,73,36,46,67,36,38,75,65,66,52,54,69,39,40,48,45,37,25,52,50,32,47,37,31,23,48,41,61,16,33,47,30,40,58,63,64,60,43,52,48,50,44,50,31,53,52,70,48,48,39,45,58,24,28,69,37,67,42,45,14,36,70,7,22,33,16,36,32,13,32,43,47,34,26,50,47,30,33,67,42,22,32,44,94,88,43,78,43,53,15,43,62,52,31,56,75,69,73,45,78,60,53,82,51,51,58,33,36,42,47,39,62,18,23,16,41,38,55,30,43,22,34,28,49,52,26,48,59,46,46,53,34,50,51,51,32,50,47,48,40,49,46,40,34,33,48,27,39,60,44,78,69,70,70,37,41,67,66,68,31,60,77,69,62,48,66,31,24,39,26,37,16,56,35,40,47,62,42,50,51,79,21,43,41,48,61,73,49,73,67,90,55,86,71,89,70,69,59,59,56,67,48,40,41,28,59,55,54,6,50,29,47,45,42,45,53,52,26,51,54,51,50,47,52,57,56,32,37,71,20,38,58,46,34,37,40,65,94,80,66,46,74,48,79,77,65,61,13,42,23,46,70,51,5,52,29,18,32,44,40,30,50,30,38,34,50,56,19,43,42,37,34,50,40,40,59,38,46,36,33,34,92,72,21,76,41,50,51,23,61,24,60,66,64,84,84,30,61,54,44,53,63,61,48,52,53,26,51,52,39,43,53,50,28,58,66,63,40,56,64,37,47,84,46,68,67,58,36,78,92,58,75,42,58,65,33,13,24,8,33,57,22,7,52,50,30,54,58,40,43,53,37,26,27,39,20,45,15,47,30,38,55,51,18,46,47,37,40,60,72,49,58,92,47,43,64,7,74,47,44,43,39,29,46,48,59,48,48,75,70,40,71,84,63,66,65,74,65,89,54,66,67,50,39,50,47,34,18,50,36,34,75,72,44,46,48,40,44,83,34,58,78,52,54,52,55,65,49,85,132

Nearest PDB structures (foldseek):
  1gk2-assembly1_D  TM=9.744E-01  e=7.418E-52  Pseudomonas putida
  1eb4-assembly1_A  TM=9.755E-01  e=1.398E-51  Pseudomonas putida
  1gkj-assembly1_A  TM=9.745E-01  e=7.814E-51  Pseudomonas putida
  1b8f-assembly1_A  TM=9.756E-01  e=2.905E-50  Pseudomonas putida
  1gk3-assembly1_A  TM=9.740E-01  e=2.671E-49  Pseudomonas putida